Protein AF-A0A431L437-F1 (afdb_monomer_lite)

pLDDT: mean 83.74, std 15.26, range [21.09, 97.5]

Structure (mmCIF, N/CA/C/O backbone):
data_AF-A0A431L437-F1
#
_entry.id   AF-A0A431L437-F1
#
loop_
_atom_site.group_PDB
_atom_site.id
_atom_site.type_symbol
_atom_site.label_atom_id
_atom_site.label_alt_id
_atom_site.label_comp_id
_atom_site.label_asym_id
_atom_site.label_entity_id
_atom_site.label_seq_id
_atom_site.pdbx_PDB_ins_code
_atom_site.Cartn_x
_atom_site.Cartn_y
_atom_site.Cartn_z
_atom_site.occupancy
_atom_site.B_iso_or_equiv
_atom_site.auth_seq_id
_atom_site.auth_comp_id
_atom_site.auth_asym_id
_atom_site.auth_atom_id
_atom_site.pdbx_PDB_model_num
ATOM 1 N N . MET A 1 1 ? 23.465 -29.144 38.678 1.00 31.56 1 MET A N 1
ATOM 2 C CA . MET A 1 1 ? 24.303 -30.245 38.158 1.00 31.56 1 MET A CA 1
ATOM 3 C C . MET A 1 1 ? 23.591 -30.851 36.965 1.00 31.56 1 MET A C 1
ATOM 5 O O . MET A 1 1 ? 22.762 -31.730 37.137 1.00 31.56 1 MET A O 1
ATOM 9 N N . VAL A 1 2 ? 23.848 -30.310 35.778 1.00 21.09 2 VAL A N 1
ATOM 10 C CA . VAL A 1 2 ? 23.381 -30.861 34.502 1.00 21.09 2 VAL A CA 1
ATOM 11 C C . VAL A 1 2 ? 24.570 -30.771 33.552 1.00 21.09 2 VAL A C 1
ATOM 13 O O . VAL A 1 2 ? 25.280 -29.769 33.535 1.00 21.09 2 VAL A O 1
ATOM 16 N N . VAL A 1 3 ? 24.842 -31.897 32.908 1.00 22.50 3 VAL A N 1
ATOM 17 C CA . VAL A 1 3 ? 26.073 -32.264 32.209 1.00 22.50 3 VAL A CA 1
ATOM 18 C C . VAL A 1 3 ? 26.019 -31.771 30.763 1.00 22.50 3 VAL A C 1
ATOM 20 O O . VAL A 1 3 ? 25.034 -32.010 30.071 1.00 22.50 3 VAL A O 1
ATOM 23 N N . ASN A 1 4 ? 27.095 -31.114 30.325 1.00 21.44 4 ASN A N 1
ATOM 24 C CA . ASN A 1 4 ? 27.412 -30.822 28.924 1.00 21.44 4 ASN A CA 1
ATOM 25 C C . ASN A 1 4 ? 27.916 -32.090 28.205 1.00 21.44 4 ASN A C 1
ATOM 27 O O . ASN A 1 4 ? 28.778 -32.773 28.763 1.00 21.44 4 ASN A O 1
ATOM 31 N N . PRO A 1 5 ? 27.505 -32.343 26.952 1.00 24.59 5 PRO A N 1
ATOM 32 C CA . PRO A 1 5 ? 28.262 -33.154 26.000 1.00 24.59 5 PRO A CA 1
ATOM 33 C C . PRO A 1 5 ? 28.750 -32.258 24.840 1.00 24.59 5 PRO A C 1
ATOM 35 O O . PRO A 1 5 ? 27.950 -31.745 24.068 1.00 24.59 5 PRO A O 1
ATOM 38 N N . THR A 1 6 ? 30.012 -31.819 24.858 1.00 25.16 6 THR A N 1
ATOM 39 C CA . THR A 1 6 ? 31.155 -32.359 24.081 1.00 25.16 6 THR A CA 1
ATOM 40 C C . THR A 1 6 ? 31.035 -32.277 22.554 1.00 25.16 6 THR A C 1
ATOM 42 O O . THR A 1 6 ? 30.271 -33.019 21.939 1.00 25.16 6 THR A O 1
ATOM 45 N N . ASP A 1 7 ? 31.908 -31.432 21.996 1.00 22.95 7 ASP A N 1
ATOM 46 C CA . ASP A 1 7 ? 32.403 -31.375 20.613 1.00 22.95 7 ASP A CA 1
ATOM 47 C C . ASP A 1 7 ? 32.760 -32.738 19.997 1.00 22.95 7 ASP A C 1
ATOM 49 O O . ASP A 1 7 ? 33.229 -33.645 20.695 1.00 22.95 7 ASP A O 1
ATOM 53 N N . PRO A 1 8 ? 32.786 -32.792 18.653 1.00 25.50 8 PRO A N 1
ATOM 54 C CA . PRO A 1 8 ? 33.899 -33.416 17.964 1.00 25.50 8 PRO A CA 1
ATOM 55 C C . PRO A 1 8 ? 34.633 -32.434 17.039 1.00 25.50 8 PRO A C 1
ATOM 57 O O . PRO A 1 8 ? 34.050 -31.726 16.219 1.00 25.50 8 PRO A O 1
ATOM 60 N N . MET A 1 9 ? 35.958 -32.475 17.172 1.00 22.92 9 MET A N 1
ATOM 61 C CA . MET A 1 9 ? 36.963 -31.858 16.313 1.00 22.92 9 MET A CA 1
ATOM 62 C C . MET A 1 9 ? 36.669 -32.050 14.818 1.00 22.92 9 MET A C 1
ATOM 64 O O . MET A 1 9 ? 36.496 -33.180 14.357 1.00 22.92 9 MET A O 1
ATOM 68 N N . LEU A 1 10 ? 36.767 -30.969 14.041 1.00 25.67 10 LEU A N 1
ATOM 69 C CA . LEU A 1 10 ? 36.989 -31.038 12.599 1.00 25.67 10 LEU A CA 1
ATOM 70 C C . LEU A 1 10 ? 38.347 -30.429 12.263 1.00 25.67 10 LEU A C 1
ATOM 72 O O . LEU A 1 10 ? 38.619 -29.251 12.488 1.00 25.67 10 LEU A O 1
ATOM 76 N N . ALA A 1 11 ? 39.203 -31.302 11.743 1.00 25.83 11 ALA A N 1
ATOM 77 C CA . ALA A 1 11 ? 40.474 -30.974 11.139 1.00 25.83 11 ALA A CA 1
ATOM 78 C C . ALA A 1 11 ? 40.276 -30.055 9.927 1.00 25.83 11 ALA A C 1
ATOM 80 O O . ALA A 1 11 ? 39.346 -30.214 9.139 1.00 25.83 11 ALA A O 1
ATOM 81 N N . ASN A 1 12 ? 41.203 -29.118 9.791 1.00 29.16 12 ASN A N 1
ATOM 82 C CA . ASN A 1 12 ? 41.327 -28.172 8.697 1.00 29.16 12 ASN A CA 1
ATOM 83 C C . ASN A 1 12 ? 42.045 -28.854 7.514 1.00 29.16 12 ASN A C 1
ATOM 85 O O . ASN A 1 12 ? 43.168 -29.333 7.701 1.00 29.16 12 ASN A O 1
ATOM 89 N N . PRO A 1 13 ? 41.461 -28.874 6.302 1.00 27.62 13 PRO A N 1
ATOM 90 C CA . PRO A 1 13 ? 42.297 -28.830 5.114 1.00 27.62 13 PRO A CA 1
ATOM 91 C C . PRO A 1 13 ? 41.807 -27.774 4.118 1.00 27.62 13 PRO A C 1
ATOM 93 O O . PRO A 1 13 ? 40.691 -27.832 3.614 1.00 27.62 13 PRO A O 1
ATOM 96 N N . GLY A 1 14 ? 42.719 -26.872 3.759 1.00 26.16 14 GLY A N 1
ATOM 97 C CA . GLY A 1 14 ? 42.681 -26.146 2.493 1.00 26.16 14 GLY A CA 1
ATOM 98 C C . GLY A 1 14 ? 41.751 -24.941 2.469 1.00 26.16 14 GLY A C 1
ATOM 99 O O . GLY A 1 14 ? 40.563 -25.055 2.186 1.00 26.16 14 GLY A O 1
ATOM 100 N N . GLY A 1 15 ? 42.335 -23.759 2.670 1.00 34.22 15 GLY A N 1
ATOM 101 C CA . GLY A 1 15 ? 41.687 -22.487 2.383 1.00 34.22 15 GLY A CA 1
ATOM 102 C C . GLY A 1 15 ? 41.236 -22.412 0.925 1.00 34.22 15 GLY A C 1
ATOM 103 O O . GLY A 1 15 ? 42.044 -22.236 0.017 1.00 34.22 15 GLY A O 1
ATOM 104 N N . ILE A 1 16 ? 39.928 -22.517 0.730 1.00 30.83 16 ILE A N 1
ATOM 105 C CA . ILE A 1 16 ? 39.210 -21.997 -0.428 1.00 30.83 16 ILE A CA 1
ATOM 106 C C . ILE A 1 16 ? 38.430 -20.805 0.119 1.00 30.83 16 ILE A C 1
ATOM 108 O O . ILE A 1 16 ? 37.698 -20.943 1.100 1.00 30.83 16 ILE A O 1
ATOM 112 N N . SER A 1 17 ? 38.631 -19.616 -0.449 1.00 31.47 17 SER A N 1
ATOM 113 C CA . SER A 1 17 ? 37.950 -18.416 0.0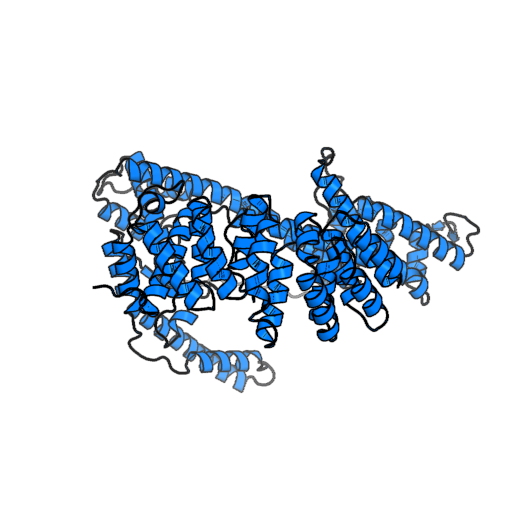38 1.00 31.47 17 SER A CA 1
ATOM 114 C C . SER A 1 17 ? 36.431 -18.593 -0.074 1.00 31.47 17 SER A C 1
ATOM 116 O O . SER A 1 17 ? 35.934 -19.182 -1.038 1.00 31.47 17 SER A O 1
ATOM 118 N N . ALA A 1 18 ? 35.671 -18.063 0.888 1.00 30.95 18 ALA A N 1
ATOM 119 C CA . ALA A 1 18 ? 34.204 -18.089 0.861 1.00 30.95 18 ALA A CA 1
ATOM 120 C C . ALA A 1 18 ? 33.629 -17.519 -0.460 1.00 30.95 18 ALA A C 1
ATOM 122 O O . ALA A 1 18 ? 32.580 -17.961 -0.922 1.00 30.95 18 ALA A O 1
ATOM 123 N N . GLY A 1 19 ? 34.370 -16.632 -1.140 1.00 29.31 19 GLY A N 1
ATOM 124 C CA . GLY A 1 19 ? 34.044 -16.128 -2.477 1.00 29.31 19 GLY A CA 1
ATOM 125 C C . GLY A 1 19 ? 34.139 -17.166 -3.608 1.00 29.31 19 GLY A C 1
ATOM 126 O O . GLY A 1 19 ? 33.351 -17.110 -4.548 1.00 29.31 19 GLY A O 1
ATOM 127 N N . GLN A 1 20 ? 35.027 -18.163 -3.524 1.00 30.22 20 GLN A N 1
ATOM 128 C CA . GLN A 1 20 ? 35.138 -19.229 -4.534 1.00 30.22 20 GLN A CA 1
ATOM 129 C C . GLN A 1 20 ? 34.047 -20.303 -4.395 1.00 30.22 20 GLN A C 1
ATOM 131 O O . GLN A 1 20 ? 33.596 -20.840 -5.407 1.00 30.22 20 GLN A O 1
ATOM 136 N N . LEU A 1 21 ? 33.559 -20.574 -3.179 1.00 32.28 21 LEU A N 1
ATOM 137 C CA . LEU A 1 21 ? 32.417 -21.474 -2.946 1.00 32.28 21 LEU A CA 1
ATOM 138 C C . LEU A 1 21 ? 31.085 -20.855 -3.403 1.00 32.28 21 LEU A C 1
ATOM 140 O O . LEU A 1 21 ? 30.252 -21.562 -3.971 1.00 32.28 21 LEU A O 1
ATOM 144 N N . ILE A 1 22 ? 30.920 -19.537 -3.254 1.00 36.31 22 ILE A N 1
ATOM 145 C CA . ILE A 1 22 ? 29.739 -18.795 -3.723 1.00 36.31 22 ILE A CA 1
ATOM 146 C C . ILE A 1 22 ? 29.725 -18.694 -5.260 1.00 36.31 22 ILE A C 1
ATOM 148 O O . ILE A 1 22 ? 28.702 -18.973 -5.883 1.00 36.31 22 ILE A O 1
ATOM 152 N N . MET A 1 23 ? 30.869 -18.430 -5.901 1.00 34.00 23 MET A N 1
ATOM 153 C CA . MET A 1 23 ? 30.969 -18.367 -7.369 1.00 34.00 23 MET A CA 1
ATOM 154 C C . MET A 1 23 ? 30.799 -19.738 -8.050 1.00 34.00 23 MET A C 1
ATOM 156 O O . MET A 1 23 ? 30.210 -19.822 -9.128 1.00 34.00 23 MET A O 1
ATOM 160 N N . SER A 1 24 ? 31.229 -20.834 -7.408 1.00 35.03 24 SER A N 1
ATOM 161 C CA . SER A 1 24 ? 30.961 -22.202 -7.887 1.00 35.03 24 SER A CA 1
ATOM 162 C C . SER A 1 24 ? 29.495 -22.613 -7.682 1.00 35.03 24 SER A C 1
ATOM 164 O O . SER A 1 24 ? 28.917 -23.261 -8.553 1.00 35.03 24 SER A O 1
ATOM 166 N N . ALA A 1 25 ? 28.849 -22.186 -6.590 1.00 35.12 25 ALA A N 1
ATOM 167 C CA . ALA A 1 25 ? 27.429 -22.448 -6.349 1.00 35.12 25 ALA A CA 1
ATOM 168 C C . ALA A 1 25 ? 26.513 -21.678 -7.320 1.00 35.12 25 ALA A C 1
ATOM 170 O O . ALA A 1 25 ? 25.527 -22.240 -7.796 1.00 35.12 25 ALA A O 1
ATOM 171 N N . ILE A 1 26 ? 26.862 -20.436 -7.673 1.00 41.81 26 ILE A N 1
ATOM 172 C CA . ILE A 1 26 ? 26.138 -19.616 -8.659 1.00 41.81 26 ILE A CA 1
ATOM 173 C C . ILE A 1 26 ? 26.384 -20.141 -10.085 1.00 41.81 26 ILE A C 1
ATOM 175 O O . ILE A 1 26 ? 25.431 -20.358 -10.835 1.00 41.81 26 ILE A O 1
ATOM 179 N N . GLY A 1 27 ? 27.636 -20.463 -10.436 1.00 36.94 27 GLY A N 1
ATOM 180 C CA . GLY A 1 27 ? 27.988 -21.047 -11.735 1.00 36.94 27 GLY A CA 1
ATOM 181 C C . GLY A 1 27 ? 27.386 -22.440 -11.973 1.00 36.94 27 GLY A C 1
ATOM 182 O O . GLY A 1 27 ? 26.989 -22.756 -13.095 1.00 36.94 27 GLY A O 1
ATOM 183 N N . ASN A 1 28 ? 27.249 -23.262 -10.924 1.00 43.25 28 ASN A N 1
ATOM 184 C CA . ASN A 1 28 ? 26.588 -24.570 -11.001 1.00 43.25 28 ASN A CA 1
ATOM 185 C C . ASN A 1 28 ? 25.057 -24.466 -10.992 1.00 43.25 28 ASN A C 1
ATOM 187 O O . ASN A 1 28 ? 24.405 -25.256 -11.675 1.00 43.25 28 ASN A O 1
ATOM 191 N N . LYS A 1 29 ? 24.469 -23.478 -10.300 1.00 47.50 29 LYS A N 1
ATOM 192 C CA . LYS A 1 29 ? 23.025 -23.211 -10.383 1.00 47.50 29 LYS A CA 1
ATOM 193 C C . LYS A 1 29 ? 22.641 -22.732 -11.781 1.00 47.50 29 LYS A C 1
ATOM 195 O O . LYS A 1 29 ? 21.714 -23.297 -12.347 1.00 47.50 29 LYS A O 1
ATOM 200 N N . LEU A 1 30 ? 23.391 -21.808 -12.394 1.00 45.47 30 LEU A N 1
ATOM 201 C CA . LEU A 1 30 ? 23.126 -21.332 -13.761 1.00 45.47 30 LEU A CA 1
ATOM 202 C C . LEU A 1 30 ? 23.465 -22.355 -14.860 1.00 45.47 30 LEU A C 1
ATOM 204 O O . LEU A 1 30 ? 22.702 -22.475 -15.812 1.00 45.47 30 LEU A O 1
ATOM 208 N N . LYS A 1 31 ? 24.509 -23.187 -14.718 1.00 42.78 31 LYS A N 1
ATOM 209 C CA . LYS A 1 31 ? 24.690 -24.370 -15.595 1.00 42.78 31 LYS A CA 1
ATOM 210 C C . LYS A 1 31 ? 23.543 -25.379 -15.469 1.00 42.78 31 LYS A C 1
ATOM 212 O O . LYS A 1 31 ? 23.214 -26.035 -16.454 1.00 42.78 31 LYS A O 1
ATOM 217 N N . GLY A 1 32 ? 22.935 -25.486 -14.286 1.00 48.84 32 GLY A N 1
ATOM 218 C CA . GLY A 1 32 ? 21.684 -26.214 -14.070 1.00 48.84 32 GLY A CA 1
ATOM 219 C C . GLY A 1 32 ? 20.470 -25.531 -14.712 1.00 48.84 32 GLY A C 1
ATOM 220 O O . GLY A 1 32 ? 19.626 -26.228 -15.265 1.00 48.84 32 GLY A O 1
ATOM 221 N N . PHE A 1 33 ? 20.407 -24.192 -14.707 1.00 44.75 33 PHE A N 1
ATOM 222 C CA . PHE A 1 33 ? 19.373 -23.407 -15.394 1.00 44.75 33 PHE A CA 1
ATOM 223 C C . PHE A 1 33 ? 19.455 -23.599 -16.918 1.00 44.75 33 PHE A C 1
ATOM 225 O O . PHE A 1 33 ? 18.525 -24.135 -17.506 1.00 44.75 33 PHE A O 1
ATOM 232 N N . LEU A 1 34 ? 20.580 -23.269 -17.558 1.00 44.06 34 LEU A N 1
ATOM 233 C CA . LEU A 1 34 ? 20.722 -23.294 -19.026 1.00 44.06 34 LEU A CA 1
ATOM 234 C C . LEU A 1 34 ? 20.835 -24.724 -19.613 1.00 44.06 34 LEU A C 1
ATOM 236 O O . LEU A 1 34 ? 20.923 -24.891 -20.828 1.00 44.06 34 LEU A O 1
ATOM 240 N N . GLY A 1 35 ? 20.890 -25.755 -18.758 1.00 37.81 35 GLY A N 1
ATOM 241 C CA . GLY A 1 35 ? 21.053 -27.168 -19.125 1.00 37.81 35 GLY A CA 1
ATOM 242 C C . GLY A 1 35 ? 19.858 -28.076 -18.802 1.00 37.81 35 GLY A C 1
ATOM 243 O O . GLY A 1 35 ? 19.957 -29.288 -19.006 1.00 37.81 35 GLY A O 1
ATOM 244 N N . ALA A 1 36 ? 18.747 -27.542 -18.281 1.00 41.66 36 ALA A N 1
ATOM 245 C CA . ALA A 1 36 ? 17.580 -28.343 -17.907 1.00 41.66 36 ALA A CA 1
ATOM 246 C C . ALA A 1 36 ? 16.719 -28.760 -19.119 1.00 41.66 36 ALA A C 1
ATOM 248 O O . ALA A 1 36 ? 16.550 -28.015 -20.081 1.00 41.66 36 ALA A O 1
ATOM 249 N N . SER A 1 37 ? 16.160 -29.977 -19.051 1.00 39.75 37 SER A N 1
ATOM 250 C CA . SER A 1 37 ? 15.266 -30.560 -20.066 1.00 39.75 37 SER A CA 1
ATOM 251 C C . SER A 1 37 ? 14.024 -29.690 -20.333 1.00 39.75 37 SER A C 1
ATOM 253 O O . SER A 1 37 ? 13.532 -29.044 -19.405 1.00 39.75 37 SER A O 1
ATOM 255 N N . PRO A 1 38 ? 13.478 -29.702 -21.566 1.00 40.41 38 PRO A N 1
ATOM 256 C CA . PRO A 1 38 ? 12.408 -28.800 -21.974 1.00 40.41 38 PRO A CA 1
ATOM 257 C C . PRO A 1 38 ? 11.157 -28.976 -21.109 1.00 40.41 38 PRO A C 1
ATOM 259 O O . PRO A 1 38 ? 10.672 -30.090 -20.894 1.00 40.41 38 PRO A O 1
ATOM 262 N N . ALA A 1 39 ? 10.615 -27.850 -20.644 1.00 44.81 39 ALA A N 1
ATOM 263 C CA . ALA A 1 39 ? 9.324 -27.807 -19.975 1.00 44.81 39 ALA A CA 1
ATOM 264 C C . ALA A 1 39 ? 8.220 -28.344 -20.918 1.00 44.81 39 ALA A C 1
ATOM 266 O O . ALA A 1 39 ? 8.299 -28.154 -22.137 1.00 44.81 39 ALA A O 1
ATOM 267 N N . PRO A 1 40 ? 7.181 -29.020 -20.392 1.00 40.00 40 PRO A N 1
ATOM 268 C CA . PRO A 1 40 ? 6.097 -29.550 -21.214 1.00 40.00 40 PRO A CA 1
ATOM 269 C C . PRO A 1 40 ? 5.443 -28.441 -22.051 1.00 40.00 40 PRO A C 1
ATOM 271 O O . PRO A 1 40 ? 5.197 -27.343 -21.550 1.00 40.00 40 PRO A O 1
ATOM 274 N N . LYS A 1 41 ? 5.159 -28.741 -23.331 1.00 42.19 41 LYS A N 1
ATOM 275 C CA . LYS A 1 41 ? 4.549 -27.818 -24.307 1.00 42.19 41 LYS A CA 1
ATOM 276 C C . LYS A 1 41 ? 3.323 -27.123 -23.706 1.00 42.19 41 LYS A C 1
ATOM 278 O O . LYS A 1 41 ? 2.274 -27.740 -23.531 1.00 42.19 41 LYS A O 1
ATOM 283 N N . ALA A 1 42 ? 3.471 -25.837 -23.407 1.00 51.41 42 ALA A N 1
ATOM 284 C CA . ALA A 1 42 ? 2.402 -25.017 -22.865 1.00 51.41 42 ALA A CA 1
ATOM 285 C C . ALA A 1 42 ? 1.372 -24.640 -23.943 1.00 51.41 42 ALA A C 1
ATOM 287 O O . ALA A 1 42 ? 1.677 -24.585 -25.136 1.00 51.41 42 ALA A O 1
ATOM 288 N N . ALA A 1 43 ? 0.148 -24.364 -23.490 1.00 52.84 43 ALA A N 1
ATOM 289 C CA . ALA A 1 43 ? -0.944 -23.862 -24.316 1.00 52.84 43 ALA A CA 1
ATOM 290 C C . ALA A 1 43 ? -0.575 -22.542 -25.020 1.00 52.84 43 ALA A C 1
ATOM 292 O O . ALA A 1 43 ? 0.266 -21.779 -24.538 1.00 52.84 43 ALA A O 1
ATOM 293 N N . ALA A 1 44 ? -1.220 -22.278 -26.160 1.00 62.00 44 ALA A N 1
ATOM 294 C CA . ALA A 1 44 ? -1.009 -21.061 -26.937 1.00 62.00 44 ALA A CA 1
ATOM 295 C C . ALA A 1 44 ? -1.282 -19.795 -26.096 1.00 62.00 44 ALA A C 1
ATOM 297 O O . ALA A 1 44 ? -2.215 -19.798 -25.288 1.00 62.00 44 ALA A O 1
ATOM 298 N N . PRO A 1 45 ? -0.505 -18.711 -26.294 1.00 61.84 45 PRO A N 1
ATOM 299 C CA . PRO A 1 45 ? -0.685 -17.478 -25.541 1.00 61.84 45 PRO A CA 1
ATOM 300 C C . PRO A 1 45 ? -2.047 -16.848 -25.836 1.00 61.84 45 PRO A C 1
ATOM 302 O O . PRO A 1 45 ? -2.493 -16.835 -26.993 1.00 61.84 45 PRO A O 1
ATOM 305 N N . THR A 1 46 ? -2.675 -16.313 -24.788 1.00 74.06 46 THR A N 1
ATOM 306 C CA . THR A 1 46 ? -3.941 -15.578 -24.876 1.00 74.06 46 THR A CA 1
ATOM 307 C C . THR A 1 46 ? -3.764 -14.285 -25.677 1.00 74.06 46 THR A C 1
ATOM 309 O O . THR A 1 46 ? -2.649 -13.802 -25.883 1.00 74.06 46 THR A O 1
ATOM 312 N N . GLU A 1 47 ? -4.863 -13.704 -26.154 1.00 72.69 47 GLU A N 1
ATOM 313 C CA . GLU A 1 47 ? -4.840 -12.445 -26.910 1.00 72.69 47 GLU A CA 1
ATOM 314 C C . GLU A 1 47 ? -4.223 -11.291 -26.104 1.00 72.69 47 GLU A C 1
ATOM 316 O O . GLU A 1 47 ? -3.371 -10.562 -26.608 1.00 72.69 47 GLU A O 1
ATOM 321 N N . GLU A 1 48 ? -4.550 -11.208 -24.815 1.00 70.88 48 GLU A N 1
ATOM 322 C CA . GLU A 1 48 ? -3.964 -10.244 -23.879 1.00 70.88 48 GLU A CA 1
ATOM 323 C C . GLU A 1 48 ? -2.444 -10.426 -23.734 1.00 70.88 48 GLU A C 1
ATOM 325 O O . GLU A 1 48 ? -1.686 -9.457 -23.756 1.00 70.88 48 GLU A O 1
ATOM 330 N N . GLN A 1 49 ? -1.967 -11.675 -23.677 1.00 65.50 49 GLN A N 1
ATOM 331 C CA . GLN A 1 49 ? -0.532 -11.967 -23.646 1.00 65.50 49 GLN A CA 1
ATOM 332 C C . GLN A 1 49 ? 0.166 -11.525 -24.935 1.00 65.50 49 GLN A C 1
ATOM 334 O O . GLN A 1 49 ? 1.264 -10.977 -24.876 1.00 65.50 49 GLN A O 1
ATOM 339 N N . ARG A 1 50 ? -0.469 -11.707 -26.100 1.00 72.62 50 ARG A N 1
ATOM 340 C CA . ARG A 1 50 ? 0.078 -11.228 -27.381 1.00 72.62 50 ARG A CA 1
ATOM 341 C C . ARG A 1 50 ? 0.134 -9.703 -27.437 1.00 72.62 50 ARG A C 1
ATOM 343 O O . ARG A 1 50 ? 1.146 -9.170 -27.885 1.00 72.62 50 ARG A O 1
ATOM 350 N N . LYS A 1 51 ? -0.903 -9.010 -26.948 1.00 75.56 51 LYS A N 1
ATOM 351 C CA . LYS A 1 51 ? -0.916 -7.542 -26.866 1.00 75.56 51 LYS A CA 1
ATOM 352 C C . LYS A 1 51 ? 0.213 -7.029 -25.964 1.00 75.56 51 LYS A C 1
ATOM 354 O O . LYS A 1 51 ? 0.971 -6.156 -26.379 1.00 75.56 51 LYS A O 1
ATOM 359 N N . ASN A 1 52 ? 0.386 -7.620 -24.782 1.00 70.88 52 ASN A N 1
ATOM 360 C CA . ASN A 1 52 ? 1.450 -7.234 -23.849 1.00 70.88 52 ASN A CA 1
ATOM 361 C C . ASN A 1 52 ? 2.854 -7.469 -24.430 1.00 70.88 52 ASN A C 1
ATOM 363 O O . ASN A 1 52 ? 3.717 -6.602 -24.306 1.00 70.88 52 ASN A O 1
ATOM 367 N N . LEU A 1 53 ? 3.072 -8.589 -25.129 1.00 69.94 53 LEU A N 1
ATOM 368 C CA . LEU A 1 53 ? 4.335 -8.860 -25.828 1.00 69.94 53 LEU A CA 1
ATOM 369 C C . LEU A 1 53 ? 4.613 -7.843 -26.949 1.00 69.94 53 LEU A C 1
ATOM 371 O O . LEU A 1 53 ? 5.757 -7.428 -27.134 1.00 69.94 53 LEU A O 1
ATOM 375 N N . ALA A 1 54 ? 3.583 -7.416 -27.686 1.00 76.69 54 ALA A N 1
ATOM 376 C CA . ALA A 1 54 ? 3.721 -6.395 -28.725 1.00 76.69 54 ALA A CA 1
ATOM 377 C C . ALA A 1 54 ? 4.085 -5.019 -28.139 1.00 76.69 54 ALA A C 1
ATOM 379 O O . ALA A 1 54 ? 4.993 -4.359 -28.646 1.00 76.69 54 ALA A O 1
ATOM 380 N N . LEU A 1 55 ? 3.444 -4.614 -27.036 1.00 78.44 55 LEU A N 1
ATOM 381 C CA . LEU A 1 55 ? 3.764 -3.369 -26.327 1.00 78.44 55 LEU A CA 1
ATOM 382 C C . LEU A 1 55 ? 5.191 -3.385 -25.766 1.00 78.44 55 LEU A C 1
ATOM 384 O O . LEU A 1 55 ? 5.933 -2.418 -25.941 1.00 78.44 55 LEU A O 1
ATOM 388 N N . GLN A 1 56 ? 5.607 -4.499 -25.159 1.00 74.75 56 GLN A N 1
ATOM 389 C CA . GLN A 1 56 ? 6.988 -4.719 -24.722 1.00 74.75 56 GLN A CA 1
ATOM 390 C C . GLN A 1 56 ? 7.976 -4.544 -25.888 1.00 74.75 56 GLN A C 1
ATOM 392 O O . GLN A 1 56 ? 8.964 -3.821 -25.761 1.00 74.75 56 GLN A O 1
ATOM 397 N N . SER A 1 57 ? 7.679 -5.122 -27.058 1.00 76.62 57 SER A N 1
ATOM 398 C CA . SER A 1 57 ? 8.504 -4.951 -28.264 1.00 76.62 57 SER A CA 1
ATOM 399 C C . SER A 1 57 ? 8.690 -3.491 -28.658 1.00 76.62 57 SER A C 1
ATOM 401 O O . SER A 1 57 ? 9.792 -3.079 -29.021 1.00 76.62 57 SER A O 1
ATOM 403 N N . GLN A 1 58 ? 7.614 -2.709 -28.612 1.00 83.06 58 GLN A N 1
ATOM 404 C CA . GLN A 1 58 ? 7.639 -1.303 -29.005 1.00 83.06 58 GLN A CA 1
ATOM 405 C C . GLN A 1 58 ? 8.403 -0.442 -27.993 1.00 83.06 58 GLN A C 1
ATOM 407 O O . GLN A 1 58 ? 9.194 0.410 -28.398 1.00 83.06 58 GLN A O 1
ATOM 412 N N . ARG A 1 59 ? 8.254 -0.700 -26.686 1.00 81.94 59 ARG A N 1
ATOM 413 C CA . ARG A 1 59 ? 9.038 -0.020 -25.635 1.00 81.94 59 ARG A CA 1
ATOM 414 C C . ARG A 1 59 ? 10.535 -0.289 -25.783 1.00 81.94 59 ARG A C 1
ATOM 416 O O . ARG A 1 59 ? 11.348 0.629 -25.664 1.00 81.94 59 ARG A O 1
ATOM 423 N N . VAL A 1 60 ? 10.910 -1.531 -26.084 1.00 75.19 60 VAL A N 1
ATOM 424 C CA . VAL A 1 60 ? 12.299 -1.895 -26.396 1.00 75.19 60 VAL A CA 1
ATOM 425 C C . VAL A 1 60 ? 12.792 -1.131 -27.627 1.00 75.19 60 VAL A C 1
ATOM 427 O O . VAL A 1 60 ? 13.862 -0.525 -27.579 1.00 75.19 60 VAL A O 1
ATOM 430 N N . HIS A 1 61 ? 12.006 -1.109 -28.706 1.00 83.75 61 HIS A N 1
ATOM 431 C CA . HIS A 1 61 ? 12.369 -0.428 -29.948 1.00 83.75 61 HIS A CA 1
ATOM 432 C C . HIS A 1 61 ? 12.623 1.075 -29.752 1.00 83.75 61 HIS A C 1
ATOM 434 O O . HIS A 1 61 ? 13.643 1.583 -30.214 1.00 83.75 61 HIS A O 1
ATOM 440 N N . LEU A 1 62 ? 11.767 1.767 -28.993 1.00 86.38 62 LEU A N 1
ATOM 441 C CA . LEU A 1 62 ? 11.945 3.185 -28.654 1.00 86.38 62 LEU A CA 1
ATOM 442 C C . LEU A 1 62 ? 13.272 3.458 -27.932 1.00 86.38 62 LEU A C 1
ATOM 444 O O . LEU A 1 62 ? 13.979 4.411 -28.260 1.00 86.38 62 LEU A O 1
ATOM 448 N N . ASN A 1 63 ? 13.645 2.599 -26.980 1.00 80.81 63 ASN A N 1
ATOM 449 C CA . ASN A 1 63 ? 14.925 2.719 -26.283 1.00 80.81 63 ASN A CA 1
ATOM 450 C C . ASN A 1 63 ? 16.125 2.477 -27.213 1.00 80.81 63 ASN A C 1
ATOM 452 O O . ASN A 1 63 ? 17.173 3.095 -27.020 1.00 80.81 63 ASN A O 1
ATOM 456 N N . MET A 1 64 ? 15.994 1.605 -28.219 1.00 79.94 64 MET A N 1
ATOM 457 C CA . MET A 1 64 ? 17.045 1.407 -29.225 1.00 79.94 64 MET A CA 1
ATOM 458 C C . MET A 1 64 ? 17.208 2.635 -30.124 1.00 79.94 64 MET A C 1
ATOM 460 O O . MET A 1 64 ? 18.324 3.128 -30.258 1.00 79.94 64 MET A O 1
ATOM 464 N N . LEU A 1 65 ? 16.110 3.184 -30.659 1.00 84.19 65 LEU A N 1
ATOM 465 C CA . LEU A 1 65 ? 16.143 4.389 -31.504 1.00 84.19 65 LEU A CA 1
ATOM 466 C C . LEU A 1 65 ? 16.821 5.570 -30.802 1.00 84.19 65 LEU A C 1
ATOM 468 O O . LEU A 1 65 ? 17.558 6.335 -31.422 1.00 84.19 65 LEU A O 1
ATOM 472 N N . ALA A 1 66 ? 16.610 5.700 -29.496 1.00 83.81 66 ALA A N 1
ATOM 473 C CA . ALA A 1 66 ? 17.209 6.769 -28.710 1.00 83.81 66 ALA A CA 1
ATOM 474 C C . ALA A 1 66 ? 18.714 6.619 -28.541 1.00 83.81 66 ALA A C 1
ATOM 476 O O . ALA A 1 66 ? 19.441 7.605 -28.623 1.00 83.81 66 ALA A O 1
ATOM 477 N N . ARG A 1 67 ? 19.190 5.384 -28.348 1.00 80.00 67 ARG A N 1
ATOM 478 C CA . ARG A 1 67 ? 20.628 5.085 -28.320 1.00 80.00 67 ARG A CA 1
ATOM 479 C C . ARG A 1 67 ? 21.290 5.363 -29.666 1.00 80.00 67 ARG A C 1
ATOM 481 O O . ARG A 1 67 ? 22.448 5.755 -29.696 1.00 80.00 67 ARG A O 1
ATOM 488 N N . GLU A 1 68 ? 20.551 5.182 -30.755 1.00 81.62 68 GLU A N 1
ATOM 489 C CA . GLU A 1 68 ? 20.992 5.483 -32.120 1.00 81.62 68 GLU A CA 1
ATOM 490 C C . GLU A 1 68 ? 20.885 6.980 -32.480 1.00 81.62 68 GLU A C 1
ATOM 492 O O . GLU A 1 68 ? 21.262 7.364 -33.584 1.00 81.62 68 GLU A O 1
ATOM 497 N N . GLY A 1 69 ? 20.363 7.837 -31.590 1.00 83.75 69 GLY A N 1
ATOM 498 C CA . GLY A 1 69 ? 20.177 9.272 -31.850 1.00 83.75 69 GLY A CA 1
ATOM 499 C C . GLY A 1 69 ? 19.051 9.601 -32.841 1.00 83.75 69 GLY A C 1
ATOM 500 O O . GLY A 1 69 ? 18.977 10.714 -33.360 1.00 83.75 69 GLY A O 1
ATOM 501 N N . ARG A 1 70 ? 18.152 8.652 -33.125 1.00 88.50 70 ARG A N 1
ATOM 502 C CA . ARG A 1 70 ? 17.092 8.769 -34.144 1.00 88.50 70 ARG A CA 1
ATOM 503 C C . ARG A 1 70 ? 15.821 9.409 -33.576 1.00 88.50 70 ARG A C 1
ATOM 505 O O . ARG A 1 70 ? 14.736 8.834 -33.617 1.00 88.50 70 ARG A O 1
ATOM 512 N N . PHE A 1 71 ? 15.943 10.623 -33.038 1.00 89.12 71 PHE A N 1
ATOM 513 C CA . PHE A 1 71 ? 14.857 11.289 -32.300 1.00 89.12 71 PHE A CA 1
ATOM 514 C C . PHE A 1 71 ? 13.636 11.650 -33.159 1.00 89.12 71 PHE A C 1
ATOM 516 O O . PHE A 1 71 ? 12.513 11.577 -32.668 1.00 89.12 71 PHE A O 1
ATOM 523 N N . ASN A 1 72 ? 13.820 11.961 -34.446 1.00 89.50 72 ASN A N 1
ATOM 524 C CA . ASN A 1 72 ? 12.702 12.251 -35.356 1.00 89.50 72 ASN A CA 1
ATOM 525 C C . ASN A 1 72 ? 11.757 11.052 -35.520 1.00 89.50 72 ASN A C 1
ATOM 527 O O . ASN A 1 72 ? 10.545 11.222 -35.619 1.00 89.50 72 ASN A O 1
ATOM 531 N N . GLU A 1 73 ? 12.297 9.833 -35.499 1.00 91.25 73 GLU A N 1
ATOM 532 C CA . GLU A 1 73 ? 11.489 8.615 -35.588 1.00 91.25 73 GLU A CA 1
ATOM 533 C C . GLU A 1 73 ? 10.737 8.352 -34.285 1.00 91.25 73 GLU A C 1
ATOM 535 O O . GLU A 1 73 ? 9.583 7.935 -34.312 1.00 91.25 73 GLU A O 1
ATOM 540 N N . ILE A 1 74 ? 11.344 8.678 -33.141 1.00 92.44 74 ILE A N 1
ATOM 541 C CA . ILE A 1 74 ? 10.671 8.624 -31.837 1.00 92.44 74 ILE A CA 1
ATOM 542 C C . ILE A 1 74 ? 9.494 9.603 -31.800 1.00 92.44 74 ILE A C 1
ATOM 544 O O . ILE A 1 74 ? 8.415 9.228 -31.346 1.00 92.44 74 ILE A O 1
ATOM 548 N N . VAL A 1 75 ? 9.674 10.825 -32.316 1.00 93.12 75 VAL A N 1
ATOM 549 C CA . VAL A 1 75 ? 8.595 11.818 -32.454 1.00 93.12 75 VAL A CA 1
ATOM 550 C C . VAL A 1 75 ? 7.479 11.271 -33.340 1.00 93.12 75 VAL A C 1
ATOM 552 O O . VAL A 1 75 ? 6.330 11.246 -32.911 1.00 93.12 75 VAL A O 1
ATOM 555 N N . GLN A 1 76 ? 7.807 10.750 -34.524 1.00 94.00 76 GLN A N 1
ATOM 556 C CA . GLN A 1 76 ? 6.814 10.189 -35.441 1.00 94.00 76 GLN A CA 1
ATOM 557 C C . GLN A 1 76 ? 6.022 9.033 -34.804 1.00 94.00 76 GLN A C 1
ATOM 559 O O . GLN A 1 76 ? 4.799 8.964 -34.949 1.00 94.00 76 GLN A O 1
ATOM 564 N N . ILE A 1 77 ? 6.690 8.141 -34.065 1.00 92.69 77 ILE A N 1
ATOM 565 C CA . ILE A 1 77 ? 6.027 7.056 -33.325 1.00 92.69 77 ILE A CA 1
ATOM 566 C C . ILE A 1 77 ? 5.115 7.631 -32.231 1.00 92.69 77 ILE A C 1
ATOM 568 O O . ILE A 1 77 ? 3.976 7.190 -32.090 1.00 92.69 77 ILE A O 1
ATOM 572 N N . ALA A 1 78 ? 5.576 8.634 -31.481 1.00 93.25 78 ALA A N 1
ATOM 573 C CA . ALA A 1 78 ? 4.807 9.268 -30.410 1.00 93.25 78 ALA A CA 1
ATOM 574 C C . ALA A 1 78 ? 3.581 10.055 -30.915 1.00 93.25 78 ALA A C 1
ATOM 576 O O . ALA A 1 78 ? 2.583 10.166 -30.203 1.00 93.25 78 ALA A O 1
ATOM 577 N N . GLU A 1 79 ? 3.637 10.606 -32.128 1.00 92.56 79 GLU A N 1
ATOM 578 C CA . GLU A 1 79 ? 2.512 11.313 -32.749 1.00 92.56 79 GLU A CA 1
ATOM 579 C C . GLU A 1 79 ? 1.450 10.374 -33.314 1.00 92.56 79 GLU A C 1
ATOM 581 O O . GLU A 1 79 ? 0.264 10.692 -33.267 1.00 92.56 79 GLU A O 1
ATOM 586 N N . THR A 1 80 ? 1.873 9.228 -33.849 1.00 91.69 80 THR A N 1
ATOM 587 C CA . THR A 1 80 ? 0.988 8.304 -34.572 1.00 91.69 80 THR A CA 1
ATOM 588 C C . THR A 1 80 ? 0.452 7.164 -33.711 1.00 91.69 80 THR A C 1
ATOM 590 O O . THR A 1 80 ? -0.527 6.524 -34.093 1.00 91.69 80 THR A O 1
ATOM 593 N N . THR A 1 81 ? 1.063 6.897 -32.554 1.00 91.12 81 THR A N 1
ATOM 594 C CA . THR A 1 81 ? 0.607 5.838 -31.650 1.00 91.12 81 THR A CA 1
ATOM 595 C C . THR A 1 81 ? -0.750 6.163 -31.024 1.00 91.12 81 THR A C 1
ATOM 597 O O . THR A 1 81 ? -0.982 7.270 -30.541 1.00 91.12 81 THR A O 1
ATOM 600 N N . THR A 1 82 ? -1.628 5.162 -30.968 1.00 88.56 82 THR A N 1
ATOM 601 C CA . THR A 1 82 ? -2.885 5.195 -30.200 1.00 88.56 82 THR A CA 1
ATOM 602 C C . THR A 1 82 ? -2.723 4.639 -28.782 1.00 88.56 82 THR A C 1
ATOM 604 O O . THR A 1 82 ? -3.679 4.589 -28.018 1.00 88.56 82 THR A O 1
ATOM 607 N N . GLU A 1 83 ? -1.530 4.152 -28.433 1.00 89.25 83 GLU A N 1
ATOM 608 C CA . GLU A 1 83 ? -1.241 3.536 -27.138 1.00 89.25 83 GLU A CA 1
ATOM 609 C C . GLU A 1 83 ? -0.489 4.542 -26.253 1.00 89.25 83 GLU A C 1
ATOM 611 O O . GLU A 1 83 ? 0.664 4.902 -26.527 1.00 89.25 83 GLU A O 1
ATOM 616 N N . GLN A 1 84 ? -1.141 4.988 -25.174 1.00 87.69 84 GLN A N 1
ATOM 617 C CA . GLN A 1 84 ? -0.617 5.997 -24.245 1.00 87.69 84 GLN A CA 1
ATOM 618 C C . GLN A 1 84 ? 0.726 5.587 -23.620 1.00 87.69 84 GLN A C 1
ATOM 620 O O . GLN A 1 84 ? 1.619 6.420 -23.472 1.00 87.69 84 GLN A O 1
ATOM 625 N N . ASP A 1 85 ? 0.904 4.301 -23.313 1.00 85.94 85 ASP A N 1
ATOM 626 C CA . ASP A 1 85 ? 2.146 3.759 -22.752 1.00 85.94 85 ASP A CA 1
ATOM 627 C C . ASP A 1 85 ? 3.354 3.972 -23.672 1.00 85.94 85 ASP A C 1
ATOM 629 O O . ASP A 1 85 ? 4.465 4.248 -23.215 1.00 85.94 85 ASP A O 1
ATOM 633 N N . ILE A 1 86 ? 3.141 3.844 -24.982 1.00 91.50 86 ILE A N 1
ATOM 634 C CA . ILE A 1 86 ? 4.185 4.019 -25.993 1.00 91.50 86 ILE A CA 1
ATOM 635 C C . ILE A 1 86 ? 4.523 5.501 -26.136 1.00 91.50 86 ILE A C 1
ATOM 637 O O . ILE A 1 86 ? 5.702 5.853 -26.155 1.00 91.50 86 ILE A O 1
ATOM 641 N N . ALA A 1 87 ? 3.512 6.376 -26.140 1.00 92.31 87 ALA A N 1
ATOM 642 C CA . ALA A 1 87 ? 3.719 7.823 -26.124 1.00 92.31 87 ALA A CA 1
ATOM 643 C C . ALA A 1 87 ? 4.492 8.274 -24.871 1.00 92.31 87 ALA A C 1
ATOM 645 O O . ALA A 1 87 ? 5.443 9.047 -24.976 1.00 92.31 87 ALA A O 1
ATOM 646 N N . GLY A 1 88 ? 4.145 7.745 -23.693 1.00 90.50 88 GLY A N 1
ATOM 647 C CA . GLY A 1 88 ? 4.856 8.033 -22.446 1.00 90.50 88 GLY A CA 1
ATOM 648 C C . GLY A 1 88 ? 6.292 7.526 -22.438 1.00 90.50 88 GLY A C 1
ATOM 649 O O . GLY A 1 88 ? 7.190 8.245 -22.000 1.00 90.50 88 GLY A O 1
ATOM 650 N N . CYS A 1 89 ? 6.540 6.335 -22.989 1.00 87.62 89 CYS A N 1
ATOM 651 C CA . CYS A 1 89 ? 7.895 5.823 -23.171 1.00 87.62 89 CYS A CA 1
ATOM 652 C C . CYS A 1 89 ? 8.715 6.736 -24.096 1.00 87.62 89 CYS A C 1
ATOM 654 O O . CYS A 1 89 ? 9.819 7.134 -23.731 1.00 87.62 89 CYS A O 1
ATOM 656 N N . ALA A 1 90 ? 8.156 7.134 -25.242 1.00 92.31 90 ALA A N 1
ATOM 657 C CA . ALA A 1 90 ? 8.817 8.017 -26.198 1.00 92.31 90 ALA A CA 1
ATOM 658 C C . ALA A 1 90 ? 9.169 9.383 -25.582 1.00 92.31 90 ALA A C 1
ATOM 660 O O . ALA A 1 90 ? 10.306 9.838 -25.695 1.00 92.31 90 ALA A O 1
ATOM 661 N N . VAL A 1 91 ? 8.232 10.005 -24.860 1.00 92.00 91 VAL A N 1
ATOM 662 C CA . VAL A 1 91 ? 8.475 11.275 -24.158 1.00 92.00 91 VAL A CA 1
ATOM 663 C C . VAL A 1 91 ? 9.520 11.122 -23.051 1.00 92.00 91 VAL A C 1
ATOM 665 O O . VAL A 1 91 ? 10.413 11.957 -22.945 1.00 92.00 91 VAL A O 1
ATOM 668 N N . SER A 1 92 ? 9.455 10.055 -22.245 1.00 90.12 92 SER A N 1
ATOM 669 C CA . SER A 1 92 ? 10.444 9.798 -21.185 1.00 90.12 92 SER A CA 1
ATOM 670 C C . SER A 1 92 ? 11.855 9.650 -21.748 1.00 90.12 92 SER A C 1
ATOM 672 O O . SER A 1 92 ? 12.819 10.125 -21.153 1.00 90.12 92 SER A O 1
ATOM 674 N N . VAL A 1 93 ? 11.971 9.009 -22.907 1.00 88.00 93 VAL A N 1
ATOM 675 C CA . VAL A 1 93 ? 13.228 8.818 -23.621 1.00 88.00 93 VAL A CA 1
ATOM 676 C C . VAL A 1 93 ? 13.772 10.145 -24.165 1.00 88.00 93 VAL A C 1
ATOM 678 O O . VAL A 1 93 ? 14.956 10.420 -23.989 1.00 88.00 93 VAL A O 1
ATOM 681 N N . LEU A 1 94 ? 12.915 10.990 -24.747 1.00 89.25 94 LEU A N 1
ATOM 682 C CA . LEU A 1 94 ? 13.276 12.342 -25.204 1.00 89.25 94 LEU A CA 1
ATOM 683 C C . LEU A 1 94 ? 13.582 13.311 -24.050 1.00 89.25 94 LEU A C 1
ATOM 685 O O . LEU A 1 94 ? 14.257 14.311 -24.247 1.00 89.25 94 LEU A O 1
ATOM 689 N N . GLY A 1 95 ? 13.088 13.040 -22.842 1.00 84.50 95 GLY A N 1
ATOM 690 C CA . GLY A 1 95 ? 13.289 13.894 -21.670 1.00 84.50 95 GLY A CA 1
ATOM 691 C C . GLY A 1 95 ? 14.673 13.807 -21.020 1.00 84.50 95 GLY A C 1
ATOM 692 O O . GLY A 1 95 ? 14.919 14.552 -20.078 1.00 84.50 95 GLY A O 1
ATOM 693 N N . ARG A 1 96 ? 15.560 12.903 -21.464 1.00 81.38 96 ARG A N 1
ATOM 694 C CA . ARG A 1 96 ? 16.809 12.552 -20.757 1.00 81.38 96 ARG A CA 1
ATOM 695 C C . ARG A 1 96 ? 18.080 13.293 -21.220 1.00 81.38 96 ARG A C 1
ATOM 697 O O . ARG A 1 96 ? 19.134 12.993 -20.664 1.00 81.38 96 ARG A O 1
ATOM 704 N N . SER A 1 97 ? 18.062 14.195 -22.212 1.00 63.31 97 SER A N 1
ATOM 705 C CA . SER A 1 97 ? 19.309 14.749 -22.797 1.00 63.31 97 SER A CA 1
ATOM 706 C C . SER A 1 97 ? 19.192 16.183 -23.376 1.00 63.31 97 SER A C 1
ATOM 708 O O . SER A 1 97 ? 18.109 16.764 -23.424 1.00 63.31 97 SER A O 1
ATOM 710 N N . GLU A 1 98 ? 20.340 16.809 -23.700 1.00 71.44 98 GLU A N 1
ATOM 711 C CA . GLU A 1 98 ? 20.493 18.244 -24.011 1.00 71.44 98 GLU A CA 1
ATOM 712 C C . GLU A 1 98 ? 20.131 18.683 -25.454 1.00 71.44 98 GLU A C 1
ATOM 714 O O . GLU A 1 98 ? 20.226 17.930 -26.425 1.00 71.44 98 GLU A O 1
ATOM 719 N N . THR A 1 99 ? 19.714 19.958 -25.531 1.00 65.06 99 THR A N 1
ATOM 720 C CA . THR A 1 99 ? 19.365 20.855 -26.662 1.00 65.06 99 THR A CA 1
ATOM 721 C C . THR A 1 99 ? 18.507 20.331 -27.822 1.00 65.06 99 THR A C 1
ATOM 723 O O . THR A 1 99 ? 17.416 20.868 -28.017 1.00 65.06 99 THR A O 1
ATOM 726 N N . ASP A 1 100 ? 18.919 19.315 -28.587 1.00 65.38 100 ASP A N 1
ATOM 727 C CA . ASP A 1 100 ? 18.209 18.913 -29.826 1.00 65.38 100 ASP A CA 1
ATOM 728 C C . ASP A 1 100 ? 16.878 18.192 -29.535 1.00 65.38 100 ASP A C 1
ATOM 730 O O . ASP A 1 100 ? 15.917 18.252 -30.305 1.00 65.38 100 ASP A O 1
ATOM 734 N N . GLN A 1 101 ? 16.776 17.565 -28.363 1.00 77.12 101 GLN A N 1
ATOM 735 C CA . GLN A 1 101 ? 15.559 16.904 -27.883 1.00 77.12 101 GLN A CA 1
ATOM 736 C C . GLN A 1 101 ? 14.518 17.896 -27.348 1.00 77.12 101 GLN A C 1
ATOM 738 O O . GLN A 1 101 ? 13.329 17.576 -27.285 1.00 77.12 101 GLN A O 1
ATOM 743 N N . LEU A 1 102 ? 14.930 19.127 -27.021 1.00 82.62 102 LEU A N 1
ATOM 744 C CA . LEU A 1 102 ? 14.015 20.161 -26.548 1.00 82.62 102 LEU A CA 1
ATOM 745 C C . LEU A 1 102 ? 13.024 20.556 -27.642 1.00 82.62 102 LEU A C 1
ATOM 747 O O . LEU A 1 102 ? 11.826 20.656 -27.388 1.00 82.62 102 LEU A O 1
ATOM 751 N N . THR A 1 103 ? 13.512 20.743 -28.871 1.00 86.81 103 THR A N 1
ATOM 752 C CA . THR A 1 103 ? 12.664 21.071 -30.022 1.00 86.81 103 THR A CA 1
ATOM 753 C C . THR A 1 103 ? 11.685 19.937 -30.325 1.00 86.81 103 THR A C 1
ATOM 755 O O . THR A 1 103 ? 10.521 20.203 -30.623 1.00 86.81 103 THR A O 1
ATOM 758 N N . ALA A 1 104 ? 12.116 18.680 -30.168 1.00 89.38 104 ALA A N 1
ATOM 759 C CA . ALA A 1 104 ? 11.255 17.506 -30.299 1.00 89.38 104 ALA A CA 1
ATOM 760 C C . ALA A 1 104 ? 10.143 17.475 -29.230 1.00 89.38 104 ALA A C 1
ATOM 762 O O . ALA A 1 104 ? 8.974 17.279 -29.564 1.00 89.38 104 ALA A O 1
ATOM 763 N N . LEU A 1 105 ? 10.468 17.740 -27.960 1.00 91.81 105 LEU A N 1
ATOM 764 C CA . LEU A 1 105 ? 9.476 17.837 -26.879 1.00 91.81 105 LEU A CA 1
ATOM 765 C C . LEU A 1 105 ? 8.511 19.010 -27.081 1.00 91.81 105 LEU A C 1
ATOM 767 O O . LEU A 1 105 ? 7.308 18.870 -26.887 1.00 91.81 105 LEU A O 1
ATOM 771 N N . GLU A 1 106 ? 9.017 20.163 -27.507 1.00 92.56 106 GLU A N 1
ATOM 772 C CA . GLU A 1 106 ? 8.212 21.339 -27.827 1.00 92.56 106 GLU A CA 1
ATOM 773 C C . GLU A 1 106 ? 7.255 21.118 -29.002 1.00 92.56 106 GLU A C 1
ATOM 775 O O . GLU A 1 106 ? 6.151 21.675 -29.016 1.00 92.56 106 GLU A O 1
ATOM 780 N N . HIS A 1 107 ? 7.675 20.330 -29.989 1.00 93.62 107 HIS A N 1
ATOM 781 C CA . HIS A 1 107 ? 6.832 19.906 -31.096 1.00 93.62 107 HIS A CA 1
ATOM 782 C C . HIS A 1 107 ? 5.723 18.973 -30.600 1.00 93.62 107 HIS A C 1
ATOM 784 O O . HIS A 1 107 ? 4.543 19.274 -30.791 1.00 93.62 107 HIS A O 1
ATOM 790 N N . LEU A 1 108 ? 6.082 17.924 -29.850 1.00 94.75 108 LEU A N 1
ATOM 791 C CA . LEU A 1 108 ? 5.117 16.991 -29.266 1.00 94.75 108 LEU A CA 1
ATOM 792 C C . LEU A 1 108 ? 4.121 17.699 -28.342 1.00 94.75 108 LEU A C 1
ATOM 794 O O . LEU A 1 108 ? 2.923 17.457 -28.452 1.00 94.75 108 LEU A O 1
ATOM 798 N N . ALA A 1 109 ? 4.562 18.646 -27.510 1.00 94.94 109 ALA A N 1
ATOM 799 C CA . ALA A 1 109 ? 3.689 19.435 -26.638 1.00 94.94 109 ALA A CA 1
ATOM 800 C C . ALA A 1 109 ? 2.660 20.279 -27.415 1.00 94.94 109 ALA A C 1
ATOM 802 O O . ALA A 1 109 ? 1.577 20.570 -26.905 1.00 94.94 109 ALA A O 1
ATOM 803 N N . ARG A 1 110 ? 2.961 20.667 -28.660 1.00 95.56 110 ARG A N 1
ATOM 804 C CA . ARG A 1 110 ? 2.041 21.385 -29.562 1.00 95.56 110 ARG A CA 1
ATOM 805 C C . ARG A 1 110 ? 1.211 20.454 -30.457 1.00 95.56 110 ARG A C 1
ATOM 807 O O . ARG A 1 110 ? 0.259 20.922 -31.077 1.00 95.56 110 ARG A O 1
ATOM 814 N N . SER A 1 111 ? 1.504 19.155 -30.479 1.00 94.12 111 SER A N 1
ATOM 815 C CA . SER A 1 111 ? 0.754 18.154 -31.251 1.00 94.12 111 SER A CA 1
ATOM 816 C C . SER A 1 111 ? -0.655 17.891 -30.684 1.00 94.12 111 SER A C 1
ATOM 818 O O . SER A 1 111 ? -1.064 18.473 -29.675 1.00 94.12 111 SER A O 1
ATOM 820 N N . HIS A 1 112 ? -1.420 17.016 -31.340 1.00 94.19 112 HIS A N 1
ATOM 821 C CA . HIS A 1 112 ? -2.739 16.562 -30.877 1.00 94.19 112 HIS A CA 1
ATOM 822 C C . HIS A 1 112 ? -2.753 15.068 -30.505 1.00 94.19 112 HIS A C 1
ATOM 824 O O . HIS A 1 112 ? -3.798 14.432 -30.586 1.00 94.19 112 HIS A O 1
ATOM 830 N N . SER A 1 113 ? -1.599 14.508 -30.127 1.00 93.88 113 SER A N 1
ATOM 831 C CA . SER A 1 113 ? -1.445 13.085 -29.799 1.00 93.88 113 SER A CA 1
ATOM 832 C C . SER A 1 113 ? -1.425 12.816 -28.289 1.00 93.88 113 SER A C 1
ATOM 834 O O . SER A 1 113 ? -1.379 13.743 -27.472 1.00 93.88 113 SER A O 1
ATOM 836 N N . HIS A 1 114 ? -1.360 11.530 -27.916 1.00 92.19 114 HIS A N 1
ATOM 837 C CA . HIS A 1 114 ? -1.139 11.083 -26.533 1.00 92.19 114 HIS A CA 1
ATOM 838 C C . HIS A 1 114 ? 0.145 11.632 -25.891 1.00 92.19 114 HIS A C 1
ATOM 840 O O . HIS A 1 114 ? 0.262 11.685 -24.666 1.00 92.19 114 HIS A O 1
ATOM 846 N N . ALA A 1 115 ? 1.114 12.063 -26.702 1.00 94.38 115 ALA A N 1
ATOM 847 C CA . ALA A 1 115 ? 2.374 12.607 -26.221 1.00 94.38 115 ALA A CA 1
ATOM 848 C C . ALA A 1 115 ? 2.267 14.069 -25.764 1.00 94.38 115 ALA A C 1
ATOM 850 O O . ALA A 1 115 ? 3.158 14.536 -25.061 1.00 94.38 115 ALA A O 1
ATOM 851 N N . ALA A 1 116 ? 1.206 14.802 -26.127 1.00 95.38 116 ALA A N 1
ATOM 852 C CA . ALA A 1 116 ? 1.165 16.254 -25.959 1.00 95.38 116 ALA A CA 1
ATOM 853 C C . ALA A 1 116 ? 1.268 16.706 -24.497 1.00 95.38 116 ALA A C 1
ATOM 855 O O . ALA A 1 116 ? 2.153 17.488 -24.148 1.00 95.38 116 ALA A O 1
ATOM 856 N N . VAL A 1 117 ? 0.400 16.197 -23.619 1.00 93.69 117 VAL A N 1
ATOM 857 C CA . VAL A 1 117 ? 0.425 16.570 -22.193 1.00 93.69 117 VAL A CA 1
ATOM 858 C C . VAL A 1 117 ? 1.662 15.999 -21.498 1.00 93.69 117 VAL A C 1
ATOM 860 O O . VAL A 1 117 ? 2.285 16.688 -20.697 1.00 93.69 117 VAL A O 1
ATOM 863 N N . LEU A 1 118 ? 2.080 14.784 -21.859 1.00 93.12 118 LEU A N 1
ATOM 864 C CA . LEU A 1 118 ? 3.293 14.163 -21.319 1.00 93.12 118 LEU A CA 1
ATOM 865 C C . LEU A 1 118 ? 4.540 14.993 -21.657 1.00 93.12 118 LEU A C 1
ATOM 867 O O . LEU A 1 118 ? 5.394 15.201 -20.799 1.00 93.12 118 LEU A O 1
ATOM 871 N N . ALA A 1 119 ? 4.630 15.515 -22.882 1.00 93.75 119 ALA A N 1
ATOM 872 C CA . ALA A 1 119 ? 5.720 16.381 -23.308 1.00 93.75 119 ALA A CA 1
ATOM 873 C C . ALA A 1 119 ? 5.690 17.737 -22.589 1.00 93.75 119 ALA A C 1
ATOM 875 O O . ALA A 1 119 ? 6.748 18.248 -22.231 1.00 93.75 119 ALA A O 1
ATOM 876 N N . MET A 1 120 ? 4.507 18.298 -22.300 1.00 93.44 120 MET A N 1
ATOM 877 C CA . MET A 1 120 ? 4.403 19.480 -21.431 1.00 93.44 120 MET A CA 1
ATOM 878 C C . MET A 1 120 ? 4.961 19.187 -20.035 1.00 93.44 120 MET A C 1
ATOM 880 O O . MET A 1 120 ? 5.774 19.966 -19.550 1.00 93.44 120 MET A O 1
ATOM 884 N N . ILE A 1 121 ? 4.586 18.058 -19.421 1.00 90.56 121 ILE A N 1
ATOM 885 C CA . ILE A 1 121 ? 5.112 17.634 -18.110 1.00 90.56 121 ILE A CA 1
ATOM 886 C C . ILE A 1 121 ? 6.637 17.485 -18.160 1.00 90.56 121 ILE A C 1
ATOM 888 O O . ILE A 1 121 ? 7.333 17.993 -17.285 1.00 90.56 121 ILE A O 1
ATOM 892 N N . ALA A 1 122 ? 7.175 16.851 -19.204 1.00 90.31 122 ALA A N 1
ATOM 893 C CA . ALA A 1 122 ? 8.619 16.728 -19.387 1.00 90.31 122 ALA A CA 1
ATOM 894 C C . ALA A 1 122 ? 9.308 18.102 -19.503 1.00 90.31 122 ALA A C 1
ATOM 896 O O . ALA A 1 122 ? 10.339 18.324 -18.875 1.00 90.31 122 ALA A O 1
ATOM 897 N N . LEU A 1 123 ? 8.719 19.054 -20.238 1.00 89.38 123 LEU A N 1
ATOM 898 C CA . LEU A 1 123 ? 9.226 20.430 -20.329 1.00 89.38 123 LEU A CA 1
ATOM 899 C C . LEU A 1 123 ? 9.171 21.171 -18.984 1.00 89.38 123 LEU A C 1
ATOM 901 O O . LEU A 1 123 ? 10.075 21.954 -18.700 1.00 89.38 123 LEU A O 1
ATOM 905 N N . PHE A 1 124 ? 8.140 20.926 -18.169 1.00 85.19 124 PHE A N 1
ATOM 906 C CA . PHE A 1 124 ? 8.013 21.480 -16.816 1.00 85.19 124 PHE A CA 1
ATOM 907 C C . PHE A 1 124 ? 9.067 20.934 -15.853 1.00 85.19 124 PHE A C 1
ATOM 909 O O . PHE A 1 124 ? 9.629 21.702 -15.077 1.00 85.19 124 PHE A O 1
ATOM 916 N N . ASN A 1 125 ? 9.326 19.627 -15.908 1.00 84.25 125 ASN A N 1
ATOM 917 C CA . ASN A 1 125 ? 10.281 18.957 -15.024 1.00 84.25 125 ASN A CA 1
ATOM 918 C C . ASN A 1 125 ? 11.742 19.236 -15.409 1.00 84.25 125 ASN A C 1
ATOM 920 O O . ASN A 1 125 ? 12.631 19.141 -14.565 1.00 84.25 125 ASN A O 1
ATOM 924 N N . ASN A 1 126 ? 11.992 19.598 -16.667 1.00 79.69 126 ASN A N 1
ATOM 925 C CA . ASN A 1 126 ? 13.303 20.031 -17.140 1.00 79.69 126 ASN A CA 1
ATOM 926 C C . ASN A 1 126 ? 13.548 21.521 -16.819 1.00 79.69 126 ASN A C 1
ATOM 928 O O . ASN A 1 126 ? 12.646 22.260 -16.431 1.00 79.69 126 ASN A O 1
ATOM 932 N N . THR A 1 127 ? 14.768 22.024 -17.039 1.00 73.12 127 THR A N 1
ATOM 933 C CA . THR A 1 127 ? 15.157 23.438 -16.814 1.00 73.12 127 THR A CA 1
ATOM 934 C C . THR A 1 127 ? 14.382 24.466 -17.669 1.00 73.12 127 THR A C 1
ATOM 936 O O . THR A 1 127 ? 14.636 25.666 -17.577 1.00 73.12 127 THR A O 1
ATOM 939 N 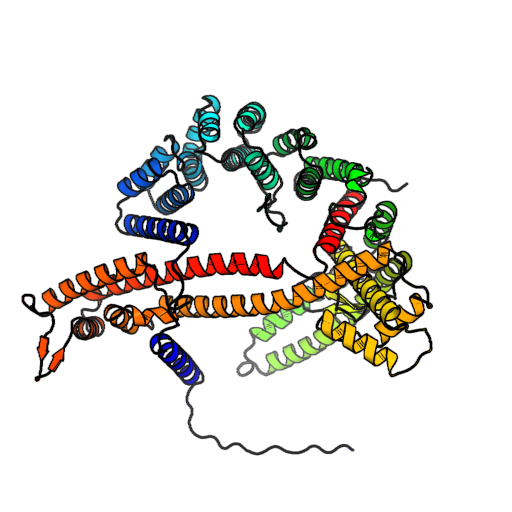N . HIS A 1 128 ? 13.393 24.029 -18.457 1.00 81.75 128 HIS A N 1
ATOM 940 C CA . HIS A 1 128 ? 12.633 24.807 -19.440 1.00 81.75 128 HIS A CA 1
ATOM 941 C C . HIS A 1 128 ? 11.167 25.058 -19.040 1.00 81.75 128 HIS A C 1
ATOM 943 O O . HIS A 1 128 ? 10.292 25.197 -19.901 1.00 81.75 128 HIS A O 1
ATOM 949 N N . HIS A 1 129 ? 10.910 25.172 -17.735 1.00 82.50 129 HIS A N 1
ATOM 950 C CA . HIS A 1 129 ? 9.586 25.406 -17.148 1.00 82.50 129 HIS A CA 1
ATOM 951 C C . HIS A 1 129 ? 8.775 26.527 -17.828 1.00 82.50 129 HIS A C 1
ATOM 953 O O . HIS A 1 129 ? 7.586 26.342 -18.084 1.00 82.50 129 HIS A O 1
ATOM 959 N N . GLU A 1 130 ? 9.393 27.653 -18.208 1.00 86.12 130 GLU A N 1
ATOM 960 C CA . GLU A 1 130 ? 8.686 28.761 -18.874 1.00 86.12 130 GLU A CA 1
ATOM 961 C C . GLU A 1 130 ? 8.140 28.392 -20.266 1.00 86.12 130 GLU A C 1
ATOM 963 O O . GLU A 1 130 ? 7.052 28.836 -20.645 1.00 86.12 130 GLU A O 1
ATOM 968 N N . ASN A 1 131 ? 8.835 27.536 -21.027 1.00 87.69 131 ASN A N 1
ATOM 969 C CA . ASN A 1 131 ? 8.341 27.082 -22.331 1.00 87.69 131 ASN A CA 1
ATOM 970 C C . ASN A 1 131 ? 7.151 26.133 -22.170 1.00 87.69 131 ASN A C 1
ATOM 972 O O . ASN A 1 131 ? 6.132 26.331 -22.839 1.00 87.69 131 ASN A O 1
ATOM 976 N N . GLY A 1 132 ? 7.253 25.159 -21.257 1.00 88.88 132 GLY A N 1
ATOM 977 C CA . GLY A 1 132 ? 6.152 24.252 -20.916 1.00 88.88 132 GLY A CA 1
ATOM 978 C C . GLY A 1 132 ? 4.916 25.015 -20.433 1.00 88.88 132 GLY A C 1
ATOM 979 O O . GLY A 1 132 ? 3.819 24.823 -20.959 1.00 88.88 132 GLY A O 1
ATOM 980 N N . LYS A 1 133 ? 5.116 25.978 -19.528 1.00 88.56 133 LYS A N 1
ATOM 981 C CA . LYS A 1 133 ? 4.082 26.883 -19.009 1.00 88.56 133 LYS A CA 1
ATOM 982 C C . LYS A 1 133 ? 3.403 27.701 -20.091 1.00 88.56 133 LYS A C 1
ATOM 984 O O . LYS A 1 133 ? 2.175 27.714 -20.159 1.00 88.56 133 LYS A O 1
ATOM 989 N N . ARG A 1 134 ? 4.173 28.364 -20.956 1.00 90.19 134 ARG A N 1
ATOM 990 C CA . ARG A 1 134 ? 3.618 29.166 -22.052 1.00 90.19 134 ARG A CA 1
ATOM 991 C C . ARG A 1 134 ? 2.748 28.312 -22.972 1.00 90.19 134 ARG A C 1
ATOM 993 O O . ARG A 1 134 ? 1.629 28.716 -23.271 1.00 90.19 134 ARG A O 1
ATOM 1000 N N . ILE A 1 135 ? 3.234 27.136 -23.385 1.00 92.88 135 ILE A N 1
ATOM 1001 C CA . ILE A 1 135 ? 2.461 26.215 -24.232 1.00 92.88 135 ILE A CA 1
ATOM 1002 C C . ILE A 1 135 ? 1.179 25.800 -23.503 1.00 92.88 135 ILE A C 1
ATOM 1004 O O . ILE A 1 135 ? 0.092 25.981 -24.045 1.00 92.88 135 ILE A O 1
ATOM 1008 N N . PHE A 1 136 ? 1.285 25.318 -22.265 1.00 92.50 136 PHE A N 1
ATOM 1009 C CA . PHE A 1 136 ? 0.139 24.852 -21.489 1.00 92.50 136 PHE A CA 1
ATOM 1010 C C . PHE A 1 136 ? -0.940 25.932 -21.317 1.00 92.50 136 PHE A C 1
ATOM 1012 O O . PHE A 1 136 ? -2.105 25.692 -21.628 1.00 92.50 136 PHE A O 1
ATOM 1019 N N . VAL A 1 137 ? -0.563 27.144 -20.891 1.00 89.31 137 VAL A N 1
ATOM 1020 C CA . VAL A 1 137 ? -1.509 28.251 -20.661 1.00 89.31 137 VAL A CA 1
ATOM 1021 C C . VAL A 1 137 ? -2.185 28.691 -21.959 1.00 89.31 137 VAL A C 1
ATOM 1023 O O . VAL A 1 137 ? -3.393 28.932 -21.958 1.00 89.31 137 VAL A O 1
ATOM 1026 N N . THR A 1 138 ? -1.447 28.785 -23.070 1.00 91.38 138 THR A N 1
ATOM 1027 C CA . THR A 1 138 ? -2.037 29.105 -24.380 1.00 91.38 138 THR A CA 1
ATOM 1028 C C . THR A 1 138 ? -3.071 28.055 -24.780 1.00 91.38 138 THR A C 1
ATOM 1030 O O . THR A 1 138 ? -4.192 28.406 -25.144 1.00 91.38 138 THR A O 1
ATOM 1033 N N . ARG A 1 139 ? -2.736 26.768 -24.647 1.00 93.94 139 ARG A N 1
ATOM 1034 C CA . ARG A 1 139 ? -3.639 25.669 -25.011 1.00 93.94 139 ARG A CA 1
ATOM 1035 C C . ARG A 1 139 ? -4.863 25.575 -24.105 1.00 93.94 139 ARG A C 1
ATOM 1037 O O . ARG A 1 139 ? -5.954 25.287 -24.594 1.00 93.94 139 ARG A O 1
ATOM 1044 N N . LEU A 1 140 ? -4.700 25.842 -22.809 1.00 90.69 140 LEU A N 1
ATOM 1045 C CA . LEU A 1 140 ? -5.802 25.884 -21.851 1.00 90.69 140 LEU A CA 1
ATOM 1046 C C . LEU A 1 140 ? -6.798 26.994 -22.214 1.00 90.69 140 LEU A C 1
ATOM 1048 O O . LEU A 1 140 ? -7.987 26.723 -22.343 1.00 90.69 140 LEU A O 1
ATOM 1052 N N . LYS A 1 141 ? -6.308 28.215 -22.476 1.00 88.94 141 LYS A N 1
ATOM 1053 C CA . LYS A 1 141 ? -7.148 29.360 -22.877 1.00 88.94 141 LYS A CA 1
ATOM 1054 C C . LYS A 1 141 ? -7.879 29.137 -24.204 1.00 88.94 141 LYS A C 1
ATOM 1056 O O . LYS A 1 141 ? -8.984 29.639 -24.376 1.00 88.94 141 LYS A O 1
ATOM 1061 N N . ASN A 1 142 ? -7.281 28.380 -25.123 1.00 91.88 142 ASN A N 1
ATOM 1062 C CA . ASN A 1 142 ? -7.871 28.049 -26.424 1.00 91.88 142 ASN A CA 1
ATOM 1063 C C . ASN A 1 142 ? -8.845 26.847 -26.382 1.00 91.88 142 ASN A C 1
ATOM 1065 O O . ASN A 1 142 ? -9.302 26.390 -27.438 1.00 91.88 142 ASN A O 1
ATOM 1069 N N . GLY A 1 143 ? -9.106 26.261 -25.205 1.00 90.94 143 GLY A N 1
ATOM 1070 C CA . GLY A 1 143 ? -9.925 25.048 -25.067 1.00 90.94 143 GLY A CA 1
ATOM 1071 C C . GLY A 1 143 ? -9.330 23.823 -25.778 1.00 90.94 143 GLY A C 1
ATOM 1072 O O . GLY A 1 143 ? -10.037 22.874 -26.116 1.00 90.94 143 GLY A O 1
ATOM 1073 N N . GLU A 1 144 ? -8.029 23.832 -26.083 1.00 94.44 144 GLU A N 1
ATOM 1074 C CA . GLU A 1 144 ? -7.362 22.728 -26.784 1.00 94.44 144 GLU A CA 1
ATOM 1075 C C . GLU A 1 144 ? -7.127 21.538 -25.855 1.00 94.44 144 GLU A C 1
ATOM 1077 O O . GLU A 1 144 ? -7.199 20.398 -26.299 1.00 94.44 144 GLU A O 1
ATOM 1082 N N . LEU A 1 145 ? -6.890 21.784 -24.563 1.00 93.75 145 LEU A N 1
ATOM 1083 C CA . LEU A 1 145 ? -6.706 20.714 -23.578 1.00 93.75 145 LEU A CA 1
ATOM 1084 C C . LEU A 1 145 ? -8.009 19.940 -23.325 1.00 93.75 145 LEU A C 1
ATOM 1086 O O . LEU A 1 145 ? -7.987 18.714 -23.292 1.00 93.75 145 LEU A O 1
ATOM 1090 N N . ALA A 1 146 ? -9.148 20.634 -23.255 1.00 92.25 146 ALA A N 1
ATOM 1091 C CA . ALA A 1 146 ? -10.477 20.018 -23.200 1.00 92.25 146 ALA A CA 1
ATOM 1092 C C . ALA A 1 146 ? -10.744 19.123 -24.428 1.00 92.25 146 ALA A C 1
ATOM 1094 O O . ALA A 1 146 ? -11.238 17.998 -24.312 1.00 92.25 146 ALA A O 1
ATOM 1095 N N . ARG A 1 147 ? -10.324 19.572 -25.620 1.00 93.75 147 ARG A N 1
ATOM 1096 C CA . ARG A 1 147 ? -10.373 18.766 -26.851 1.00 93.75 147 ARG A CA 1
ATOM 1097 C C . ARG A 1 147 ? -9.473 17.527 -26.797 1.00 93.75 147 ARG A C 1
ATOM 1099 O O . ARG A 1 147 ? -9.870 16.472 -27.286 1.00 93.75 147 ARG A O 1
ATOM 1106 N N . LEU A 1 148 ? -8.290 17.612 -26.186 1.00 93.44 148 LEU A N 1
ATOM 1107 C CA . LEU A 1 148 ? -7.428 16.438 -25.990 1.00 93.44 148 LEU A CA 1
ATOM 1108 C C . LEU A 1 148 ? -8.047 15.423 -25.022 1.00 93.44 148 LEU A C 1
ATOM 1110 O O . LEU A 1 148 ? -7.987 14.229 -25.294 1.00 93.44 148 LEU A O 1
ATOM 1114 N N . VAL A 1 149 ? -8.681 15.881 -23.938 1.00 93.00 149 VAL A N 1
ATOM 1115 C CA . VAL A 1 149 ? -9.377 14.994 -22.988 1.00 93.00 149 VAL A CA 1
ATOM 1116 C C . VAL A 1 149 ? -10.566 14.308 -23.657 1.00 93.00 149 VAL A C 1
ATOM 1118 O O . VAL A 1 149 ? -10.666 13.087 -23.630 1.00 93.00 149 VAL A O 1
ATOM 1121 N N . SER A 1 150 ? -11.434 15.071 -24.325 1.00 91.75 150 SER A N 1
ATOM 1122 C CA . SER A 1 150 ? -12.625 14.523 -24.997 1.00 91.75 150 SER A CA 1
ATOM 1123 C C . SER A 1 150 ? -12.304 13.571 -26.156 1.00 91.75 150 SER A C 1
ATOM 1125 O O . SER A 1 150 ? -13.102 12.687 -26.454 1.00 91.75 150 SER A O 1
ATOM 1127 N N . SER A 1 151 ? -11.137 13.714 -26.794 1.00 90.12 151 SER A N 1
ATOM 1128 C CA . SER A 1 151 ? -10.653 12.776 -27.819 1.00 90.12 151 SER A CA 1
ATOM 1129 C C . SER A 1 151 ? -9.882 11.576 -27.254 1.00 90.12 151 SER A C 1
ATOM 1131 O O . SER A 1 151 ? -9.433 10.735 -28.026 1.00 90.12 151 SER A O 1
ATOM 1133 N N . GLY A 1 152 ? -9.717 11.481 -25.930 1.00 88.75 152 GLY A N 1
ATOM 1134 C CA . GLY A 1 152 ? -8.965 10.410 -25.271 1.00 88.75 152 GLY A CA 1
ATOM 1135 C C . GLY A 1 152 ? -7.442 10.542 -25.378 1.00 88.75 152 GLY A C 1
ATOM 1136 O O . GLY A 1 152 ? -6.720 9.698 -24.858 1.00 88.75 152 GLY A O 1
ATOM 1137 N N . HIS A 1 153 ? -6.927 11.606 -26.000 1.00 90.94 153 HIS A N 1
ATOM 1138 C CA . HIS A 1 153 ? -5.490 11.849 -26.154 1.00 90.94 153 HIS A CA 1
ATOM 1139 C C . HIS A 1 153 ? -4.822 12.405 -24.887 1.00 90.94 153 HIS A C 1
ATOM 1141 O O . HIS A 1 153 ? -3.599 12.444 -24.803 1.00 90.94 153 HIS A O 1
ATOM 1147 N N . ALA A 1 154 ? -5.578 12.841 -23.881 1.00 91.19 154 ALA A N 1
ATOM 1148 C CA . ALA A 1 154 ? -5.020 13.307 -22.616 1.00 91.19 154 ALA A CA 1
ATOM 1149 C C . ALA A 1 154 ? -5.822 12.802 -21.418 1.00 91.19 154 ALA A C 1
ATOM 1151 O O . ALA A 1 154 ? -7.050 12.816 -21.433 1.00 91.19 154 ALA A O 1
ATOM 1152 N N . ASN A 1 155 ? -5.115 12.440 -20.346 1.00 90.19 155 ASN A N 1
ATOM 1153 C CA . ASN A 1 155 ? -5.731 12.217 -19.044 1.00 90.19 155 ASN A CA 1
ATOM 1154 C C . ASN A 1 155 ? -5.964 13.575 -18.358 1.00 90.19 155 ASN A C 1
ATOM 1156 O O . ASN A 1 155 ? -5.039 14.387 -18.247 1.00 90.19 155 ASN A O 1
ATOM 1160 N N . LEU A 1 156 ? -7.190 13.811 -17.879 1.00 92.00 156 LEU A N 1
ATOM 1161 C CA . LEU A 1 156 ? -7.537 15.017 -17.131 1.00 92.00 156 LEU A CA 1
ATOM 1162 C C . LEU A 1 156 ? -6.644 15.202 -15.896 1.00 92.00 156 LEU A C 1
ATOM 1164 O O . LEU A 1 156 ? -6.169 16.309 -15.657 1.00 92.00 156 LEU A O 1
ATOM 1168 N N . PHE A 1 157 ? -6.351 14.138 -15.149 1.00 91.19 157 PHE A N 1
ATOM 1169 C CA . PHE A 1 157 ? -5.490 14.207 -13.969 1.00 91.19 157 PHE A CA 1
ATOM 1170 C C . PHE A 1 157 ? -4.127 14.840 -14.284 1.00 91.19 157 PHE A C 1
ATOM 1172 O O . PHE A 1 157 ? -3.690 15.731 -13.564 1.00 91.19 157 PHE A O 1
ATOM 1179 N N . SER A 1 158 ? -3.505 14.487 -15.414 1.00 90.62 158 SER A N 1
ATOM 1180 C CA . SER A 1 158 ? -2.232 15.076 -15.852 1.00 90.62 158 SER A CA 1
ATOM 1181 C C . SER A 1 158 ? -2.325 16.586 -16.116 1.00 90.62 158 SER A C 1
ATOM 1183 O O . SER A 1 158 ? -1.373 17.318 -15.865 1.00 90.62 158 SER A O 1
ATOM 1185 N N . ILE A 1 159 ? -3.470 17.075 -16.602 1.00 92.06 159 ILE A N 1
ATOM 1186 C CA . ILE A 1 159 ? -3.717 18.514 -16.790 1.00 92.06 159 ILE A CA 1
ATOM 1187 C C . ILE A 1 159 ? -3.895 19.206 -15.434 1.00 92.06 159 ILE A C 1
ATOM 1189 O O . ILE A 1 159 ? -3.361 20.297 -15.225 1.00 92.06 159 ILE A O 1
ATOM 1193 N N . LEU A 1 160 ? -4.633 18.581 -14.512 1.00 90.44 160 LEU A N 1
ATOM 1194 C CA . LEU A 1 160 ? -4.844 19.117 -13.167 1.00 90.44 160 LEU A CA 1
ATOM 1195 C C . LEU A 1 160 ? -3.542 19.150 -12.355 1.00 90.44 160 LEU A C 1
ATOM 1197 O O . LEU A 1 160 ? -3.330 20.094 -11.596 1.00 90.44 160 LEU A O 1
ATOM 1201 N N . ASP A 1 161 ? -2.656 18.173 -12.551 1.00 88.06 161 ASP A N 1
ATOM 1202 C CA . ASP A 1 161 ? -1.338 18.124 -11.916 1.00 88.06 161 ASP A CA 1
ATOM 1203 C C . ASP A 1 161 ? -0.480 19.327 -12.335 1.00 88.06 161 ASP A C 1
ATOM 1205 O O . ASP A 1 161 ? 0.015 20.071 -11.487 1.00 88.06 161 ASP A O 1
ATOM 1209 N N . ILE A 1 162 ? -0.421 19.626 -13.642 1.00 88.50 162 ILE A N 1
ATOM 1210 C CA . ILE A 1 162 ? 0.250 20.834 -14.156 1.00 88.50 162 ILE A CA 1
ATOM 1211 C C . ILE A 1 162 ? -0.362 22.113 -13.558 1.00 88.50 162 ILE A C 1
ATOM 1213 O O . ILE A 1 162 ? 0.368 23.041 -13.201 1.00 88.50 162 ILE A O 1
ATOM 1217 N N . LEU A 1 163 ? -1.692 22.187 -13.417 1.00 87.00 163 LEU A N 1
ATOM 1218 C CA . LEU A 1 163 ? -2.350 23.331 -12.770 1.00 87.00 163 LEU A CA 1
ATOM 1219 C C . LEU A 1 163 ? -1.928 23.486 -11.303 1.00 87.00 163 LEU A C 1
ATOM 1221 O O . LEU A 1 163 ? -1.702 24.612 -10.853 1.00 87.00 163 LEU A O 1
ATOM 1225 N N . GLY A 1 164 ? -1.786 22.374 -10.582 1.00 84.94 164 GLY A N 1
ATOM 1226 C CA . GLY A 1 164 ? -1.256 22.341 -9.221 1.00 84.94 164 GLY A CA 1
ATOM 1227 C C . GLY A 1 164 ? 0.153 22.917 -9.125 1.00 84.94 164 GLY A C 1
ATOM 1228 O O . GLY A 1 164 ? 0.414 23.812 -8.315 1.00 84.94 164 GLY A O 1
ATOM 1229 N N . TRP A 1 165 ? 1.039 22.494 -10.028 1.00 84.25 165 TRP A N 1
ATOM 1230 C CA . TRP A 1 165 ? 2.386 23.051 -10.144 1.00 84.25 165 TRP A CA 1
ATOM 1231 C C . TRP A 1 165 ? 2.376 24.557 -10.429 1.00 84.25 165 TRP A C 1
ATOM 1233 O O . TRP A 1 165 ? 3.045 25.319 -9.730 1.00 84.25 165 TRP A O 1
ATOM 1243 N N . LEU A 1 166 ? 1.577 25.022 -11.393 1.00 82.56 166 LEU A N 1
ATOM 1244 C CA . LEU A 1 166 ? 1.477 26.450 -11.726 1.00 82.56 166 LEU A CA 1
ATOM 1245 C C . LEU A 1 166 ? 0.972 27.305 -10.559 1.00 82.56 166 LEU A C 1
ATOM 1247 O O . LEU A 1 166 ? 1.428 28.436 -10.373 1.00 82.56 166 LEU A O 1
ATOM 1251 N N . GLN A 1 167 ? 0.050 26.778 -9.753 1.00 80.88 167 GLN A N 1
ATOM 1252 C CA . GLN A 1 167 ? -0.409 27.465 -8.552 1.00 80.88 167 GLN A CA 1
ATOM 1253 C C . GLN A 1 167 ? 0.689 27.553 -7.488 1.00 80.88 167 GLN A C 1
ATOM 1255 O O . GLN A 1 167 ? 0.844 28.609 -6.873 1.00 80.88 167 GLN A O 1
ATOM 1260 N N . LYS A 1 168 ? 1.470 26.484 -7.292 1.00 77.19 168 LYS A N 1
ATOM 1261 C CA . LYS A 1 168 ? 2.591 26.462 -6.341 1.00 77.19 168 LYS A CA 1
ATOM 1262 C C . LYS A 1 168 ? 3.647 27.528 -6.659 1.00 77.19 168 LYS A C 1
ATOM 1264 O O . LYS A 1 168 ? 4.230 28.089 -5.737 1.00 77.19 168 LYS A O 1
ATOM 1269 N N . TYR A 1 169 ? 3.845 27.853 -7.938 1.00 75.06 169 TYR A N 1
ATOM 1270 C CA . TYR A 1 169 ? 4.778 28.894 -8.392 1.00 75.06 169 TYR A CA 1
ATOM 1271 C C . TYR A 1 169 ? 4.177 30.312 -8.471 1.00 75.06 169 TYR A C 1
ATOM 1273 O O . TYR A 1 169 ? 4.817 31.217 -8.997 1.00 75.06 169 TYR A O 1
ATOM 1281 N N . GLY A 1 170 ? 2.976 30.538 -7.923 1.00 66.12 170 GLY A N 1
ATOM 1282 C CA . GLY A 1 170 ? 2.406 31.881 -7.736 1.00 66.12 170 GLY A CA 1
ATOM 1283 C C . GLY A 1 170 ? 1.655 32.475 -8.935 1.00 66.12 170 GLY A C 1
ATOM 1284 O O . GLY A 1 170 ? 1.113 33.568 -8.809 1.00 66.12 170 GLY A O 1
ATOM 1285 N N . ASP A 1 171 ? 1.548 31.756 -10.057 1.00 60.22 171 ASP A N 1
ATOM 1286 C CA . ASP A 1 171 ? 0.967 32.269 -11.314 1.00 60.22 171 ASP A CA 1
ATOM 1287 C C . ASP A 1 171 ? -0.454 31.746 -11.630 1.00 60.22 171 ASP A C 1
ATOM 1289 O O . ASP A 1 171 ? -1.067 32.148 -12.620 1.00 60.22 171 ASP A O 1
ATOM 1293 N N . GLY A 1 172 ? -0.997 30.818 -10.828 1.00 55.47 172 GLY A N 1
ATOM 1294 C CA . GLY A 1 172 ? -2.080 29.928 -11.288 1.00 55.47 172 GLY A CA 1
ATOM 1295 C C . GLY A 1 172 ? -3.453 30.009 -10.608 1.00 55.47 172 GLY A C 1
ATOM 1296 O O . GLY A 1 172 ? -4.397 29.405 -11.120 1.00 55.47 172 GLY A O 1
ATOM 1297 N N . SER A 1 173 ? -3.619 30.719 -9.485 1.00 55.41 173 SER A N 1
ATOM 1298 C CA . SER A 1 173 ? -4.800 30.521 -8.614 1.00 55.41 173 SER A CA 1
ATOM 1299 C C . SER A 1 173 ? -6.151 30.874 -9.260 1.00 55.41 173 SER A C 1
ATOM 1301 O O . SER A 1 173 ? -7.160 30.256 -8.928 1.00 55.41 173 SER A O 1
ATOM 1303 N N . PHE A 1 174 ? -6.187 31.814 -10.212 1.00 54.44 174 PHE A N 1
ATOM 1304 C CA . PHE A 1 174 ? -7.428 32.243 -10.875 1.00 54.44 174 PHE A CA 1
ATOM 1305 C C . PHE A 1 174 ? -7.754 31.465 -12.161 1.00 54.44 174 PHE A C 1
ATOM 1307 O O . PHE A 1 174 ? -8.912 31.378 -12.562 1.00 54.44 174 PHE A O 1
ATOM 1314 N N . VAL A 1 175 ? -6.750 30.885 -12.825 1.00 61.69 175 VAL A N 1
ATOM 1315 C CA . VAL A 1 175 ? -6.945 30.211 -14.120 1.00 61.69 175 VAL A CA 1
ATOM 1316 C C . VAL A 1 175 ? -7.529 28.810 -13.920 1.00 61.69 175 VAL A C 1
ATOM 1318 O O . VAL A 1 175 ? -8.409 28.394 -14.664 1.00 61.69 175 VAL A O 1
ATOM 1321 N N . ALA A 1 176 ? -7.102 28.092 -12.881 1.00 62.69 176 ALA A N 1
ATOM 1322 C CA . ALA A 1 176 ? -7.428 26.677 -12.714 1.00 62.69 176 ALA A CA 1
ATOM 1323 C C . ALA A 1 176 ? -8.916 26.404 -12.398 1.00 62.69 176 ALA A C 1
ATOM 1325 O O . ALA A 1 176 ? -9.513 25.493 -12.972 1.00 62.69 176 ALA A O 1
ATOM 1326 N N . LEU A 1 177 ? -9.541 27.206 -11.523 1.00 67.94 177 LEU A N 1
ATOM 1327 C CA . LEU A 1 177 ? -10.923 26.968 -11.077 1.00 67.94 177 LEU A CA 1
ATOM 1328 C C . LEU A 1 177 ? -11.955 27.201 -12.193 1.00 67.94 177 LEU A C 1
ATOM 1330 O O . LEU A 1 177 ? -12.932 26.466 -12.286 1.00 67.94 177 LEU A O 1
ATOM 1334 N N . ASN A 1 178 ? -11.721 28.191 -13.060 1.00 80.31 178 ASN A N 1
ATOM 1335 C CA . ASN A 1 178 ? -12.660 28.556 -14.126 1.00 80.31 178 ASN A CA 1
ATOM 1336 C C . ASN A 1 178 ? -12.727 27.507 -15.246 1.00 80.31 178 ASN A C 1
ATOM 1338 O O . ASN A 1 178 ? -13.759 27.382 -15.897 1.00 80.31 178 ASN A O 1
ATOM 1342 N N . HIS A 1 179 ? -11.651 26.742 -15.453 1.00 83.56 179 HIS A N 1
ATOM 1343 C CA . HIS A 1 179 ? -11.586 25.714 -16.495 1.00 83.56 179 HIS A CA 1
ATOM 1344 C C . HIS A 1 179 ? -11.910 24.303 -15.987 1.00 83.56 179 HIS A C 1
ATOM 1346 O O . HIS A 1 179 ? -12.177 23.421 -16.800 1.00 83.56 179 HIS A O 1
ATOM 1352 N N . PHE A 1 180 ? -11.923 24.062 -14.668 1.00 88.44 180 PHE A N 1
ATOM 1353 C CA . PHE A 1 180 ? -12.226 22.732 -14.130 1.00 88.44 180 PHE A CA 1
ATOM 1354 C C . PHE A 1 180 ? -13.611 22.200 -14.550 1.00 88.44 180 PHE A C 1
ATOM 1356 O O . PHE A 1 180 ? -13.660 21.058 -15.000 1.00 88.44 180 PHE A O 1
ATOM 1363 N N . PRO A 1 181 ? -14.720 22.973 -14.497 1.00 89.44 181 PRO A N 1
ATOM 1364 C CA . PRO A 1 181 ? -16.024 22.476 -14.942 1.00 89.44 181 PRO A CA 1
ATOM 1365 C C . PRO A 1 181 ? -16.053 22.071 -16.422 1.00 89.44 181 PRO A C 1
ATOM 1367 O O . PRO A 1 181 ? -16.628 21.041 -16.760 1.00 89.44 181 PRO A O 1
ATOM 1370 N N . GLU A 1 182 ? -15.407 22.848 -17.298 1.00 89.25 182 GLU A N 1
ATOM 1371 C CA . GLU A 1 182 ? -15.300 22.557 -18.737 1.00 89.25 182 GLU A CA 1
ATOM 1372 C C . GLU A 1 182 ? -14.499 21.271 -18.984 1.00 89.25 182 GLU A C 1
ATOM 1374 O O . GLU A 1 182 ? -14.929 20.380 -19.716 1.00 89.25 182 GLU A O 1
ATOM 1379 N N . LEU A 1 183 ? -13.350 21.141 -18.318 1.00 90.25 183 LEU A N 1
ATOM 1380 C CA . LEU A 1 183 ? -12.512 19.950 -18.387 1.00 90.25 183 LEU A CA 1
ATOM 1381 C C . LEU A 1 183 ? -13.221 18.707 -17.825 1.00 90.25 183 LEU A C 1
ATOM 1383 O O . LEU A 1 183 ? -13.111 17.626 -18.398 1.00 90.25 183 LEU A O 1
ATOM 1387 N N . TRP A 1 184 ? -13.974 18.859 -16.736 1.00 91.12 184 TRP A N 1
ATOM 1388 C CA . TRP A 1 184 ? -14.757 17.784 -16.131 1.00 91.12 184 TRP A CA 1
ATOM 1389 C C . TRP A 1 184 ? -15.870 17.295 -17.063 1.00 91.12 184 TRP A C 1
ATOM 1391 O O . TRP A 1 184 ? -16.053 16.091 -17.224 1.00 91.12 184 TRP A O 1
ATOM 1401 N N . GLN A 1 185 ? -16.568 18.211 -17.741 1.00 91.06 185 GLN A N 1
ATOM 1402 C CA . GLN A 1 185 ? -17.609 17.875 -18.722 1.00 91.06 185 GLN A CA 1
ATOM 1403 C C . GLN A 1 185 ? -17.080 17.077 -19.924 1.00 91.06 185 GLN A C 1
ATOM 1405 O O . GLN A 1 185 ? -17.862 16.412 -20.601 1.00 91.06 185 GLN A O 1
ATOM 1410 N N . CYS A 1 186 ? -15.769 17.104 -20.183 1.00 89.94 186 CYS A N 1
ATOM 1411 C CA . CYS A 1 186 ? -15.151 16.286 -21.227 1.00 89.94 186 CYS A CA 1
ATOM 1412 C C . CYS A 1 186 ? -15.084 14.796 -20.862 1.00 89.94 186 CYS A C 1
ATOM 1414 O O . CYS A 1 186 ? -14.943 13.965 -21.759 1.00 89.94 186 CYS A O 1
ATOM 1416 N N . LEU A 1 187 ? -15.182 14.444 -19.574 1.00 88.88 187 LEU A N 1
ATOM 1417 C CA . LEU A 1 187 ? -15.233 13.055 -19.128 1.00 88.88 187 LEU A CA 1
ATOM 1418 C C . LEU A 1 187 ? -16.658 12.517 -19.298 1.00 88.88 187 LEU A C 1
ATOM 1420 O O . LEU A 1 187 ? -17.520 12.722 -18.443 1.00 88.88 187 LEU A O 1
ATOM 1424 N N . SER A 1 188 ? -16.909 11.826 -20.409 1.00 79.56 188 SER A N 1
ATOM 1425 C CA . SER A 1 188 ? -18.201 11.188 -20.694 1.00 79.56 188 SER A CA 1
ATOM 1426 C C . SER A 1 188 ? -18.367 9.817 -20.024 1.00 79.56 188 SER A C 1
ATOM 1428 O O . SER A 1 188 ? -19.495 9.370 -19.819 1.00 79.56 188 SER A O 1
ATOM 1430 N N . ASP A 1 189 ? -17.263 9.161 -19.659 1.00 87.81 189 ASP A N 1
ATOM 1431 C CA . ASP A 1 189 ? -17.250 7.846 -19.017 1.00 87.81 189 ASP A CA 1
ATOM 1432 C C . ASP A 1 189 ? -17.149 7.966 -17.489 1.00 87.81 189 ASP A C 1
ATOM 1434 O O . ASP A 1 189 ? -16.219 8.574 -16.951 1.00 87.81 189 ASP A O 1
ATOM 1438 N N . ARG A 1 190 ? -18.083 7.320 -16.779 1.00 89.25 190 ARG A N 1
ATOM 1439 C CA . ARG A 1 190 ? -18.073 7.206 -15.313 1.00 89.25 190 ARG A CA 1
ATOM 1440 C C . ARG A 1 190 ? -16.780 6.569 -14.807 1.00 89.25 190 ARG A C 1
ATOM 1442 O O . ARG A 1 190 ? -16.269 6.978 -13.770 1.00 89.25 190 ARG A O 1
ATOM 1449 N N . THR A 1 191 ? -16.244 5.591 -15.530 1.00 90.25 191 THR A N 1
ATOM 1450 C CA . THR A 1 191 ? -15.011 4.890 -15.150 1.00 90.25 191 THR A CA 1
ATOM 1451 C C . THR A 1 191 ? -13.829 5.856 -15.094 1.00 90.25 191 THR A C 1
ATOM 1453 O O . THR A 1 191 ? -13.057 5.843 -14.137 1.00 90.25 191 THR A O 1
ATOM 1456 N N . GLU A 1 192 ? -13.720 6.744 -16.083 1.00 89.06 192 GLU A N 1
ATOM 1457 C CA . GLU A 1 192 ? -12.689 7.783 -16.122 1.00 89.06 192 GLU A CA 1
ATOM 1458 C C . GLU A 1 192 ? -12.919 8.864 -15.060 1.00 89.06 192 GLU A C 1
ATOM 1460 O O . GLU A 1 192 ? -11.969 9.286 -14.403 1.00 89.06 192 GLU A O 1
ATOM 1465 N N . GLN A 1 193 ? -14.171 9.254 -14.801 1.00 92.25 193 GLN A N 1
ATOM 1466 C CA . GLN A 1 193 ? -14.499 10.168 -13.697 1.00 92.25 193 GLN A CA 1
ATOM 1467 C C . GLN A 1 193 ? -14.056 9.611 -12.335 1.00 92.25 193 GLN A C 1
ATOM 1469 O O . GLN A 1 193 ? -13.457 10.335 -11.540 1.00 92.25 193 GLN A O 1
ATOM 1474 N N . VAL A 1 194 ? -14.300 8.321 -12.080 1.00 92.69 194 VAL A N 1
ATOM 1475 C CA . VAL A 1 194 ? -13.879 7.629 -10.851 1.00 92.69 194 VAL A CA 1
ATOM 1476 C C . VAL A 1 194 ? -12.355 7.594 -10.732 1.00 92.69 194 VAL A C 1
ATOM 1478 O O . VAL A 1 194 ? -11.820 7.917 -9.671 1.00 92.69 194 VAL A O 1
ATOM 1481 N N . LYS A 1 195 ? -11.644 7.258 -11.819 1.00 91.50 195 LYS A N 1
ATOM 1482 C CA . LYS A 1 195 ? -10.172 7.277 -11.847 1.00 91.50 195 LYS A CA 1
ATOM 1483 C C . LYS A 1 195 ? -9.621 8.661 -11.523 1.00 91.50 195 LYS A C 1
ATOM 1485 O O . LYS A 1 195 ? -8.762 8.788 -10.657 1.00 91.50 195 LYS A O 1
ATOM 1490 N N . VAL A 1 196 ? -10.126 9.699 -12.186 1.00 92.56 196 VAL A N 1
ATOM 1491 C CA . VAL A 1 196 ? -9.624 11.063 -11.997 1.00 92.56 196 VAL A CA 1
ATOM 1492 C C . VAL A 1 196 ? -9.890 11.549 -10.575 1.00 92.56 196 VAL A C 1
ATOM 1494 O O . VAL A 1 196 ? -8.975 12.077 -9.950 1.00 92.56 196 VAL A O 1
ATOM 1497 N N . LEU A 1 197 ? -11.088 11.328 -10.023 1.00 93.81 197 LEU A N 1
ATOM 1498 C CA . LEU A 1 197 ? -11.392 11.718 -8.641 1.00 93.81 197 LEU A CA 1
ATOM 1499 C C . LEU A 1 197 ? -10.516 10.998 -7.624 1.00 93.81 197 LEU A C 1
ATOM 1501 O O . LEU A 1 197 ? -9.981 11.640 -6.724 1.00 93.81 197 LEU A O 1
ATOM 1505 N N . GLY A 1 198 ? -10.342 9.685 -7.767 1.00 92.00 198 GLY A N 1
ATOM 1506 C CA . GLY A 1 198 ? -9.477 8.946 -6.858 1.00 92.00 198 GLY A CA 1
ATOM 1507 C C . GLY A 1 198 ? -8.042 9.466 -6.911 1.00 92.00 198 GLY A C 1
ATOM 1508 O O . GLY A 1 198 ? -7.500 9.837 -5.873 1.00 92.00 198 GLY A O 1
ATOM 1509 N N . GLN A 1 199 ? -7.478 9.639 -8.109 1.00 92.44 199 GLN A N 1
ATOM 1510 C CA . GLN A 1 199 ? -6.139 10.212 -8.273 1.00 92.44 199 GLN A CA 1
ATOM 1511 C C . GLN A 1 199 ? -6.036 11.625 -7.676 1.00 92.44 199 GLN A C 1
ATOM 1513 O O . GLN A 1 199 ? -5.056 11.934 -7.002 1.00 92.44 199 GLN A O 1
ATOM 1518 N N . MET A 1 200 ? -7.064 12.470 -7.844 1.00 93.00 200 MET A N 1
ATOM 1519 C CA . MET A 1 200 ? -7.126 13.814 -7.251 1.00 93.00 200 MET A CA 1
ATOM 1520 C C . MET A 1 200 ? -7.082 13.808 -5.722 1.00 93.00 200 MET A C 1
ATOM 1522 O O . MET A 1 200 ? -6.528 14.739 -5.141 1.00 93.00 200 MET A O 1
ATOM 1526 N N . TYR A 1 201 ? -7.633 12.791 -5.062 1.00 93.88 201 TYR A N 1
ATOM 1527 C CA . TYR A 1 201 ? -7.580 12.664 -3.602 1.00 93.88 201 TYR A CA 1
ATOM 1528 C C . TYR A 1 201 ? -6.407 11.814 -3.101 1.00 93.88 201 TYR A C 1
ATOM 1530 O O . TYR A 1 201 ? -6.258 11.660 -1.896 1.00 93.88 201 TYR A O 1
ATOM 1538 N N . GLY A 1 202 ? -5.562 11.297 -3.998 1.00 90.25 202 GLY A N 1
ATOM 1539 C CA . GLY A 1 202 ? -4.382 10.508 -3.636 1.00 90.25 202 GLY A CA 1
ATOM 1540 C C . GLY A 1 202 ? -4.625 9.002 -3.543 1.00 90.25 202 GLY A C 1
ATOM 1541 O O . GLY A 1 202 ? -3.894 8.302 -2.847 1.00 90.25 202 GLY A O 1
ATOM 1542 N N . ASP A 1 203 ? -5.649 8.492 -4.223 1.00 89.75 203 ASP A N 1
ATOM 1543 C CA . ASP A 1 203 ? -5.880 7.063 -4.423 1.00 89.75 203 ASP A CA 1
ATOM 1544 C C . ASP A 1 203 ? -5.219 6.596 -5.732 1.00 89.75 203 ASP A C 1
ATOM 1546 O O . ASP A 1 203 ? -5.695 6.953 -6.817 1.00 89.75 203 ASP A O 1
ATOM 1550 N N . PRO A 1 204 ? -4.127 5.813 -5.676 1.00 78.56 204 PRO A N 1
ATOM 1551 C CA . PRO A 1 204 ? -3.377 5.446 -6.874 1.00 78.56 204 PRO A CA 1
ATOM 1552 C C . PRO A 1 204 ? -4.042 4.340 -7.710 1.00 78.56 204 PRO A C 1
ATOM 1554 O O . PRO A 1 204 ? -3.646 4.141 -8.859 1.00 78.56 204 PRO A O 1
ATOM 1557 N N . ASP A 1 205 ? -5.060 3.636 -7.196 1.00 80.25 205 ASP A N 1
ATOM 1558 C CA . ASP A 1 205 ? -5.826 2.650 -7.979 1.00 80.25 205 ASP A CA 1
ATOM 1559 C C . ASP A 1 205 ? -7.336 2.704 -7.675 1.00 80.25 205 ASP A C 1
ATOM 1561 O O . ASP A 1 205 ? -7.885 1.783 -7.060 1.00 80.25 205 ASP A O 1
ATOM 1565 N N . PRO A 1 206 ? -8.048 3.751 -8.133 1.00 77.19 206 PRO A N 1
ATOM 1566 C CA . PRO A 1 206 ? -9.437 4.030 -7.741 1.00 77.19 206 PRO A CA 1
ATOM 1567 C C . PRO A 1 206 ? -10.453 2.953 -8.134 1.00 77.19 206 PRO A C 1
ATOM 1569 O O . PRO A 1 206 ? -11.542 2.884 -7.563 1.00 77.19 206 PRO A O 1
ATOM 1572 N N . LEU A 1 207 ? -10.101 2.109 -9.107 1.00 78.25 207 LEU A N 1
ATOM 1573 C CA . LEU A 1 207 ? -10.926 0.995 -9.578 1.00 78.25 207 LEU A CA 1
ATOM 1574 C C . LEU A 1 207 ? -10.511 -0.351 -8.989 1.00 78.25 207 LEU A C 1
ATOM 1576 O O . LEU A 1 207 ? -11.290 -1.302 -9.039 1.00 78.25 207 LEU A O 1
ATOM 1580 N N . GLY A 1 208 ? -9.290 -0.451 -8.472 1.00 72.44 208 GLY A N 1
ATOM 1581 C CA . GLY A 1 208 ? -8.770 -1.658 -7.857 1.00 72.44 208 GLY A CA 1
ATOM 1582 C C . GLY A 1 208 ? -8.801 -1.586 -6.339 1.00 72.44 208 GLY A C 1
ATOM 1583 O O . GLY A 1 208 ? -9.774 -1.144 -5.727 1.00 72.44 208 GLY A O 1
ATOM 1584 N N . MET A 1 209 ? -7.741 -2.082 -5.715 1.00 67.12 209 MET A N 1
ATOM 1585 C CA . MET A 1 209 ? -7.657 -2.196 -4.257 1.00 67.12 209 MET A CA 1
ATOM 1586 C C . MET A 1 209 ? -7.299 -0.849 -3.622 1.00 67.12 209 MET A C 1
ATOM 1588 O O . MET A 1 209 ? -6.767 0.022 -4.296 1.00 67.12 209 MET A O 1
ATOM 1592 N N . ARG A 1 210 ? -7.545 -0.678 -2.318 1.00 68.69 210 ARG A N 1
ATOM 1593 C CA . ARG A 1 210 ? -7.025 0.483 -1.575 1.00 68.69 210 ARG A CA 1
ATOM 1594 C C . ARG A 1 210 ? -5.492 0.395 -1.484 1.00 68.69 210 ARG A C 1
ATOM 1596 O O . ARG A 1 210 ? -4.931 -0.686 -1.287 1.00 68.69 210 ARG A O 1
ATOM 1603 N N . TYR A 1 211 ? -4.819 1.528 -1.655 1.00 68.81 211 TYR A N 1
ATOM 1604 C CA . TYR A 1 211 ? -3.364 1.702 -1.553 1.00 68.81 211 TYR A CA 1
ATOM 1605 C C . TYR A 1 211 ? -3.011 2.793 -0.533 1.00 68.81 211 TYR A C 1
ATOM 1607 O O . TYR A 1 211 ? -3.882 3.517 -0.047 1.00 68.81 211 TYR A O 1
ATOM 1615 N N . ILE A 1 212 ? -1.719 2.912 -0.225 1.00 77.19 212 ILE A N 1
ATOM 1616 C CA . ILE A 1 212 ? -1.178 4.032 0.550 1.00 77.19 212 ILE A CA 1
ATOM 1617 C C . ILE A 1 212 ? -1.554 5.339 -0.160 1.00 77.19 212 ILE A C 1
ATOM 1619 O O . ILE A 1 212 ? -1.495 5.413 -1.385 1.00 77.19 212 ILE A O 1
ATOM 1623 N N . HIS A 1 213 ? -1.983 6.335 0.616 1.00 84.50 213 HIS A N 1
ATOM 1624 C CA . HIS A 1 213 ? -2.330 7.653 0.092 1.00 84.50 213 HIS A CA 1
ATOM 1625 C C . HIS A 1 213 ? -1.100 8.297 -0.560 1.00 84.50 213 HIS A C 1
ATOM 1627 O O . HIS A 1 213 ? -0.071 8.472 0.096 1.00 84.50 213 HIS A O 1
ATOM 1633 N N . GLU A 1 214 ? -1.226 8.678 -1.827 1.00 85.50 214 GLU A N 1
ATOM 1634 C CA . GLU A 1 214 ? -0.196 9.390 -2.577 1.00 85.50 214 GLU A CA 1
ATOM 1635 C C . GLU A 1 214 ? -0.541 10.885 -2.625 1.00 85.50 214 GLU A C 1
ATOM 1637 O O . GLU A 1 214 ? -1.470 11.280 -3.337 1.00 85.50 214 GLU A O 1
ATOM 1642 N N . PRO A 1 215 ? 0.166 11.743 -1.866 1.00 85.31 215 PRO A N 1
ATOM 1643 C CA . PRO A 1 215 ? -0.095 13.173 -1.902 1.00 85.31 215 PRO A CA 1
ATOM 1644 C C . PRO A 1 215 ? 0.154 13.723 -3.309 1.00 85.31 215 PRO A C 1
ATOM 1646 O O . PRO A 1 215 ? 1.095 13.334 -4.001 1.00 85.31 215 PRO A O 1
ATOM 1649 N N . ASN A 1 216 ? -0.686 14.667 -3.720 1.00 87.88 216 ASN A N 1
ATOM 1650 C CA . ASN A 1 216 ? -0.605 15.316 -5.022 1.00 87.88 216 ASN A CA 1
ATOM 1651 C C . ASN A 1 216 ? -0.709 16.837 -4.876 1.00 87.88 216 ASN A C 1
ATOM 1653 O O . ASN A 1 216 ? -1.213 17.359 -3.880 1.00 87.88 216 ASN A O 1
ATOM 1657 N N . VAL A 1 217 ? -0.248 17.559 -5.897 1.00 87.25 217 VAL A N 1
ATOM 1658 C CA . VAL A 1 217 ? -0.198 19.030 -5.887 1.00 87.25 217 VAL A CA 1
ATOM 1659 C C . VAL A 1 217 ? -1.508 19.687 -6.335 1.00 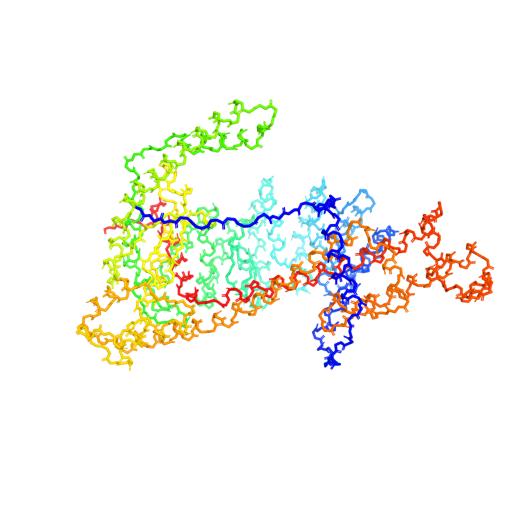87.25 217 VAL A C 1
ATOM 1661 O O . VAL A 1 217 ? -1.543 20.899 -6.551 1.00 87.25 217 VAL A O 1
ATOM 1664 N N . ILE A 1 218 ? -2.593 18.919 -6.486 1.00 89.94 218 ILE A N 1
ATOM 1665 C CA . ILE A 1 218 ? -3.864 19.430 -7.007 1.00 89.94 218 ILE A CA 1
ATOM 1666 C C . ILE A 1 218 ? -4.418 20.513 -6.061 1.00 89.94 218 ILE A C 1
ATOM 1668 O O . ILE A 1 218 ? -4.484 20.297 -4.848 1.00 89.94 218 ILE A O 1
ATOM 1672 N N . PRO A 1 219 ? -4.868 21.672 -6.579 1.00 89.12 219 PRO A N 1
ATOM 1673 C CA . PRO A 1 219 ? -5.389 22.753 -5.751 1.00 89.12 219 PRO A CA 1
ATOM 1674 C C . PRO A 1 219 ? -6.554 22.343 -4.847 1.00 89.12 219 PRO A C 1
ATOM 1676 O O . PRO A 1 219 ? -7.556 21.801 -5.321 1.00 89.12 219 PRO A O 1
ATOM 1679 N N . GLY A 1 220 ? -6.494 22.718 -3.565 1.00 90.69 220 GLY A N 1
ATOM 1680 C CA . GLY A 1 220 ? -7.563 22.434 -2.599 1.00 90.69 220 GLY A CA 1
ATOM 1681 C C . GLY A 1 220 ? -8.937 22.986 -3.007 1.00 90.69 220 GLY A C 1
ATOM 1682 O O . GLY A 1 220 ? -9.960 22.363 -2.746 1.00 90.69 220 GLY A O 1
ATOM 1683 N N . THR A 1 221 ? -8.993 24.106 -3.735 1.00 90.25 221 THR A N 1
ATOM 1684 C CA . THR A 1 221 ? -10.253 24.658 -4.271 1.00 90.25 221 THR A CA 1
ATOM 1685 C C . THR A 1 221 ? -10.888 23.763 -5.337 1.00 90.25 221 THR A C 1
ATOM 1687 O O . THR A 1 221 ? -12.108 23.605 -5.346 1.00 90.25 221 THR A O 1
ATOM 1690 N N . ILE A 1 222 ? -10.077 23.139 -6.198 1.00 91.38 222 ILE A N 1
ATOM 1691 C CA . ILE A 1 222 ? -10.543 22.152 -7.179 1.00 91.38 222 ILE A CA 1
ATOM 1692 C C . ILE A 1 222 ? -11.003 20.888 -6.454 1.00 91.38 222 ILE A C 1
ATOM 1694 O O . ILE A 1 222 ? -12.090 20.395 -6.742 1.00 91.38 222 ILE A O 1
ATOM 1698 N N . LYS A 1 223 ? -10.230 20.406 -5.470 1.00 94.44 223 LYS A N 1
ATOM 1699 C CA . LYS A 1 223 ? -10.607 19.250 -4.640 1.00 94.44 223 LYS A CA 1
ATOM 1700 C C . LYS A 1 223 ? -11.957 19.461 -3.950 1.00 94.44 223 LYS A C 1
ATOM 1702 O O . LYS A 1 223 ? -12.811 18.583 -4.031 1.00 94.44 223 LYS A O 1
ATOM 1707 N N . LEU A 1 224 ? -12.188 20.631 -3.348 1.00 94.50 224 LEU A N 1
ATOM 1708 C CA . LEU A 1 224 ? -13.467 20.997 -2.722 1.00 94.50 224 LEU A CA 1
ATOM 1709 C C . LEU A 1 224 ? -14.620 21.077 -3.734 1.00 94.50 224 LEU A C 1
ATOM 1711 O O . LEU A 1 224 ? -15.728 20.630 -3.441 1.00 94.50 224 LEU A O 1
ATOM 1715 N N . HIS A 1 225 ? -14.382 21.618 -4.932 1.00 92.88 225 HIS A N 1
ATOM 1716 C CA . HIS A 1 225 ? -15.407 21.648 -5.978 1.00 92.88 225 HIS A CA 1
ATOM 1717 C C . HIS A 1 225 ? -15.746 20.235 -6.472 1.00 92.88 225 HIS A C 1
ATOM 1719 O O . HIS A 1 225 ? -16.921 19.884 -6.560 1.00 92.88 225 HIS A O 1
ATOM 1725 N N . ALA A 1 226 ? -14.739 19.391 -6.697 1.00 93.88 226 ALA A N 1
ATOM 1726 C CA . ALA A 1 226 ? -14.916 17.980 -7.022 1.00 93.88 226 ALA A CA 1
ATOM 1727 C C . ALA A 1 226 ? -15.661 17.215 -5.910 1.00 93.88 226 ALA A C 1
ATOM 1729 O O . ALA A 1 226 ? -16.531 16.398 -6.205 1.00 93.88 226 ALA A O 1
ATOM 1730 N N . MET A 1 227 ? -15.432 17.557 -4.634 1.00 95.50 227 MET A N 1
ATOM 1731 C CA . MET A 1 227 ? -16.147 16.939 -3.511 1.00 95.50 227 MET A CA 1
ATOM 1732 C C . MET A 1 227 ? -17.656 17.200 -3.578 1.00 95.50 227 MET A C 1
ATOM 1734 O O . MET A 1 227 ? -18.450 16.330 -3.228 1.00 95.50 227 MET A O 1
ATOM 1738 N N . SER A 1 228 ? -18.071 18.375 -4.066 1.00 93.62 228 SER A N 1
ATOM 1739 C CA . SER A 1 228 ? -19.494 18.700 -4.242 1.00 93.62 228 SER A CA 1
ATOM 1740 C C . SER A 1 228 ? -20.194 17.834 -5.300 1.00 93.62 228 SER A C 1
ATOM 1742 O O . SER A 1 228 ? -21.420 17.754 -5.310 1.00 93.62 228 SER A O 1
ATOM 1744 N N . MET A 1 229 ? -19.428 17.149 -6.158 1.00 93.06 229 MET A N 1
ATOM 1745 C CA . MET A 1 229 ? -19.937 16.246 -7.195 1.00 93.06 229 MET A CA 1
ATOM 1746 C C . MET A 1 229 ? -20.089 14.801 -6.703 1.00 93.06 229 MET A C 1
ATOM 1748 O O . MET A 1 229 ? -20.763 14.009 -7.363 1.00 93.06 229 MET A O 1
ATOM 1752 N N . LEU A 1 230 ? -19.507 14.453 -5.548 1.00 93.00 230 LEU A N 1
ATOM 1753 C CA . LEU A 1 230 ? -19.531 13.098 -4.984 1.00 93.00 230 LEU A CA 1
ATOM 1754 C C . LEU A 1 230 ? -20.927 12.499 -4.750 1.00 93.00 230 LEU A C 1
ATOM 1756 O O . LEU A 1 230 ? -21.055 11.289 -4.926 1.00 93.00 230 LEU A O 1
ATOM 1760 N N . PRO A 1 231 ? -21.987 13.274 -4.441 1.00 92.44 231 PRO A N 1
ATOM 1761 C CA . PRO A 1 231 ? -23.341 12.726 -4.339 1.00 92.44 231 PRO A CA 1
ATOM 1762 C C . PRO A 1 231 ? -23.866 12.054 -5.621 1.00 92.44 231 PRO A C 1
ATOM 1764 O O . PRO A 1 231 ? -24.856 11.332 -5.561 1.00 92.44 231 PRO A O 1
ATOM 1767 N N . ASN A 1 232 ? -23.224 12.272 -6.776 1.00 92.12 232 ASN A N 1
ATOM 1768 C CA . ASN A 1 232 ? -23.577 11.612 -8.039 1.00 92.12 232 ASN A CA 1
ATOM 1769 C C . ASN A 1 232 ? -22.959 10.204 -8.188 1.00 92.12 232 ASN A C 1
ATOM 1771 O O . ASN A 1 232 ? -23.257 9.497 -9.154 1.00 92.12 232 ASN A O 1
ATOM 1775 N N . PHE A 1 233 ? -22.091 9.794 -7.259 1.00 91.75 233 PHE A N 1
ATOM 1776 C CA . PHE A 1 233 ? -21.400 8.504 -7.263 1.00 91.75 233 PHE A CA 1
ATOM 1777 C C . PHE A 1 233 ? -22.095 7.498 -6.338 1.00 91.75 233 PHE A C 1
ATOM 1779 O O . PHE A 1 233 ? -23.025 7.827 -5.604 1.00 91.75 233 PHE A O 1
ATOM 1786 N N . THR A 1 234 ? -21.695 6.227 -6.406 1.00 89.81 234 THR A N 1
ATOM 1787 C CA . THR A 1 234 ? -22.208 5.219 -5.471 1.00 89.81 234 THR A CA 1
ATOM 1788 C C . THR A 1 234 ? -21.727 5.521 -4.047 1.00 89.81 234 THR A C 1
ATOM 1790 O O . THR A 1 234 ? -20.648 6.094 -3.881 1.00 89.81 234 THR A O 1
ATOM 1793 N N . PRO A 1 235 ? -22.451 5.074 -3.004 1.00 88.06 235 PRO A N 1
ATOM 1794 C CA . PRO A 1 235 ? -22.011 5.253 -1.619 1.00 88.06 235 PRO A CA 1
ATOM 1795 C C . PRO A 1 235 ? -20.602 4.704 -1.342 1.00 88.06 235 PRO A C 1
ATOM 1797 O O . PRO A 1 235 ? -19.839 5.321 -0.607 1.00 88.06 235 PRO A O 1
ATOM 1800 N N . ALA A 1 236 ? -20.232 3.582 -1.971 1.00 85.69 236 ALA A N 1
ATOM 1801 C CA . ALA A 1 236 ? -18.911 2.973 -1.816 1.00 85.69 236 ALA A CA 1
ATOM 1802 C C . ALA A 1 236 ? -17.790 3.813 -2.458 1.00 85.69 236 ALA A C 1
ATOM 1804 O O . ALA A 1 236 ? -16.727 3.980 -1.860 1.00 85.69 236 ALA A O 1
ATOM 1805 N N . GLU A 1 237 ? -18.028 4.363 -3.655 1.00 90.06 237 GLU A N 1
ATOM 1806 C CA . GLU A 1 237 ? -17.103 5.296 -4.316 1.00 90.06 237 GLU A CA 1
ATOM 1807 C C . GLU A 1 237 ? -16.959 6.582 -3.49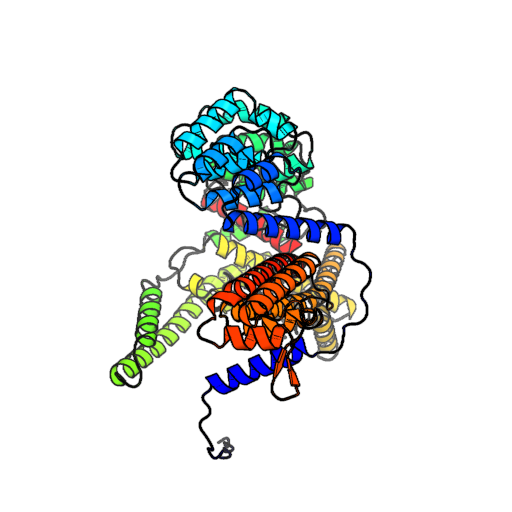1 1.00 90.06 237 GLU A C 1
ATOM 1809 O O . GLU A 1 237 ? -15.845 7.021 -3.217 1.00 90.06 237 GLU A O 1
ATOM 1814 N N . GLN A 1 238 ? -18.079 7.150 -3.032 1.00 92.12 238 GLN A N 1
ATOM 1815 C CA . GLN A 1 238 ? -18.094 8.351 -2.201 1.00 92.12 238 GLN A CA 1
ATOM 1816 C C . GLN A 1 238 ? -17.305 8.153 -0.900 1.00 92.12 238 GLN A C 1
ATOM 1818 O O . GLN A 1 238 ? -16.440 8.968 -0.588 1.00 92.12 238 GLN A O 1
ATOM 1823 N N . GLU A 1 239 ? -17.575 7.080 -0.150 1.00 90.81 239 GLU A N 1
ATOM 1824 C CA . GLU A 1 239 ? -16.848 6.769 1.084 1.00 90.81 239 GLU A CA 1
ATOM 1825 C C . GLU A 1 239 ? -15.347 6.637 0.810 1.00 90.81 239 GLU A C 1
ATOM 1827 O O . GLU A 1 239 ? -14.538 7.252 1.502 1.00 90.81 239 GLU A O 1
ATOM 1832 N N . ARG A 1 240 ? -14.969 5.898 -0.241 1.00 90.50 240 ARG A N 1
ATOM 1833 C CA . ARG A 1 240 ? -13.571 5.724 -0.642 1.00 90.50 240 ARG A CA 1
ATOM 1834 C C . ARG A 1 240 ? -12.889 7.064 -0.920 1.00 90.50 240 ARG A C 1
ATOM 1836 O O . ARG A 1 240 ? -11.852 7.341 -0.326 1.00 90.50 240 ARG A O 1
ATOM 1843 N N . PHE A 1 241 ? -13.468 7.909 -1.768 1.00 94.19 241 PHE A N 1
ATOM 1844 C CA . PHE A 1 241 ? -12.877 9.207 -2.104 1.00 94.19 241 PHE A CA 1
ATOM 1845 C C . PHE A 1 241 ? -12.752 10.125 -0.896 1.00 94.19 241 PHE A C 1
ATOM 1847 O O . PHE A 1 241 ? -11.725 10.777 -0.722 1.00 94.19 241 PHE A O 1
ATOM 1854 N N . LEU A 1 242 ? -13.765 10.147 -0.031 1.00 94.81 242 LEU A N 1
ATOM 1855 C CA . LEU A 1 242 ? -13.712 10.961 1.171 1.00 94.81 242 LEU A CA 1
ATOM 1856 C C . LEU A 1 242 ? -12.673 10.440 2.181 1.00 94.81 242 LEU A C 1
ATOM 1858 O O . LEU A 1 242 ? -12.057 11.259 2.860 1.00 94.81 242 LEU A O 1
ATOM 1862 N N . ILE A 1 243 ? -12.433 9.121 2.276 1.00 92.94 243 ILE A N 1
ATOM 1863 C CA . ILE A 1 243 ? -11.353 8.552 3.112 1.00 92.94 243 ILE A CA 1
ATOM 1864 C C . ILE A 1 243 ? -9.999 9.106 2.669 1.00 92.94 243 ILE A C 1
ATOM 1866 O O . ILE A 1 243 ? -9.236 9.587 3.504 1.00 92.94 243 ILE A O 1
ATOM 1870 N N . TYR A 1 244 ? -9.715 9.107 1.367 1.00 93.81 244 TYR A N 1
ATOM 1871 C CA . TYR A 1 244 ? -8.473 9.676 0.841 1.00 93.81 244 TYR A CA 1
ATOM 1872 C C . TYR A 1 244 ? -8.418 11.198 1.037 1.00 93.81 244 TYR A C 1
ATOM 1874 O O . TYR A 1 244 ? -7.454 11.706 1.602 1.00 93.81 244 TYR A O 1
ATOM 1882 N N . ALA A 1 245 ? -9.500 11.916 0.727 1.00 95.25 245 ALA A N 1
ATOM 1883 C CA . ALA A 1 245 ? -9.590 13.363 0.931 1.00 95.25 245 ALA A CA 1
ATOM 1884 C C . ALA A 1 245 ? -9.447 13.779 2.408 1.00 95.25 245 ALA A C 1
ATOM 1886 O O . ALA A 1 245 ? -8.968 14.870 2.699 1.00 95.25 245 ALA A O 1
ATOM 1887 N N . SER A 1 246 ? -9.816 12.921 3.366 1.00 94.56 246 SER A N 1
ATOM 1888 C CA . SER A 1 246 ? -9.611 13.184 4.798 1.00 94.56 246 SER A CA 1
ATOM 1889 C C . SER A 1 246 ? -8.130 13.226 5.200 1.00 94.56 246 SER A C 1
ATOM 1891 O O . SER A 1 246 ? -7.784 13.829 6.219 1.00 94.56 246 SER A O 1
ATOM 1893 N N . ARG A 1 247 ? -7.249 12.607 4.402 1.00 92.38 247 ARG A N 1
ATOM 1894 C CA . ARG A 1 247 ? -5.794 12.553 4.606 1.00 92.38 247 ARG A CA 1
ATOM 1895 C C . ARG A 1 247 ? -5.048 13.683 3.893 1.00 92.38 247 ARG A C 1
ATOM 1897 O O . ARG A 1 247 ? -3.840 13.773 4.056 1.00 92.38 247 ARG A O 1
ATOM 1904 N N . ASP A 1 248 ? -5.764 14.555 3.184 1.00 93.50 248 ASP A N 1
ATOM 1905 C CA . ASP A 1 248 ? -5.185 15.672 2.438 1.00 93.50 248 ASP A CA 1
ATOM 1906 C C . ASP A 1 248 ? -4.395 16.639 3.338 1.00 93.50 248 ASP A C 1
ATOM 1908 O O . ASP A 1 248 ? -4.749 16.855 4.507 1.00 93.50 248 ASP A O 1
ATOM 1912 N N . ASP A 1 249 ? -3.350 17.234 2.760 1.00 90.56 249 ASP A N 1
ATOM 1913 C CA . ASP A 1 249 ? -2.504 18.240 3.406 1.00 90.56 249 ASP A CA 1
ATOM 1914 C C . ASP A 1 249 ? -3.229 19.593 3.558 1.00 90.56 249 ASP A C 1
ATOM 1916 O O . ASP A 1 249 ? -2.922 20.363 4.473 1.00 90.56 249 ASP A O 1
ATOM 1920 N N . ASP A 1 250 ? -4.209 19.911 2.695 1.00 92.25 250 ASP A N 1
ATOM 1921 C CA . ASP A 1 250 ? -5.075 21.082 2.878 1.00 92.25 250 ASP A CA 1
ATOM 1922 C C . ASP A 1 250 ? -6.138 20.774 3.944 1.00 92.25 250 ASP A C 1
ATOM 1924 O O . ASP A 1 250 ? -7.146 20.109 3.684 1.00 92.25 250 ASP A O 1
ATOM 1928 N N . ASP A 1 251 ? -5.942 21.326 5.148 1.00 94.19 251 ASP A N 1
ATOM 1929 C CA . ASP A 1 251 ? -6.848 21.168 6.295 1.00 94.19 251 ASP A CA 1
ATOM 1930 C C . ASP A 1 251 ? -8.322 21.479 5.950 1.00 94.19 251 ASP A C 1
ATOM 1932 O O . ASP A 1 251 ? -9.219 20.907 6.566 1.00 94.19 251 ASP A O 1
ATOM 1936 N N . ARG A 1 252 ? -8.616 22.339 4.959 1.00 95.50 252 ARG A N 1
ATOM 1937 C CA . ARG A 1 252 ? -10.003 22.627 4.540 1.00 95.50 252 ARG A CA 1
ATOM 1938 C C . ARG A 1 252 ? -10.629 21.452 3.795 1.00 95.50 252 ARG A C 1
ATOM 1940 O O . ARG A 1 252 ? -11.799 21.152 4.032 1.00 95.50 252 ARG A O 1
ATOM 1947 N N . VAL A 1 253 ? -9.864 20.808 2.910 1.00 96.00 253 VAL A N 1
ATOM 1948 C CA . VAL A 1 253 ? -10.279 19.598 2.179 1.00 96.00 253 VAL A CA 1
ATOM 1949 C C . VAL A 1 253 ? -10.470 18.465 3.178 1.00 96.00 253 VAL A C 1
ATOM 1951 O O . VAL A 1 253 ? -11.554 17.883 3.246 1.00 96.00 253 VAL A O 1
ATOM 1954 N N . ALA A 1 254 ? -9.465 18.235 4.026 1.00 95.75 254 ALA A N 1
ATOM 1955 C CA . ALA A 1 254 ? -9.495 17.188 5.037 1.00 95.75 254 ALA A CA 1
ATOM 1956 C C . ALA A 1 254 ? -10.663 17.352 6.022 1.00 95.75 254 ALA A C 1
ATOM 1958 O O . ALA A 1 254 ? -11.373 16.383 6.307 1.00 95.75 254 ALA A O 1
ATOM 1959 N N . HIS A 1 255 ? -10.917 18.574 6.497 1.00 96.44 255 HIS A N 1
ATOM 1960 C CA . HIS A 1 255 ? -12.043 18.873 7.380 1.00 96.44 255 HIS A CA 1
ATOM 1961 C C . HIS A 1 255 ? -13.392 18.625 6.693 1.00 96.44 255 HIS A C 1
ATOM 1963 O O . HIS A 1 255 ? -14.232 17.903 7.234 1.00 96.44 255 HIS A O 1
ATOM 1969 N N . ALA A 1 256 ? -13.598 19.170 5.487 1.00 96.81 256 ALA A N 1
ATOM 1970 C CA . ALA A 1 256 ? -14.840 18.975 4.739 1.00 96.81 256 ALA A CA 1
ATOM 1971 C C . ALA A 1 256 ? -15.108 17.485 4.465 1.00 96.81 256 ALA A C 1
ATOM 1973 O O . ALA A 1 256 ? -16.247 17.024 4.586 1.00 96.81 256 ALA A O 1
ATOM 1974 N N . ALA A 1 257 ? -14.059 16.722 4.141 1.00 96.88 257 ALA A N 1
ATOM 1975 C CA . ALA A 1 257 ? -14.163 15.299 3.850 1.00 96.88 257 ALA A CA 1
ATOM 1976 C C . ALA A 1 257 ? -14.518 14.502 5.105 1.00 96.88 257 ALA A C 1
ATOM 1978 O O . ALA A 1 257 ? -15.435 13.683 5.084 1.00 96.88 257 ALA A O 1
ATOM 1979 N N . THR A 1 258 ? -13.863 14.817 6.221 1.00 95.94 258 THR A N 1
ATOM 1980 C CA . THR A 1 258 ? -14.106 14.195 7.526 1.00 95.94 258 THR A CA 1
ATOM 1981 C C . THR A 1 258 ? -15.539 14.419 8.006 1.00 95.94 258 THR A C 1
ATOM 1983 O O . THR A 1 258 ? -16.207 13.474 8.426 1.00 95.94 258 THR A O 1
ATOM 1986 N N . VAL A 1 259 ? -16.064 15.642 7.883 1.00 94.44 259 VAL A N 1
ATOM 1987 C CA . VAL A 1 259 ? -17.463 15.940 8.234 1.00 94.44 259 VAL A CA 1
ATOM 1988 C C . VAL A 1 259 ? -18.435 15.157 7.347 1.00 94.44 259 VAL A C 1
ATOM 1990 O O . VAL A 1 259 ? -19.403 14.579 7.846 1.00 94.44 259 VAL A O 1
ATOM 1993 N N . SER A 1 260 ? -18.171 15.095 6.039 1.00 94.88 260 SER A N 1
ATOM 1994 C CA . SER A 1 260 ? -19.000 14.339 5.095 1.00 94.88 260 SER A CA 1
ATOM 1995 C C . SER A 1 260 ? -18.989 12.830 5.388 1.00 94.88 260 SER A C 1
ATOM 1997 O O . SER A 1 260 ? -20.054 12.207 5.399 1.00 94.88 260 SER A O 1
ATOM 1999 N N . LEU A 1 261 ? -17.828 12.250 5.719 1.00 94.44 261 LEU A N 1
ATOM 2000 C CA . LEU A 1 261 ? -17.696 10.841 6.113 1.00 94.44 261 LEU A CA 1
ATOM 2001 C C . LEU A 1 261 ? -18.483 10.511 7.366 1.00 94.44 261 LEU A C 1
ATOM 2003 O O . LEU A 1 261 ? -19.273 9.574 7.357 1.00 94.44 261 LEU A O 1
ATOM 2007 N N . VAL A 1 262 ? -18.302 11.286 8.437 1.00 93.38 262 VAL A N 1
ATOM 2008 C CA . VAL A 1 262 ? -18.985 11.020 9.709 1.00 93.38 262 VAL A CA 1
ATOM 2009 C C . VAL A 1 262 ? -20.502 11.086 9.526 1.00 93.38 262 VAL A C 1
ATOM 2011 O O . VAL A 1 262 ? -21.222 10.243 10.059 1.00 93.38 262 VAL A O 1
ATOM 2014 N N . ASN A 1 263 ? -21.002 12.030 8.724 1.00 91.25 263 ASN A N 1
ATOM 2015 C CA . ASN A 1 263 ? -22.423 12.089 8.377 1.00 91.25 263 ASN A CA 1
ATOM 2016 C C . ASN A 1 263 ? -22.868 10.880 7.540 1.00 91.25 263 ASN A C 1
ATOM 2018 O O . ASN A 1 263 ? -23.940 10.330 7.788 1.00 91.25 263 ASN A O 1
ATOM 2022 N N . THR A 1 264 ? -22.036 10.431 6.599 1.00 92.00 264 THR A N 1
ATOM 2023 C CA . THR A 1 264 ? -22.300 9.236 5.784 1.00 92.00 264 THR A CA 1
ATOM 2024 C C . THR A 1 264 ? -22.381 7.987 6.659 1.00 92.00 264 THR A C 1
ATOM 2026 O O . THR A 1 264 ? -23.360 7.251 6.574 1.00 92.00 264 THR A O 1
ATOM 2029 N N . TRP A 1 265 ? -21.434 7.777 7.572 1.00 93.06 265 TRP A N 1
ATOM 2030 C CA . TRP A 1 265 ? -21.422 6.629 8.484 1.00 93.06 265 TRP A CA 1
ATOM 2031 C C . TRP A 1 265 ? -22.567 6.634 9.506 1.00 93.06 265 TRP A C 1
ATOM 2033 O O . TRP A 1 265 ? -22.917 5.583 10.035 1.00 93.06 265 TRP A O 1
ATOM 2043 N N . ARG A 1 266 ? -23.159 7.801 9.793 1.00 91.12 266 ARG A N 1
ATOM 2044 C CA . ARG A 1 266 ? -24.377 7.923 10.615 1.00 91.12 266 ARG A CA 1
ATOM 2045 C C . ARG A 1 266 ? -25.657 7.590 9.849 1.00 91.12 266 ARG A C 1
ATOM 2047 O O . ARG A 1 266 ? -26.692 7.380 10.476 1.00 91.12 266 ARG A O 1
ATOM 2054 N N . SER A 1 267 ? -25.611 7.583 8.519 1.00 89.94 267 SER A N 1
ATOM 2055 C CA . SER A 1 267 ? -26.757 7.219 7.686 1.00 89.94 267 SER A CA 1
ATOM 2056 C C . SER A 1 267 ? -26.966 5.703 7.654 1.00 89.94 267 SER A C 1
ATOM 2058 O O . SER A 1 267 ? -26.034 4.932 7.879 1.00 89.94 267 SER A O 1
ATOM 2060 N N . GLU A 1 268 ? -28.176 5.266 7.305 1.00 86.62 268 GLU A N 1
ATOM 2061 C CA . GLU A 1 268 ? -28.498 3.841 7.141 1.00 86.62 268 GLU A CA 1
ATOM 2062 C C . GLU A 1 268 ? -27.587 3.155 6.107 1.00 86.62 268 GLU A C 1
ATOM 2064 O O . GLU A 1 268 ? -27.131 2.037 6.329 1.00 86.62 268 GLU A O 1
ATOM 2069 N N . ALA A 1 269 ? -27.245 3.860 5.022 1.00 82.38 269 ALA A N 1
ATOM 2070 C CA . ALA A 1 269 ? -26.388 3.344 3.957 1.00 82.38 269 ALA A CA 1
ATOM 2071 C C . ALA A 1 269 ? -24.907 3.210 4.360 1.00 82.38 269 ALA A C 1
ATOM 2073 O O . ALA A 1 269 ? -24.201 2.382 3.791 1.00 82.38 269 ALA A O 1
ATOM 2074 N N . GLY A 1 270 ? -24.425 4.023 5.308 1.00 84.25 270 GLY A N 1
ATOM 2075 C CA . GLY A 1 270 ? -23.024 4.021 5.748 1.00 84.25 270 GLY A CA 1
ATOM 2076 C C . GLY A 1 270 ? -22.779 3.325 7.088 1.00 84.25 270 GLY A C 1
ATOM 2077 O O . GLY A 1 270 ? -21.621 3.137 7.471 1.00 84.25 270 GLY A O 1
ATOM 2078 N N . LEU A 1 271 ? -23.834 2.932 7.809 1.00 88.25 271 LEU A N 1
ATOM 2079 C CA . LEU A 1 271 ? -23.713 2.255 9.101 1.00 88.25 271 LEU A CA 1
ATOM 2080 C C . LEU A 1 271 ? -22.939 0.936 8.967 1.00 88.25 271 LEU A C 1
ATOM 2082 O O . LEU A 1 271 ? -22.026 0.668 9.752 1.00 88.25 271 LEU A O 1
ATOM 2086 N N . VAL A 1 272 ? -23.277 0.149 7.942 1.00 89.12 272 VAL A N 1
ATOM 2087 C CA . VAL A 1 272 ? -22.657 -1.142 7.626 1.00 89.12 272 VAL A CA 1
ATOM 2088 C C . VAL A 1 272 ? -22.118 -1.096 6.195 1.00 89.12 272 VAL A C 1
ATOM 2090 O O . VAL A 1 272 ? -22.913 -0.967 5.264 1.00 89.12 272 VAL A O 1
ATOM 2093 N N . PRO A 1 273 ? -20.793 -1.197 5.990 1.00 86.69 273 PRO A N 1
ATOM 2094 C CA . PRO A 1 273 ? -20.228 -1.208 4.647 1.00 86.69 273 PRO A CA 1
ATOM 2095 C C . PRO A 1 273 ? -20.733 -2.393 3.807 1.00 86.69 273 PRO A C 1
ATOM 2097 O O . PRO A 1 273 ? -21.012 -3.465 4.357 1.00 86.69 273 PRO A O 1
ATOM 2100 N N . PRO A 1 274 ? -20.805 -2.251 2.470 1.00 82.88 274 PRO A N 1
ATOM 2101 C CA . PRO A 1 274 ? -21.233 -3.330 1.588 1.00 82.88 274 PRO A CA 1
ATOM 2102 C C . PRO A 1 274 ? -20.412 -4.612 1.785 1.00 82.88 274 PRO A C 1
ATOM 2104 O O . PRO A 1 274 ? -19.184 -4.588 1.758 1.00 82.88 274 PRO A O 1
ATOM 2107 N N . GLY A 1 275 ? -21.100 -5.744 1.947 1.00 82.88 275 GLY A N 1
ATOM 2108 C CA . GLY A 1 275 ? -20.467 -7.057 2.111 1.00 82.88 275 GLY A CA 1
ATOM 2109 C C . GLY A 1 275 ? -20.011 -7.391 3.536 1.00 82.88 275 GLY A C 1
ATOM 2110 O O . GLY A 1 275 ? -19.445 -8.466 3.732 1.00 82.88 275 GLY A O 1
ATOM 2111 N N . LEU A 1 276 ? -20.270 -6.519 4.516 1.00 86.50 276 LEU A N 1
ATOM 2112 C CA . LEU A 1 276 ? -20.000 -6.771 5.932 1.00 86.50 276 LEU A CA 1
ATOM 2113 C C . LEU A 1 276 ? -21.295 -6.906 6.742 1.00 86.50 276 LEU A C 1
ATOM 2115 O O . LEU A 1 276 ? -22.355 -6.417 6.355 1.00 86.50 276 LEU A O 1
ATOM 2119 N N . GLU A 1 277 ? -21.200 -7.567 7.892 1.00 89.69 277 GLU A N 1
ATOM 2120 C CA . GLU A 1 277 ? -22.225 -7.559 8.930 1.00 89.69 277 GLU A CA 1
ATOM 2121 C C . GLU A 1 277 ? -21.972 -6.416 9.924 1.00 89.69 277 GLU A C 1
ATOM 2123 O O . GLU A 1 277 ? -20.855 -5.914 10.050 1.00 89.69 277 GLU A O 1
ATOM 2128 N N . TYR A 1 278 ? -22.995 -6.004 10.675 1.00 89.44 278 TYR A N 1
ATOM 2129 C CA . TYR A 1 278 ? -22.784 -5.063 11.774 1.00 89.44 278 TYR A CA 1
ATOM 2130 C C . TYR A 1 278 ? -21.963 -5.719 12.897 1.00 89.44 278 TYR A C 1
ATOM 2132 O O . TYR A 1 278 ? -22.309 -6.799 13.380 1.00 89.44 278 TYR A O 1
ATOM 2140 N N . PHE A 1 279 ? -20.909 -5.044 13.355 1.00 90.75 279 PHE A N 1
ATOM 2141 C CA . PHE A 1 279 ? -20.113 -5.432 14.522 1.00 90.75 279 PHE A CA 1
ATOM 2142 C C . PHE A 1 279 ? -19.741 -4.204 15.354 1.00 90.75 279 PHE A C 1
ATOM 2144 O O . PHE A 1 279 ? -19.840 -3.069 14.893 1.00 90.75 279 PHE A O 1
ATOM 2151 N N . ARG A 1 280 ? -19.317 -4.417 16.606 1.00 91.06 280 ARG A N 1
ATOM 2152 C CA . ARG A 1 280 ? -19.192 -3.338 17.605 1.00 91.06 280 ARG A CA 1
ATOM 2153 C C . ARG A 1 280 ? -18.245 -2.216 17.178 1.00 91.06 280 ARG A C 1
ATOM 2155 O O . ARG A 1 280 ? -18.537 -1.061 17.441 1.00 91.06 280 ARG A O 1
ATOM 2162 N N . MET A 1 281 ? -17.153 -2.534 16.485 1.00 90.44 281 MET A N 1
ATOM 2163 C CA . MET A 1 281 ? -16.197 -1.533 15.989 1.00 90.44 281 MET A CA 1
ATOM 2164 C C . MET A 1 281 ? -16.741 -0.678 14.821 1.00 90.44 281 MET A C 1
ATOM 2166 O O . MET A 1 281 ? -16.099 0.298 14.444 1.00 90.44 281 MET A O 1
ATOM 2170 N N . LEU A 1 282 ? -17.927 -0.988 14.274 1.00 91.62 282 LEU A N 1
ATOM 2171 C CA . LEU A 1 282 ? -18.654 -0.102 13.352 1.00 91.62 282 LEU A CA 1
ATOM 2172 C C . LEU A 1 282 ? -19.564 0.902 14.072 1.00 91.62 282 LEU A C 1
ATOM 2174 O O . LEU A 1 282 ? -19.997 1.869 13.443 1.00 91.62 282 LEU A O 1
ATOM 2178 N N . ASP A 1 283 ? -19.853 0.703 15.362 1.00 93.31 283 ASP A N 1
ATOM 2179 C CA . ASP A 1 283 ? -20.587 1.677 16.168 1.00 93.31 283 ASP A CA 1
ATOM 2180 C C . ASP A 1 283 ? -19.742 2.944 16.318 1.00 93.31 283 ASP A C 1
ATOM 2182 O O . ASP A 1 283 ? -18.736 2.959 17.028 1.00 93.31 283 ASP A O 1
ATOM 2186 N N . LEU A 1 284 ? -20.159 4.022 15.653 1.00 92.69 284 LEU A N 1
ATOM 2187 C CA . LEU A 1 284 ? -19.434 5.286 15.692 1.00 92.69 284 LEU A CA 1
ATOM 2188 C C . LEU A 1 284 ? -19.313 5.853 17.104 1.00 92.69 284 LEU A C 1
ATOM 2190 O O . LEU A 1 284 ? -18.264 6.395 17.427 1.00 92.69 284 LEU A O 1
ATOM 2194 N N . ASN A 1 285 ? -20.339 5.742 17.949 1.00 93.25 285 ASN A N 1
ATOM 2195 C CA . ASN A 1 285 ? -20.279 6.300 19.300 1.00 93.25 285 ASN A CA 1
ATOM 2196 C C . ASN A 1 285 ? -19.241 5.555 20.135 1.00 93.25 285 ASN A C 1
ATOM 2198 O O . ASN A 1 285 ? -18.433 6.178 20.829 1.00 93.25 285 ASN A O 1
ATOM 2202 N N . LEU A 1 286 ? -19.226 4.223 20.022 1.00 94.81 286 LEU A N 1
ATOM 2203 C CA . LEU A 1 286 ? -18.182 3.414 20.636 1.00 94.81 286 LEU A CA 1
ATOM 2204 C C . LEU A 1 286 ? -16.815 3.785 20.062 1.00 94.81 286 LEU A C 1
ATOM 2206 O O . LEU A 1 286 ? -15.889 4.017 20.829 1.00 94.81 286 LEU A O 1
ATOM 2210 N N . LEU A 1 287 ? -16.685 3.903 18.741 1.00 93.38 287 LEU A N 1
ATOM 2211 C CA . LEU A 1 287 ? -15.409 4.190 18.094 1.00 93.38 287 LEU A CA 1
ATOM 2212 C C . LEU A 1 287 ? -14.849 5.564 18.487 1.00 93.38 287 LEU A C 1
ATOM 2214 O O . LEU A 1 287 ? -13.672 5.654 18.828 1.00 93.38 287 LEU A O 1
ATOM 2218 N N . PHE A 1 288 ? -15.686 6.606 18.546 1.00 94.19 288 PHE A N 1
ATOM 2219 C CA . PHE A 1 288 ? -15.322 7.913 19.107 1.00 94.19 288 PHE A CA 1
ATOM 2220 C C . PHE A 1 288 ? -14.841 7.781 20.555 1.00 94.19 288 PHE A C 1
ATOM 2222 O O . PHE A 1 288 ? -13.809 8.346 20.911 1.00 94.19 288 PHE A O 1
ATOM 2229 N N . HIS A 1 289 ? -15.539 6.997 21.381 1.00 94.88 289 HIS A N 1
ATOM 2230 C CA . HIS A 1 289 ? -15.135 6.769 22.767 1.00 94.88 289 HIS A CA 1
ATOM 2231 C C . HIS A 1 289 ? -13.781 6.047 22.875 1.00 94.88 289 HIS A C 1
ATOM 2233 O O . HIS A 1 289 ? -12.933 6.449 23.672 1.00 94.88 289 HIS A O 1
ATOM 2239 N N . LEU A 1 290 ? -13.545 5.019 22.054 1.00 94.56 290 LEU A N 1
ATOM 2240 C CA . LEU A 1 290 ? -12.271 4.299 22.001 1.00 94.56 290 LEU A CA 1
ATOM 2241 C C . LEU A 1 290 ? -11.129 5.215 21.545 1.00 94.56 290 LEU A C 1
ATOM 2243 O O . LEU A 1 290 ? -10.074 5.239 22.177 1.00 94.56 290 LEU A O 1
ATOM 2247 N N . CYS A 1 291 ? -11.357 6.022 20.506 1.00 93.25 291 CYS A N 1
ATOM 2248 C CA . CYS A 1 291 ? -10.377 6.988 20.011 1.00 93.25 291 CYS A CA 1
ATOM 2249 C C . CYS A 1 291 ? -10.066 8.068 21.054 1.00 93.25 291 CYS A C 1
ATOM 2251 O O . CYS A 1 291 ? -8.909 8.445 21.202 1.00 93.25 291 CYS A O 1
ATOM 2253 N N . GLN A 1 292 ? -11.066 8.527 21.815 1.00 92.88 292 GLN A N 1
ATOM 2254 C CA . GLN A 1 292 ? -10.882 9.492 22.902 1.00 92.88 292 GLN A CA 1
ATOM 2255 C C . GLN A 1 292 ? -10.035 8.924 24.050 1.00 92.88 292 GLN A C 1
ATOM 2257 O O . GLN A 1 292 ? -9.198 9.627 24.615 1.00 92.88 292 GLN A O 1
ATOM 2262 N N . ILE A 1 293 ? -10.224 7.645 24.398 1.00 93.00 293 ILE A N 1
ATOM 2263 C CA . ILE A 1 293 ? -9.391 6.973 25.405 1.00 93.00 293 ILE A CA 1
ATOM 2264 C C . ILE A 1 293 ? -7.930 6.978 24.945 1.00 93.00 293 ILE A C 1
ATOM 2266 O O . ILE A 1 293 ? -7.059 7.397 25.707 1.00 93.00 293 ILE A O 1
ATOM 2270 N N . SER A 1 294 ? -7.672 6.581 23.698 1.00 90.50 294 SER A N 1
ATOM 2271 C CA . SER A 1 294 ? -6.324 6.559 23.123 1.00 90.50 294 SER A CA 1
ATOM 2272 C C . SER A 1 294 ? -5.719 7.961 22.970 1.00 90.50 294 SER A C 1
ATOM 2274 O O . SER A 1 294 ? -4.548 8.150 23.283 1.00 90.50 294 SER A O 1
ATOM 2276 N N . SER A 1 295 ? -6.500 8.964 22.548 1.00 89.88 295 SER A N 1
ATOM 2277 C CA . SER A 1 295 ? -6.010 10.336 22.327 1.00 89.88 295 SER A CA 1
ATOM 2278 C C . SER A 1 295 ? -5.652 11.058 23.627 1.00 89.88 295 SER A C 1
ATOM 2280 O O . SER A 1 295 ? -4.764 11.910 23.630 1.00 89.88 295 SER A O 1
ATOM 2282 N N . SER A 1 296 ? -6.311 10.692 24.730 1.00 90.06 296 SER A N 1
ATOM 2283 C CA . SER A 1 296 ? -6.047 11.228 26.068 1.00 90.06 296 SER A CA 1
ATOM 2284 C C . SER A 1 296 ? -4.792 10.652 26.735 1.00 90.06 296 SER A C 1
ATOM 2286 O O . SER A 1 296 ? -4.380 11.141 27.787 1.00 90.06 296 SER A O 1
ATOM 2288 N N . PHE A 1 297 ? -4.180 9.619 26.146 1.00 92.06 297 PHE A N 1
ATOM 2289 C CA . PHE A 1 297 ? -2.995 8.984 26.703 1.00 92.06 297 PHE A CA 1
ATOM 2290 C C . PHE A 1 297 ? -1.765 9.893 26.622 1.00 92.06 297 PHE A C 1
ATOM 2292 O O . PHE A 1 297 ? -1.456 10.478 25.581 1.00 92.06 297 PHE A O 1
ATOM 2299 N N . GLN A 1 298 ? -1.023 9.946 27.725 1.00 89.75 298 GLN A N 1
ATOM 2300 C CA . GLN A 1 298 ? 0.263 10.620 27.821 1.00 89.75 298 GLN A CA 1
ATOM 2301 C C . GLN A 1 298 ? 1.270 9.708 28.512 1.00 89.75 298 GLN A C 1
ATOM 2303 O O . GLN A 1 298 ? 0.944 8.985 29.456 1.00 89.75 298 GLN A O 1
ATOM 2308 N N . TRP A 1 299 ? 2.508 9.769 28.041 1.00 90.19 299 TRP A N 1
ATOM 2309 C CA . TRP A 1 299 ? 3.632 9.104 28.673 1.00 90.19 299 TRP A CA 1
ATOM 2310 C C . TRP A 1 299 ? 3.938 9.733 30.038 1.00 90.19 299 TRP A C 1
ATOM 2312 O O . TRP A 1 299 ? 4.007 10.952 30.158 1.00 90.19 299 TRP A O 1
ATOM 2322 N N . GLY A 1 300 ? 4.121 8.907 31.072 1.00 80.75 300 GLY A N 1
ATOM 2323 C CA . GLY A 1 300 ? 4.304 9.397 32.447 1.00 80.75 300 GLY A CA 1
ATOM 2324 C C . GLY A 1 300 ? 5.695 9.960 32.768 1.00 80.75 300 GLY A C 1
ATOM 2325 O O . GLY A 1 300 ? 5.824 10.774 33.674 1.00 80.75 300 GLY A O 1
ATOM 2326 N N . GLU A 1 301 ? 6.732 9.542 32.041 1.00 80.31 301 GLU A N 1
ATOM 2327 C CA . GLU A 1 301 ? 8.128 9.965 32.252 1.00 80.31 301 GLU A CA 1
ATOM 2328 C C . GLU A 1 301 ? 8.808 10.181 30.894 1.00 80.31 301 GLU A C 1
ATOM 2330 O O . GLU A 1 301 ? 8.602 9.346 30.016 1.00 80.31 301 GLU A O 1
ATOM 2335 N N . PRO A 1 302 ? 9.596 11.241 30.672 1.00 83.00 302 PRO A N 1
ATOM 2336 C CA . PRO A 1 302 ? 10.354 11.407 29.432 1.00 83.00 302 PRO A CA 1
ATOM 2337 C C . PRO A 1 302 ? 11.535 10.421 29.347 1.00 83.00 302 PRO A C 1
ATOM 2339 O O . PRO A 1 302 ? 12.098 10.030 30.369 1.00 83.00 302 PRO A O 1
ATOM 2342 N N . VAL A 1 303 ? 11.928 10.037 28.133 1.00 84.06 303 VAL A N 1
ATOM 2343 C CA . VAL A 1 303 ? 13.098 9.196 27.815 1.00 84.06 303 VAL A CA 1
ATOM 2344 C C . VAL A 1 303 ? 14.119 10.000 26.992 1.00 84.06 303 VAL A C 1
ATOM 2346 O O . VAL A 1 303 ? 14.773 9.482 26.081 1.00 84.06 303 VAL A O 1
ATOM 2349 N N . GLU A 1 304 ? 14.241 11.291 27.314 1.00 73.31 304 GLU A N 1
ATOM 2350 C CA . GLU A 1 304 ? 15.013 12.280 26.558 1.00 73.31 304 GLU A CA 1
ATOM 2351 C C . GLU A 1 304 ? 16.406 11.767 26.163 1.00 73.31 304 GLU A C 1
ATOM 2353 O O . GLU A 1 304 ? 17.188 11.289 26.987 1.00 73.31 304 GLU A O 1
ATOM 2358 N N . HIS A 1 305 ? 16.716 11.884 24.869 1.00 77.19 305 HIS A N 1
ATOM 2359 C CA . HIS A 1 305 ? 18.014 11.577 24.255 1.00 77.19 305 HIS A CA 1
ATOM 2360 C C . HIS A 1 305 ? 18.534 10.137 24.415 1.00 77.19 305 HIS A C 1
ATOM 2362 O O . HIS A 1 305 ? 19.611 9.832 23.898 1.00 77.19 305 HIS A O 1
ATOM 2368 N N . PHE A 1 306 ? 17.801 9.219 25.058 1.00 85.94 306 PHE A N 1
ATOM 2369 C CA . PHE A 1 306 ? 18.245 7.829 25.208 1.00 85.94 306 PHE A CA 1
ATOM 2370 C C . PHE A 1 306 ? 18.409 7.150 23.848 1.00 85.94 306 PHE A C 1
ATOM 2372 O O . PHE A 1 306 ? 19.452 6.569 23.570 1.00 85.94 306 PHE A O 1
ATOM 2379 N N . TYR A 1 307 ? 17.409 7.264 22.970 1.00 80.56 307 TYR A N 1
ATOM 2380 C CA . TYR A 1 307 ? 17.443 6.601 21.665 1.00 80.56 307 TYR A CA 1
ATOM 2381 C C . TYR A 1 307 ? 18.505 7.191 20.724 1.00 80.56 307 TYR A C 1
ATOM 2383 O O . TYR A 1 307 ? 19.119 6.467 19.942 1.00 80.56 307 TYR A O 1
ATOM 2391 N N . GLU A 1 308 ? 18.765 8.496 20.825 1.00 83.44 308 GLU A N 1
ATOM 2392 C CA . GLU A 1 308 ? 19.844 9.163 20.088 1.00 83.44 308 GLU A CA 1
ATOM 2393 C C . GLU A 1 308 ? 21.216 8.680 20.573 1.00 83.44 308 GLU A C 1
ATOM 2395 O O . GLU A 1 308 ? 22.054 8.305 19.754 1.00 83.44 308 GLU A O 1
ATOM 2400 N N . ARG A 1 309 ? 21.416 8.595 21.898 1.00 87.19 309 ARG A N 1
ATOM 2401 C CA . ARG A 1 309 ? 22.621 8.005 22.504 1.00 87.19 309 ARG A CA 1
ATOM 2402 C C . ARG A 1 309 ? 22.794 6.537 22.117 1.00 87.19 309 ARG A C 1
ATOM 2404 O O . ARG A 1 309 ? 23.893 6.144 21.740 1.00 87.19 309 ARG A O 1
ATOM 2411 N N . TYR A 1 310 ? 21.720 5.750 22.171 1.00 87.12 310 TYR A N 1
ATOM 2412 C CA . TYR A 1 310 ? 21.697 4.344 21.763 1.00 87.12 310 TYR A CA 1
ATOM 2413 C C . TYR A 1 310 ? 22.197 4.190 20.325 1.00 87.12 310 TYR A C 1
ATOM 2415 O O . TYR A 1 310 ? 23.183 3.499 20.077 1.00 87.12 310 TYR A O 1
ATOM 2423 N N . LYS A 1 311 ? 21.589 4.916 19.379 1.00 86.88 311 LYS A N 1
ATOM 2424 C CA . LYS A 1 311 ? 21.997 4.891 17.969 1.00 86.88 311 LYS A CA 1
ATOM 2425 C C . LYS A 1 311 ? 23.441 5.339 17.756 1.00 86.88 311 LYS A C 1
ATOM 2427 O O . LYS A 1 311 ? 24.150 4.699 16.985 1.00 86.88 311 LYS A O 1
ATOM 2432 N N . ALA A 1 312 ? 23.872 6.410 18.424 1.00 88.88 312 ALA A N 1
ATOM 2433 C CA . ALA A 1 312 ? 25.231 6.928 18.292 1.00 88.88 312 ALA A CA 1
ATOM 2434 C C . ALA A 1 312 ? 26.284 5.900 18.741 1.00 88.88 312 ALA A C 1
ATOM 2436 O O . ALA A 1 312 ? 27.264 5.687 18.033 1.00 88.88 312 ALA A O 1
ATOM 2437 N N . HIS A 1 313 ? 26.058 5.212 19.864 1.00 89.94 313 HIS A N 1
ATOM 2438 C CA . HIS A 1 313 ? 26.995 4.205 20.366 1.00 89.94 313 HIS A CA 1
ATOM 2439 C C . HIS A 1 313 ? 27.048 2.939 19.501 1.00 89.94 313 HIS A C 1
ATOM 2441 O O . HIS A 1 313 ? 28.136 2.410 19.291 1.00 89.94 313 HIS A O 1
ATOM 2447 N N . TYR A 1 314 ? 25.921 2.474 18.951 1.00 88.62 314 TYR A N 1
ATOM 2448 C CA . TYR A 1 314 ? 25.933 1.341 18.012 1.00 88.62 314 TYR A CA 1
ATOM 2449 C C . TYR A 1 314 ? 26.587 1.690 16.673 1.00 88.62 314 TYR A C 1
ATOM 2451 O O . TYR A 1 314 ? 27.256 0.839 16.090 1.00 88.62 314 TYR A O 1
ATOM 2459 N N . ALA A 1 315 ? 26.428 2.928 16.194 1.00 91.25 315 ALA A N 1
ATOM 2460 C CA . ALA A 1 315 ? 27.139 3.402 15.010 1.00 91.25 315 ALA A CA 1
ATOM 2461 C C . ALA A 1 315 ? 28.656 3.424 15.251 1.00 91.25 315 ALA A C 1
ATOM 2463 O O . ALA A 1 315 ? 29.408 2.867 14.458 1.00 91.25 315 ALA A O 1
ATOM 2464 N N . GLU A 1 316 ? 29.099 3.970 16.388 1.00 93.12 316 GLU A N 1
ATOM 2465 C CA . GLU A 1 316 ? 30.519 3.991 16.755 1.00 93.12 316 GLU A CA 1
ATOM 2466 C C . GLU A 1 316 ? 31.096 2.574 16.922 1.00 93.12 316 GLU A C 1
ATOM 2468 O O . GLU A 1 316 ? 32.193 2.282 16.446 1.00 93.12 316 GLU A O 1
ATOM 2473 N N . LEU A 1 317 ? 30.345 1.664 17.551 1.00 92.00 317 LEU A N 1
ATOM 2474 C CA . LEU A 1 317 ? 30.742 0.264 17.704 1.00 92.00 317 LEU A CA 1
ATOM 2475 C C . LEU A 1 317 ? 30.912 -0.433 16.346 1.00 92.00 317 LEU A C 1
ATOM 2477 O O . LEU A 1 317 ? 31.865 -1.186 16.170 1.00 92.00 317 LEU A O 1
ATOM 2481 N N . ALA A 1 318 ? 30.022 -0.168 15.385 1.00 91.56 318 ALA A N 1
ATOM 2482 C CA . ALA A 1 318 ? 30.098 -0.736 14.039 1.00 91.56 318 ALA A CA 1
ATOM 2483 C C . ALA A 1 318 ? 31.291 -0.203 13.221 1.00 91.56 318 ALA A C 1
ATOM 2485 O O . ALA A 1 318 ? 31.798 -0.908 12.349 1.00 91.56 318 ALA A O 1
ATOM 2486 N N . GLU A 1 319 ? 31.737 1.025 13.496 1.00 93.31 319 GLU A N 1
ATOM 2487 C CA . GLU A 1 319 ? 32.899 1.653 12.853 1.00 93.31 319 GLU A CA 1
ATOM 2488 C C . GLU A 1 319 ? 34.235 1.277 13.519 1.00 93.31 319 GLU A C 1
ATOM 2490 O O . GLU A 1 319 ? 35.297 1.437 12.912 1.00 93.31 319 GLU A O 1
ATOM 2495 N N . THR A 1 320 ? 34.202 0.763 14.751 1.00 91.31 320 THR A N 1
ATOM 2496 C CA . THR A 1 320 ? 35.405 0.410 15.514 1.00 91.31 320 THR A CA 1
ATOM 2497 C C . THR A 1 320 ? 35.914 -0.978 15.119 1.00 91.31 320 THR A C 1
ATOM 2499 O O . THR A 1 320 ? 35.218 -1.979 15.273 1.00 91.31 320 THR A O 1
ATOM 2502 N N . ASP A 1 321 ? 37.162 -1.060 14.651 1.00 88.00 321 ASP A N 1
ATOM 2503 C CA . ASP A 1 321 ? 37.800 -2.332 14.302 1.00 88.00 321 ASP A CA 1
ATOM 2504 C C . ASP A 1 321 ? 38.203 -3.113 15.573 1.00 88.00 321 ASP A C 1
ATOM 2506 O O . ASP A 1 321 ? 39.078 -2.655 16.319 1.00 88.00 321 ASP A O 1
ATOM 2510 N N . PRO A 1 322 ? 37.637 -4.312 15.814 1.00 88.06 322 PRO A N 1
ATOM 2511 C CA . PRO A 1 322 ? 37.904 -5.088 17.026 1.00 88.06 322 PRO A CA 1
ATOM 2512 C C . PRO A 1 322 ? 39.364 -5.555 17.158 1.00 88.06 322 PRO A C 1
ATOM 2514 O O . PRO A 1 322 ? 39.811 -5.862 18.267 1.00 88.06 322 PRO A O 1
ATOM 2517 N N . TYR A 1 323 ? 40.122 -5.617 16.057 1.00 87.50 323 TYR A N 1
ATOM 2518 C CA . TYR A 1 323 ? 41.514 -6.079 16.048 1.00 87.50 323 TYR A CA 1
ATOM 2519 C C . TYR A 1 323 ? 42.525 -4.946 16.225 1.00 87.50 323 TYR A C 1
ATOM 2521 O O . TYR A 1 323 ? 43.596 -5.170 16.788 1.00 87.50 323 TYR A O 1
ATOM 2529 N N . ASN A 1 324 ? 42.197 -3.747 15.739 1.00 86.88 324 ASN A N 1
ATOM 2530 C CA . ASN A 1 324 ? 43.096 -2.594 15.781 1.00 86.88 324 ASN A CA 1
ATOM 2531 C C . ASN A 1 324 ? 42.859 -1.694 17.004 1.00 86.88 324 ASN A C 1
ATOM 2533 O O . ASN A 1 324 ? 43.806 -1.070 17.478 1.00 86.88 324 ASN A O 1
ATOM 2537 N N . ASP A 1 325 ? 41.635 -1.660 17.541 1.00 89.88 325 ASP A N 1
ATOM 2538 C CA . ASP A 1 325 ? 41.289 -0.912 18.755 1.00 89.88 325 ASP A CA 1
ATOM 2539 C C . ASP A 1 325 ? 40.439 -1.763 19.709 1.00 89.88 325 ASP A C 1
ATOM 2541 O O . ASP A 1 325 ? 39.288 -1.465 20.038 1.00 89.88 325 ASP A O 1
ATOM 2545 N N . THR A 1 326 ? 41.023 -2.879 20.152 1.00 91.81 326 THR A N 1
ATOM 2546 C CA . THR A 1 326 ? 40.349 -3.854 21.020 1.00 91.81 326 THR A CA 1
ATOM 2547 C C . THR A 1 326 ? 39.840 -3.217 22.313 1.00 91.81 326 THR A C 1
ATOM 2549 O O . THR A 1 326 ? 38.739 -3.523 22.754 1.00 91.81 326 THR A O 1
ATOM 2552 N N . THR A 1 327 ? 40.591 -2.282 22.905 1.00 93.56 327 THR A N 1
ATOM 2553 C CA . THR A 1 327 ? 40.180 -1.622 24.151 1.00 93.56 327 THR A CA 1
ATOM 2554 C C . THR A 1 327 ? 38.973 -0.707 23.948 1.00 93.56 327 THR A C 1
ATOM 2556 O O . THR A 1 327 ? 38.056 -0.746 24.772 1.00 93.56 327 THR A O 1
ATOM 2559 N N . ARG A 1 328 ? 38.920 0.099 22.874 1.00 92.62 328 ARG A N 1
ATOM 2560 C CA . ARG A 1 328 ? 37.726 0.909 22.578 1.00 92.62 328 ARG A CA 1
ATOM 2561 C C . ARG A 1 328 ? 36.537 0.024 22.233 1.00 92.62 328 ARG A C 1
ATOM 2563 O O . ARG A 1 328 ? 35.442 0.287 22.725 1.00 92.62 328 ARG A O 1
ATOM 2570 N N . TYR A 1 329 ? 36.758 -1.036 21.455 1.00 91.56 329 TYR A N 1
ATOM 2571 C CA . TYR A 1 329 ? 35.718 -1.994 21.092 1.00 91.56 329 TYR A CA 1
ATOM 2572 C C . TYR A 1 329 ? 35.102 -2.662 22.332 1.00 91.56 329 TYR A C 1
ATOM 2574 O O . TYR A 1 329 ? 33.885 -2.649 22.493 1.00 91.56 329 TYR A O 1
ATOM 2582 N N . GLU A 1 330 ? 35.919 -3.168 23.262 1.00 92.44 330 GLU A N 1
ATOM 2583 C CA . GLU A 1 330 ? 35.448 -3.764 24.524 1.00 92.44 330 GLU A CA 1
ATOM 2584 C C . GLU A 1 330 ? 34.668 -2.762 25.392 1.00 92.44 330 GLU A C 1
ATOM 2586 O O . GLU A 1 330 ? 33.643 -3.113 25.979 1.00 92.44 330 GLU A O 1
ATOM 2591 N N . GLN A 1 331 ? 35.106 -1.499 25.447 1.00 93.75 331 GLN A N 1
ATOM 2592 C CA . GLN A 1 331 ? 34.378 -0.439 26.153 1.00 93.75 331 GLN A CA 1
ATOM 2593 C C . GLN A 1 331 ? 33.016 -0.150 25.512 1.00 93.75 331 GLN A C 1
ATOM 2595 O O . GLN A 1 331 ? 32.016 -0.050 26.222 1.00 93.75 331 GLN A O 1
ATOM 2600 N N . LEU A 1 332 ? 32.965 -0.017 24.183 1.00 91.62 332 LEU A N 1
ATOM 2601 C CA . LEU A 1 332 ? 31.725 0.232 23.447 1.00 91.62 332 LEU A CA 1
ATOM 2602 C C . LEU A 1 332 ? 30.759 -0.950 23.556 1.00 91.62 332 LEU A C 1
ATOM 2604 O O . LEU A 1 332 ? 29.567 -0.725 23.734 1.00 91.62 332 LEU A O 1
ATOM 2608 N N . MET A 1 333 ? 31.263 -2.187 23.546 1.00 92.88 333 MET A N 1
ATOM 2609 C CA . MET A 1 333 ? 30.468 -3.390 23.809 1.00 92.88 333 MET A CA 1
ATOM 2610 C C . MET A 1 333 ? 29.848 -3.370 25.211 1.00 92.88 333 MET A C 1
ATOM 2612 O O . MET A 1 333 ? 28.651 -3.603 25.351 1.00 92.88 333 MET A O 1
ATOM 2616 N N . ALA A 1 334 ? 30.623 -3.038 26.249 1.00 93.25 334 ALA A N 1
ATOM 2617 C CA . ALA A 1 334 ? 30.103 -2.955 27.615 1.00 93.25 334 ALA A CA 1
ATOM 2618 C C . ALA A 1 334 ? 29.025 -1.863 27.765 1.00 93.25 334 ALA A C 1
ATOM 2620 O O . ALA A 1 334 ? 28.013 -2.076 28.437 1.00 93.25 334 ALA A O 1
ATOM 2621 N N . ILE A 1 335 ? 29.217 -0.714 27.105 1.00 92.94 335 ILE A N 1
ATOM 2622 C CA . ILE A 1 335 ? 28.218 0.362 27.044 1.00 92.94 335 ILE A CA 1
ATOM 2623 C C . ILE A 1 335 ? 26.971 -0.112 26.287 1.00 92.94 335 ILE A C 1
ATOM 2625 O O . ILE A 1 335 ? 25.860 0.108 26.760 1.00 92.94 335 ILE A O 1
ATOM 2629 N N . ALA A 1 336 ? 27.130 -0.790 25.148 1.00 90.25 336 ALA A N 1
ATOM 2630 C CA . ALA A 1 336 ? 26.023 -1.333 24.367 1.00 90.25 336 ALA A CA 1
ATOM 2631 C C . ALA A 1 336 ? 25.188 -2.335 25.185 1.00 90.25 336 ALA A C 1
ATOM 2633 O O . ALA A 1 336 ? 23.967 -2.222 25.221 1.00 90.25 336 ALA A O 1
ATOM 2634 N N . GLU A 1 337 ? 25.822 -3.232 25.946 1.00 91.88 337 GLU A N 1
ATOM 2635 C CA . GLU A 1 337 ? 25.130 -4.163 26.852 1.00 91.88 337 GLU A CA 1
ATOM 2636 C C . GLU A 1 337 ? 24.386 -3.463 28.004 1.00 91.88 337 GLU A C 1
ATOM 2638 O O . GLU A 1 337 ? 23.357 -3.943 28.494 1.00 91.88 337 GLU A O 1
ATOM 2643 N N . GLU A 1 338 ? 24.912 -2.349 28.516 1.00 93.44 338 GLU A N 1
ATOM 2644 C CA . GLU A 1 338 ? 24.208 -1.521 29.500 1.00 93.44 338 GLU A CA 1
ATOM 2645 C C . GLU A 1 338 ? 22.995 -0.826 28.873 1.00 93.44 338 GLU A C 1
ATOM 2647 O O . GLU A 1 338 ? 21.894 -0.902 29.425 1.00 93.44 338 GLU A O 1
ATOM 2652 N N . LEU A 1 339 ? 23.178 -0.236 27.693 1.00 91.50 339 LEU A N 1
ATOM 2653 C CA . LEU A 1 339 ? 22.125 0.430 26.938 1.00 91.50 339 LEU A CA 1
ATOM 2654 C C . LEU A 1 339 ? 21.025 -0.545 26.503 1.00 91.50 339 LEU A C 1
ATOM 2656 O O . LEU A 1 339 ? 19.856 -0.209 26.629 1.00 91.50 339 LEU A O 1
ATOM 2660 N N . ASP A 1 340 ? 21.342 -1.769 26.083 1.00 90.38 340 ASP A N 1
ATOM 2661 C CA . ASP A 1 340 ? 20.338 -2.794 25.767 1.00 90.38 340 ASP A CA 1
ATOM 2662 C C . ASP A 1 340 ? 19.499 -3.165 26.998 1.00 90.38 340 ASP A C 1
ATOM 2664 O O . ASP A 1 340 ? 18.271 -3.273 26.925 1.00 90.38 340 ASP A O 1
ATOM 2668 N N . ARG A 1 341 ? 20.133 -3.302 28.170 1.00 92.81 341 ARG A N 1
ATOM 2669 C CA . ARG A 1 341 ? 19.412 -3.547 29.431 1.00 92.81 341 ARG A CA 1
ATOM 2670 C C . ARG A 1 341 ? 18.526 -2.367 29.815 1.00 92.81 341 ARG A C 1
ATOM 2672 O O . ARG A 1 341 ? 17.420 -2.573 30.320 1.00 92.81 341 ARG A O 1
ATOM 2679 N N . GLU A 1 342 ? 18.996 -1.144 29.605 1.00 91.31 342 GLU A N 1
ATOM 2680 C CA . GLU A 1 342 ? 18.211 0.065 29.843 1.00 91.31 342 GLU A CA 1
ATOM 2681 C C . GLU A 1 342 ? 17.035 0.170 28.859 1.00 91.31 342 GLU A C 1
ATOM 2683 O O . GLU A 1 342 ? 15.905 0.404 29.287 1.00 91.31 342 GLU A O 1
ATOM 2688 N N . LEU A 1 343 ? 17.257 -0.130 27.577 1.00 90.38 343 LEU A N 1
ATOM 2689 C CA . LEU A 1 343 ? 16.240 -0.159 26.527 1.00 90.38 343 LEU A CA 1
ATOM 2690 C C . LEU A 1 343 ? 15.121 -1.155 26.858 1.00 90.38 343 LEU A C 1
ATOM 2692 O O . LEU A 1 343 ? 13.941 -0.804 26.783 1.00 90.38 343 LEU A O 1
ATOM 2696 N N . VAL A 1 344 ? 15.462 -2.375 27.288 1.00 91.56 344 VAL A N 1
ATOM 2697 C CA . VAL A 1 344 ? 14.473 -3.371 27.743 1.00 91.56 344 VAL A CA 1
ATOM 2698 C C . VAL A 1 344 ? 13.663 -2.833 28.928 1.00 91.56 344 VAL A C 1
ATOM 2700 O O . VAL A 1 344 ? 12.436 -2.882 28.916 1.00 91.56 344 VAL A O 1
ATOM 2703 N N . ARG A 1 345 ? 14.311 -2.218 29.925 1.00 92.38 345 ARG A N 1
ATOM 2704 C CA . ARG A 1 345 ? 13.601 -1.638 31.081 1.00 92.38 345 ARG A CA 1
ATOM 2705 C C . ARG A 1 345 ? 12.666 -0.492 30.691 1.00 92.38 345 ARG A C 1
ATOM 2707 O O . ARG A 1 345 ? 11.566 -0.393 31.239 1.00 92.38 345 ARG A O 1
ATOM 2714 N N . ILE A 1 346 ? 13.095 0.393 29.790 1.00 92.06 346 ILE A N 1
ATOM 2715 C CA . ILE A 1 346 ? 12.282 1.521 29.315 1.00 92.06 346 ILE A CA 1
ATOM 2716 C C . ILE A 1 346 ? 11.087 0.992 28.521 1.00 92.06 346 ILE A C 1
ATOM 2718 O O . ILE A 1 346 ? 9.953 1.387 28.793 1.00 92.06 346 ILE A O 1
ATOM 2722 N N . THR A 1 347 ? 11.319 0.079 27.574 1.00 92.88 347 THR A N 1
ATOM 2723 C CA . THR A 1 347 ? 10.252 -0.512 26.751 1.00 92.88 347 THR A CA 1
ATOM 2724 C C . THR A 1 347 ? 9.215 -1.236 27.600 1.00 92.88 347 THR A C 1
ATOM 2726 O O . THR A 1 347 ? 8.026 -0.982 27.428 1.00 92.88 347 THR A O 1
ATOM 2729 N N . GLU A 1 348 ? 9.627 -2.056 28.569 1.00 93.62 348 GLU A N 1
ATOM 2730 C CA . GLU A 1 348 ? 8.712 -2.717 29.508 1.00 93.62 348 GLU A CA 1
ATOM 2731 C C . GLU A 1 348 ? 7.902 -1.703 30.326 1.00 93.62 348 GLU A C 1
ATOM 2733 O O . GLU A 1 348 ? 6.683 -1.831 30.452 1.00 93.62 348 GLU A O 1
ATOM 2738 N N . ARG A 1 349 ? 8.540 -0.647 30.850 1.00 93.94 349 ARG A N 1
ATOM 2739 C CA . ARG A 1 349 ? 7.844 0.418 31.596 1.00 93.94 349 ARG A CA 1
ATOM 2740 C C . ARG A 1 349 ? 6.813 1.146 30.730 1.00 93.94 349 ARG A C 1
ATOM 2742 O O . ARG A 1 349 ? 5.701 1.420 31.187 1.00 93.94 349 ARG A O 1
ATOM 2749 N N . ARG A 1 350 ? 7.166 1.446 29.480 1.00 94.00 350 ARG A N 1
ATOM 2750 C CA . ARG A 1 350 ? 6.298 2.100 28.491 1.00 94.00 350 ARG A CA 1
ATOM 2751 C C . ARG A 1 350 ? 5.117 1.207 28.113 1.00 94.00 350 ARG A C 1
ATOM 2753 O O . ARG A 1 350 ? 3.977 1.658 28.178 1.00 94.00 350 ARG A O 1
ATOM 2760 N N . ILE A 1 351 ? 5.362 -0.072 27.844 1.00 95.62 351 ILE A N 1
ATOM 2761 C CA . ILE A 1 351 ? 4.316 -1.077 27.610 1.00 95.62 351 ILE A CA 1
ATOM 2762 C C . ILE A 1 351 ? 3.359 -1.160 28.800 1.00 95.62 351 ILE A C 1
ATOM 2764 O O . ILE A 1 351 ? 2.148 -1.049 28.620 1.00 95.62 351 ILE A O 1
ATOM 2768 N N . ASN A 1 352 ? 3.886 -1.254 30.022 1.00 95.19 352 ASN A N 1
ATOM 2769 C CA . ASN A 1 352 ? 3.074 -1.281 31.239 1.00 95.19 352 ASN A CA 1
ATOM 2770 C C . ASN A 1 352 ? 2.246 -0.001 31.426 1.00 95.19 352 ASN A C 1
ATOM 2772 O O . ASN A 1 352 ? 1.131 -0.068 31.937 1.00 95.19 352 ASN A O 1
ATOM 2776 N N . SER A 1 353 ? 2.755 1.152 30.983 1.00 94.94 353 SER A N 1
ATOM 2777 C CA . SER A 1 353 ? 2.006 2.416 30.998 1.00 94.94 353 SER A CA 1
ATOM 2778 C C . SER A 1 353 ? 0.870 2.432 29.972 1.00 94.94 353 SER A C 1
ATOM 2780 O O . SER A 1 353 ? -0.191 2.976 30.259 1.00 94.94 353 SER A O 1
ATOM 2782 N N . LEU A 1 354 ? 1.065 1.820 28.798 1.00 95.62 354 LEU A N 1
ATOM 2783 C CA . LEU A 1 354 ? 0.060 1.729 27.731 1.00 95.62 354 LEU A CA 1
ATOM 2784 C C . LEU A 1 354 ? -0.985 0.626 27.992 1.00 95.62 354 LEU A C 1
ATOM 2786 O O . LEU A 1 354 ? -2.133 0.727 27.560 1.00 95.62 354 LEU A O 1
ATOM 2790 N N . GLN A 1 355 ? -0.627 -0.414 28.746 1.00 96.94 355 GLN A N 1
ATOM 2791 C CA . GLN A 1 355 ? -1.474 -1.575 29.035 1.00 96.94 355 GLN A CA 1
ATOM 2792 C C . GLN A 1 355 ? -2.878 -1.226 29.584 1.00 96.94 355 GLN A C 1
ATOM 2794 O O . GLN A 1 355 ? -3.844 -1.850 29.141 1.00 96.94 355 GLN A O 1
ATOM 2799 N N . PRO A 1 356 ? -3.077 -0.243 30.488 1.00 96.94 356 PRO A N 1
ATOM 2800 C CA . PRO A 1 356 ? -4.407 0.183 30.929 1.00 96.94 356 PRO A CA 1
ATOM 2801 C C . PRO A 1 356 ? -5.320 0.665 29.794 1.00 96.94 356 PRO A C 1
ATOM 2803 O O . PRO A 1 356 ? -6.524 0.404 29.840 1.00 96.94 356 PRO A O 1
ATOM 2806 N N . VAL A 1 357 ? -4.766 1.321 28.767 1.00 95.88 357 VAL A N 1
ATOM 2807 C CA . VAL A 1 357 ? -5.514 1.765 27.579 1.00 95.88 357 VAL A CA 1
ATOM 2808 C C . VAL A 1 357 ? -6.040 0.547 26.822 1.00 95.88 357 VAL A C 1
ATOM 2810 O O . VAL A 1 357 ? -7.252 0.416 26.641 1.00 95.88 357 VAL A O 1
ATOM 2813 N N . ALA A 1 358 ? -5.159 -0.398 26.478 1.00 96.19 358 ALA A N 1
ATOM 2814 C CA . ALA A 1 358 ? -5.535 -1.634 25.787 1.00 96.19 358 ALA A CA 1
ATOM 2815 C C . ALA A 1 358 ? -6.524 -2.488 26.602 1.00 96.19 358 ALA A C 1
ATOM 2817 O O . ALA A 1 358 ? -7.498 -3.009 26.054 1.00 96.19 358 ALA A O 1
ATOM 2818 N N . SER A 1 359 ? -6.338 -2.578 27.923 1.00 97.06 359 SER A N 1
ATOM 2819 C CA . SER A 1 359 ? -7.256 -3.274 28.835 1.00 97.06 359 SER A CA 1
ATOM 2820 C C . SER A 1 359 ? -8.650 -2.642 28.844 1.00 97.06 359 SER A C 1
ATOM 2822 O O . SER A 1 359 ? -9.657 -3.356 28.800 1.00 97.06 359 SER A O 1
ATOM 2824 N N . LYS A 1 360 ? -8.735 -1.305 28.871 1.00 97.19 360 LYS A N 1
ATOM 2825 C CA . LYS A 1 360 ? -10.012 -0.581 28.845 1.00 97.19 360 LYS A CA 1
ATOM 2826 C C . LYS A 1 360 ? -10.727 -0.752 27.506 1.00 97.19 360 LYS A C 1
ATOM 2828 O O . LYS A 1 360 ? -11.921 -1.042 27.505 1.00 97.19 360 LYS A O 1
ATOM 2833 N N . ILE A 1 361 ? -9.999 -0.649 26.393 1.00 96.19 361 ILE A N 1
ATOM 2834 C CA . ILE A 1 361 ? -10.524 -0.913 25.044 1.00 96.19 361 ILE A CA 1
ATOM 2835 C C . ILE A 1 361 ? -11.065 -2.348 24.957 1.00 96.19 361 ILE A C 1
ATOM 2837 O O . ILE A 1 361 ? -12.221 -2.546 24.585 1.00 96.19 361 ILE A O 1
ATOM 2841 N N . SER A 1 362 ? -10.274 -3.339 25.381 1.00 96.56 362 SER A N 1
ATOM 2842 C CA . SER A 1 362 ? -10.672 -4.756 25.383 1.00 96.56 362 SER A CA 1
ATOM 2843 C C . SER A 1 362 ? -11.948 -4.988 26.197 1.00 96.56 362 SER A C 1
ATOM 2845 O O . SER A 1 362 ? -12.864 -5.677 25.755 1.00 96.56 362 SER A O 1
ATOM 2847 N N . THR A 1 363 ? -12.047 -4.352 27.368 1.00 96.44 363 THR A N 1
ATOM 2848 C CA . THR A 1 363 ? -13.228 -4.443 28.239 1.00 96.44 363 THR A CA 1
ATOM 2849 C C . THR A 1 363 ? -14.465 -3.858 27.562 1.00 96.44 363 THR A C 1
ATOM 2851 O O . THR A 1 363 ? -15.518 -4.494 27.541 1.00 96.44 363 THR A O 1
ATOM 2854 N N . LEU A 1 364 ? -14.344 -2.668 26.965 1.00 96.44 364 LEU A N 1
ATOM 2855 C CA . LEU A 1 364 ? -15.441 -2.020 26.243 1.00 96.44 364 LEU A CA 1
ATOM 2856 C C . LEU A 1 364 ? -15.920 -2.862 25.059 1.00 96.44 364 LEU A C 1
ATOM 2858 O O . LEU A 1 364 ? -17.125 -2.931 24.815 1.00 96.44 364 LEU A O 1
ATOM 2862 N N . LEU A 1 365 ? -15.005 -3.562 24.385 1.00 94.62 365 LEU A N 1
ATOM 2863 C CA . LEU A 1 365 ? -15.306 -4.485 23.291 1.00 94.62 365 LEU A CA 1
ATOM 2864 C C . LEU A 1 365 ? -15.777 -5.870 23.748 1.00 94.62 365 LEU A C 1
ATOM 2866 O O . LEU A 1 365 ? -16.258 -6.636 22.917 1.00 94.62 365 LEU A O 1
ATOM 2870 N N . ASN A 1 366 ? -15.798 -6.146 25.057 1.00 95.00 366 ASN A N 1
ATOM 2871 C CA . ASN A 1 366 ? -16.097 -7.466 25.616 1.00 95.00 366 ASN A CA 1
ATOM 2872 C C . ASN A 1 366 ? -15.174 -8.541 25.019 1.00 95.00 366 ASN A C 1
ATOM 2874 O O . ASN A 1 366 ? -15.630 -9.544 24.471 1.00 95.00 366 ASN A O 1
ATOM 2878 N N . LEU A 1 367 ? -13.869 -8.291 25.125 1.00 96.81 367 LEU A N 1
ATOM 2879 C CA . LEU A 1 367 ? -12.782 -9.183 24.732 1.00 96.81 367 LEU A CA 1
ATOM 2880 C C . LEU A 1 367 ? -11.976 -9.605 25.967 1.00 96.81 367 LEU A C 1
ATOM 2882 O O . LEU A 1 367 ? -12.015 -8.918 26.994 1.00 96.81 367 LEU A O 1
ATOM 2886 N N . PRO A 1 368 ? -11.202 -10.706 25.891 1.00 96.88 368 PRO A N 1
ATOM 2887 C CA . PRO A 1 368 ? -10.121 -10.942 26.842 1.00 96.88 368 PRO A CA 1
ATOM 2888 C C . PRO A 1 368 ? -9.191 -9.723 26.920 1.00 96.88 368 PRO A C 1
ATOM 2890 O O . PRO A 1 368 ? -9.117 -8.938 25.984 1.00 96.88 368 PRO A O 1
ATOM 2893 N N . VAL A 1 369 ? -8.457 -9.549 28.018 1.00 96.81 369 VAL A N 1
ATOM 2894 C CA . VAL A 1 369 ? -7.495 -8.439 28.113 1.00 96.81 369 VAL A CA 1
ATOM 2895 C C . VAL A 1 369 ? -6.372 -8.655 27.097 1.00 96.81 369 VAL A C 1
ATOM 2897 O O . VAL A 1 369 ? -5.602 -9.607 27.243 1.00 96.81 369 VAL A O 1
ATOM 2900 N N . ALA A 1 370 ? -6.280 -7.774 26.096 1.00 96.75 370 ALA A N 1
ATOM 2901 C CA . ALA A 1 370 ? -5.169 -7.759 25.150 1.00 96.75 370 ALA A CA 1
ATOM 2902 C C . ALA A 1 370 ? -3.857 -7.501 25.898 1.00 96.75 370 ALA A C 1
ATOM 2904 O O . ALA A 1 370 ? -3.757 -6.534 26.654 1.00 96.75 370 ALA A O 1
ATOM 2905 N N . ARG A 1 371 ? -2.856 -8.361 25.711 1.00 97.44 371 ARG A N 1
ATOM 2906 C CA . ARG A 1 371 ? -1.530 -8.202 26.324 1.00 97.44 371 ARG A CA 1
ATOM 2907 C C . ARG A 1 371 ? -0.620 -7.433 25.383 1.00 97.44 371 ARG A C 1
ATOM 2909 O O . ARG A 1 371 ? -0.526 -7.796 24.217 1.00 97.44 371 ARG A O 1
ATOM 2916 N N . LEU A 1 372 ? 0.044 -6.400 25.879 1.00 97.50 372 LEU A N 1
ATOM 2917 C CA . LEU A 1 372 ? 0.982 -5.629 25.076 1.00 97.50 372 LEU A CA 1
ATOM 2918 C C . LEU A 1 372 ? 2.411 -6.159 25.238 1.00 97.50 372 LEU A C 1
ATOM 2920 O O . LEU A 1 372 ? 2.833 -6.488 26.345 1.00 97.50 372 LEU A O 1
ATOM 2924 N N . GLU A 1 373 ? 3.154 -6.226 24.136 1.00 96.81 373 GLU A N 1
ATOM 2925 C CA . GLU A 1 373 ? 4.578 -6.589 24.096 1.00 96.81 373 GLU A CA 1
ATOM 2926 C C . GLU A 1 373 ? 5.337 -5.628 23.164 1.00 96.81 373 GLU A C 1
ATOM 2928 O O . GLU A 1 373 ? 4.720 -4.898 22.392 1.00 96.81 373 GLU A O 1
ATOM 2933 N N . SER A 1 374 ? 6.671 -5.589 23.231 1.00 94.88 374 SER A N 1
ATOM 2934 C CA . SER A 1 374 ? 7.479 -4.794 22.288 1.00 94.88 374 SER A CA 1
ATOM 2935 C C . SER A 1 374 ? 7.970 -5.651 21.120 1.00 94.88 374 SER A C 1
ATOM 2937 O O . SER A 1 374 ? 8.213 -6.845 21.297 1.00 94.88 374 SER A O 1
ATOM 2939 N N . THR A 1 375 ? 8.137 -5.047 19.943 1.00 93.75 375 THR A N 1
ATOM 2940 C CA . THR A 1 375 ? 8.715 -5.701 18.757 1.00 93.75 375 THR A CA 1
ATOM 2941 C C . THR A 1 375 ? 9.713 -4.801 18.029 1.00 93.75 375 THR A C 1
ATOM 2943 O O . THR A 1 375 ? 9.652 -3.574 18.139 1.00 93.75 375 THR A O 1
ATOM 2946 N N . GLU A 1 376 ? 10.627 -5.431 17.294 1.00 87.06 376 GLU A N 1
ATOM 2947 C CA . GLU A 1 376 ? 11.547 -4.793 16.339 1.00 87.06 376 GLU A CA 1
ATOM 2948 C C . GLU A 1 376 ? 10.973 -4.725 14.919 1.00 87.06 376 GLU A C 1
ATOM 2950 O O . GLU A 1 376 ? 11.597 -4.159 14.024 1.00 87.06 376 GLU A O 1
ATOM 2955 N N . GLU A 1 377 ? 9.799 -5.314 14.688 1.00 83.69 377 GLU A N 1
ATOM 2956 C CA . GLU A 1 377 ? 9.158 -5.284 13.378 1.00 83.69 377 GLU A CA 1
ATOM 2957 C C . GLU A 1 377 ? 8.845 -3.849 12.928 1.00 83.69 377 GLU A C 1
ATOM 2959 O O . GLU A 1 377 ? 8.544 -2.959 13.729 1.00 83.69 377 GLU A O 1
ATOM 2964 N N . ASP A 1 378 ? 8.897 -3.622 11.613 1.00 83.88 378 ASP A N 1
ATOM 2965 C CA . ASP A 1 378 ? 8.689 -2.303 11.008 1.00 83.88 378 ASP A CA 1
ATOM 2966 C C . ASP A 1 378 ? 7.199 -1.941 10.861 1.00 83.88 378 ASP A C 1
ATOM 2968 O O . ASP A 1 378 ? 6.742 -1.449 9.833 1.00 83.88 378 ASP A O 1
ATOM 2972 N N . VAL A 1 379 ? 6.417 -2.209 11.905 1.00 86.25 379 VAL A N 1
ATOM 2973 C CA . VAL A 1 379 ? 4.981 -1.917 11.984 1.00 86.25 379 VAL A CA 1
ATOM 2974 C C . VAL A 1 379 ? 4.664 -1.313 13.341 1.00 86.25 379 VAL A C 1
ATOM 2976 O O . VAL A 1 379 ? 5.172 -1.773 14.357 1.00 86.25 379 VAL A O 1
ATOM 2979 N N . ASN A 1 380 ? 3.833 -0.265 13.377 1.00 92.44 380 ASN A N 1
ATOM 2980 C CA . ASN A 1 380 ? 3.529 0.469 14.616 1.00 92.44 380 ASN A CA 1
ATOM 2981 C C . ASN A 1 380 ? 2.941 -0.434 15.706 1.00 92.44 380 ASN A C 1
ATOM 2983 O O . ASN A 1 380 ? 3.286 -0.288 16.881 1.00 92.44 380 ASN A O 1
ATOM 2987 N N . ALA A 1 381 ? 2.076 -1.363 15.306 1.00 93.38 381 ALA A N 1
ATOM 2988 C CA . ALA A 1 381 ? 1.608 -2.458 16.131 1.00 93.38 381 ALA A CA 1
ATOM 2989 C C . ALA A 1 381 ? 1.343 -3.693 15.256 1.00 93.38 381 ALA A C 1
ATOM 2991 O O . ALA A 1 381 ? 1.150 -3.546 14.053 1.00 93.38 381 ALA A O 1
ATOM 2992 N N . ALA A 1 382 ? 1.350 -4.880 15.862 1.00 93.31 382 ALA A N 1
ATOM 2993 C CA . ALA A 1 382 ? 1.018 -6.141 15.206 1.00 93.31 382 ALA A CA 1
ATOM 2994 C C . ALA A 1 382 ? 0.311 -7.095 16.172 1.00 93.31 382 ALA A C 1
ATOM 2996 O O . ALA A 1 382 ? 0.792 -7.359 17.277 1.00 93.31 382 ALA A O 1
ATOM 2997 N N . TYR A 1 383 ? -0.823 -7.648 15.766 1.00 94.12 383 TYR A N 1
ATOM 2998 C CA . TYR A 1 383 ? -1.505 -8.695 16.500 1.00 94.12 383 TYR A CA 1
ATOM 2999 C C . TYR A 1 383 ? -0.870 -10.056 16.215 1.00 94.12 383 TYR A C 1
ATOM 3001 O O . TYR A 1 383 ? -0.791 -10.521 15.078 1.00 94.12 383 TYR A O 1
ATOM 3009 N N . LEU A 1 384 ? -0.475 -10.749 17.280 1.00 92.25 384 LEU A N 1
ATOM 3010 C CA . LEU A 1 384 ? -0.022 -12.128 17.190 1.00 92.25 384 LEU A CA 1
ATOM 3011 C C . LEU A 1 384 ? -1.241 -13.059 17.188 1.00 92.25 384 LEU A C 1
ATOM 3013 O O . LEU A 1 384 ? -1.817 -13.348 18.245 1.00 92.25 384 LEU A O 1
ATOM 3017 N N . ILE A 1 385 ? -1.609 -13.534 15.996 1.00 90.69 385 ILE A N 1
ATOM 3018 C CA . ILE A 1 385 ? -2.784 -14.381 15.734 1.00 90.69 385 ILE A CA 1
ATOM 3019 C C . ILE A 1 385 ? -2.899 -15.522 16.753 1.00 90.69 385 ILE A C 1
ATOM 3021 O O . ILE A 1 385 ? -1.956 -16.274 16.998 1.00 90.69 385 ILE A O 1
ATOM 3025 N N . GLY A 1 386 ? -4.080 -15.654 17.354 1.00 91.25 386 GLY A N 1
ATOM 3026 C CA . GLY A 1 386 ? -4.418 -16.699 18.312 1.00 91.25 386 GLY A CA 1
ATOM 3027 C C . GLY A 1 386 ? -3.774 -16.545 19.689 1.00 91.25 386 GLY A C 1
ATOM 3028 O O . GLY A 1 386 ? -3.961 -17.425 20.524 1.00 91.25 386 GLY A O 1
ATOM 3029 N N . SER A 1 387 ? -3.029 -15.471 19.967 1.00 94.69 387 SER A N 1
ATOM 3030 C CA . SER A 1 387 ? -2.311 -15.317 21.244 1.00 94.69 387 SER A CA 1
ATOM 3031 C C . SER A 1 387 ? -2.933 -14.312 22.217 1.00 94.69 387 SER A C 1
ATOM 3033 O O . SER A 1 387 ? -2.584 -14.291 23.398 1.00 94.69 387 SER A O 1
ATOM 3035 N N . GLY A 1 388 ? -3.827 -13.446 21.728 1.00 95.38 388 GLY A N 1
ATOM 3036 C CA . GLY A 1 388 ? -4.347 -12.321 22.512 1.00 95.38 388 GLY A CA 1
ATOM 3037 C C . GLY A 1 388 ? -3.298 -11.251 22.833 1.00 95.38 388 GLY A C 1
ATOM 3038 O O . GLY A 1 388 ? -3.494 -10.471 23.768 1.00 95.38 388 GLY A O 1
ATOM 3039 N N . LYS A 1 389 ? -2.173 -11.242 22.108 1.00 97.44 389 LYS A N 1
ATOM 3040 C CA . LYS A 1 389 ? -1.078 -10.290 22.284 1.00 97.44 389 LYS A CA 1
ATOM 3041 C C . LYS A 1 389 ? -1.013 -9.314 21.117 1.00 97.44 389 LYS A C 1
ATOM 3043 O O . LYS A 1 389 ? -1.128 -9.723 19.965 1.00 97.44 389 LYS A O 1
ATOM 3048 N N . VAL A 1 390 ? -0.778 -8.046 21.427 1.00 96.88 390 VAL A N 1
ATOM 3049 C CA . VAL A 1 390 ? -0.483 -6.991 20.459 1.00 96.88 390 VAL A CA 1
ATOM 3050 C C . VAL A 1 390 ? 0.931 -6.500 20.727 1.00 96.88 390 VAL A C 1
ATOM 3052 O O . VAL A 1 390 ? 1.241 -6.006 21.811 1.00 96.88 390 VAL A O 1
ATOM 3055 N N . GLN A 1 391 ? 1.802 -6.657 19.747 1.00 97.00 391 GLN A N 1
ATOM 3056 C CA . GLN A 1 391 ? 3.142 -6.108 19.779 1.00 97.00 391 GLN A CA 1
ATOM 3057 C C . GLN A 1 391 ? 3.114 -4.647 19.337 1.00 97.00 391 GLN A C 1
ATOM 3059 O O . GLN A 1 391 ? 2.358 -4.294 18.442 1.00 97.00 391 GLN A O 1
ATOM 3064 N N . VAL A 1 392 ? 3.925 -3.797 19.960 1.00 96.44 392 VAL A N 1
ATOM 3065 C CA . VAL A 1 392 ? 4.073 -2.374 19.630 1.00 96.44 392 VAL A CA 1
ATOM 3066 C C . VAL A 1 392 ? 5.524 -2.109 19.255 1.00 96.44 392 VAL A C 1
ATOM 3068 O O . VAL A 1 392 ? 6.440 -2.582 19.939 1.00 96.44 392 VAL A O 1
ATOM 3071 N N . LYS A 1 393 ? 5.743 -1.344 18.180 1.00 94.69 393 LYS A N 1
ATOM 3072 C CA . LYS A 1 393 ? 7.090 -1.022 17.693 1.00 94.69 393 LYS A CA 1
ATOM 3073 C C . LYS A 1 393 ? 7.928 -0.403 18.797 1.00 94.69 393 LYS A C 1
ATOM 3075 O O . LYS A 1 393 ? 7.521 0.581 19.419 1.00 94.69 393 LYS A O 1
ATOM 3080 N N . ARG A 1 394 ? 9.144 -0.908 18.987 1.00 91.25 394 ARG A N 1
ATOM 3081 C CA . ARG A 1 394 ? 10.064 -0.390 20.001 1.00 91.25 394 ARG A CA 1
ATOM 3082 C C . ARG A 1 394 ? 10.312 1.109 19.850 1.00 91.25 394 ARG A C 1
ATOM 3084 O O . ARG A 1 394 ? 10.268 1.830 20.839 1.00 91.25 394 ARG A O 1
ATOM 3091 N N . GLN A 1 395 ? 10.482 1.584 18.618 1.00 89.56 395 GLN A N 1
ATOM 3092 C CA . GLN A 1 395 ? 10.675 3.005 18.327 1.00 89.56 395 GLN A CA 1
ATOM 3093 C C . GLN A 1 395 ? 9.524 3.880 18.843 1.00 89.56 395 GLN A C 1
ATOM 3095 O O . GLN A 1 395 ? 9.793 4.910 19.449 1.00 89.56 395 GLN A O 1
ATOM 3100 N N . VAL A 1 396 ? 8.269 3.449 18.677 1.00 90.62 396 VAL A N 1
ATOM 3101 C CA . VAL A 1 396 ? 7.082 4.180 19.158 1.00 90.62 396 VAL A CA 1
ATOM 3102 C C . VAL A 1 396 ? 7.102 4.320 20.680 1.00 90.62 396 VAL A C 1
ATOM 3104 O O . VAL A 1 396 ? 6.741 5.361 21.220 1.00 90.62 396 VAL A O 1
ATOM 3107 N N . LEU A 1 397 ? 7.560 3.284 21.387 1.00 91.56 397 LEU A N 1
ATOM 3108 C CA . LEU A 1 397 ? 7.680 3.301 22.847 1.00 91.56 397 LEU A CA 1
ATOM 3109 C C . LEU A 1 397 ? 8.791 4.243 23.337 1.00 91.56 397 LEU A C 1
ATOM 3111 O O . LEU A 1 397 ? 8.755 4.672 24.489 1.00 91.56 397 LEU A O 1
ATOM 3115 N N . MET A 1 398 ? 9.779 4.543 22.489 1.00 88.88 398 MET A N 1
ATOM 3116 C CA . MET A 1 398 ? 10.880 5.464 22.798 1.00 88.88 398 MET A CA 1
ATOM 3117 C C . MET A 1 398 ? 10.538 6.929 22.506 1.00 88.88 398 MET A C 1
ATOM 3119 O O . MET A 1 398 ? 11.340 7.809 22.806 1.00 88.88 398 MET A O 1
ATOM 3123 N N . GLU A 1 399 ? 9.380 7.215 21.913 1.00 87.75 399 GLU A N 1
ATOM 3124 C CA . GLU A 1 399 ? 8.952 8.589 21.671 1.00 87.75 399 GLU A CA 1
ATOM 3125 C C . GLU A 1 399 ? 8.413 9.227 22.956 1.00 87.75 399 GLU A C 1
ATOM 3127 O O . GLU A 1 399 ? 7.640 8.623 23.696 1.00 87.75 399 GLU A O 1
ATOM 3132 N N . ASP A 1 400 ? 8.765 10.492 23.188 1.00 86.19 400 ASP A N 1
ATOM 3133 C CA . ASP A 1 400 ? 8.199 11.295 24.285 1.00 86.19 400 ASP A CA 1
ATOM 3134 C C . ASP A 1 400 ? 6.930 12.053 23.881 1.00 86.19 400 ASP A C 1
ATOM 3136 O O . ASP A 1 400 ? 6.275 12.702 24.697 1.00 86.19 400 ASP A O 1
ATOM 3140 N N . LYS A 1 401 ? 6.547 11.953 22.608 1.00 87.19 401 LYS A N 1
ATOM 3141 C CA . LYS A 1 401 ? 5.327 12.562 22.082 1.00 87.19 401 LYS A CA 1
ATOM 3142 C C . LYS A 1 401 ? 4.110 11.701 22.448 1.00 87.19 401 LYS A C 1
ATOM 3144 O O . LYS A 1 401 ? 4.235 10.480 22.530 1.00 87.19 401 LYS A O 1
ATOM 3149 N N . PRO A 1 402 ? 2.915 12.299 22.622 1.00 86.88 402 PRO A N 1
ATOM 3150 C CA . PRO A 1 402 ? 1.671 11.532 22.693 1.00 86.88 402 PRO A CA 1
ATOM 3151 C C . PRO A 1 402 ? 1.541 10.590 21.488 1.00 86.88 402 PRO A C 1
ATOM 3153 O O . PRO A 1 402 ? 2.004 10.943 20.401 1.00 86.88 402 PRO A O 1
ATOM 3156 N N . LEU A 1 403 ? 0.870 9.441 21.658 1.00 89.81 403 LEU A N 1
ATOM 3157 C CA . LEU A 1 403 ? 0.710 8.422 20.601 1.00 89.81 403 LEU A CA 1
ATOM 3158 C C . LEU A 1 403 ? 0.312 9.074 19.280 1.00 89.81 403 LEU A C 1
ATOM 3160 O O . LEU A 1 403 ? -0.631 9.851 19.267 1.00 89.81 403 LEU A O 1
ATOM 3164 N N . SER A 1 404 ? 0.993 8.804 18.172 1.00 89.50 404 SER A N 1
ATOM 3165 C CA . SER A 1 404 ? 0.606 9.389 16.884 1.00 89.50 404 SER A CA 1
ATOM 3166 C C . SER A 1 404 ? -0.772 8.890 16.411 1.00 89.50 404 SER A C 1
ATOM 3168 O O . SER A 1 404 ? -1.330 7.935 16.958 1.00 89.50 404 SER A O 1
ATOM 3170 N N . GLU A 1 405 ? -1.338 9.542 15.389 1.00 87.00 405 GLU A N 1
ATOM 3171 C CA . GLU A 1 405 ? -2.595 9.097 14.761 1.00 87.00 405 GLU A CA 1
ATOM 3172 C C . GLU A 1 405 ? -2.476 7.660 14.245 1.00 87.00 405 GLU A C 1
ATOM 3174 O O . GLU A 1 405 ? -3.337 6.825 14.524 1.00 87.00 405 GLU A O 1
ATOM 3179 N N . ASP A 1 406 ? -1.346 7.355 13.609 1.00 87.06 406 ASP A N 1
ATOM 3180 C CA . ASP A 1 406 ? -1.049 6.036 13.059 1.00 87.06 406 ASP A CA 1
ATOM 3181 C C . ASP A 1 406 ? -0.894 4.971 14.144 1.00 87.06 406 ASP A C 1
ATOM 3183 O O . ASP A 1 406 ? -1.355 3.847 13.967 1.00 87.06 406 ASP A O 1
ATOM 3187 N N . VAL A 1 407 ? -0.283 5.304 15.286 1.00 90.62 407 VAL A N 1
ATOM 3188 C CA . VAL A 1 407 ? -0.123 4.361 16.405 1.00 90.62 407 VAL A CA 1
ATOM 3189 C C . VAL A 1 407 ? -1.468 4.048 17.051 1.00 90.62 407 VAL A C 1
ATOM 3191 O O . VAL A 1 407 ? -1.754 2.888 17.342 1.00 90.62 407 VAL A O 1
ATOM 3194 N N . MET A 1 408 ? -2.321 5.057 17.251 1.00 90.69 408 MET A N 1
ATOM 3195 C CA . MET A 1 408 ? -3.674 4.836 17.771 1.00 90.69 408 MET A CA 1
ATOM 3196 C C . MET A 1 408 ? -4.520 4.004 16.804 1.00 90.69 408 MET A C 1
ATOM 3198 O O . MET A 1 408 ? -5.238 3.104 17.242 1.00 90.69 408 MET A O 1
ATOM 3202 N N . SER A 1 409 ? -4.412 4.291 15.502 1.00 88.56 409 SER A N 1
ATOM 3203 C CA . SER A 1 409 ? -5.082 3.527 14.452 1.00 88.56 409 SER A CA 1
ATOM 3204 C C . SER A 1 409 ? -4.615 2.078 14.423 1.00 88.56 409 SER A C 1
ATOM 3206 O O . SER A 1 409 ? -5.454 1.182 14.453 1.00 88.56 409 SER A O 1
ATOM 3208 N N . ALA A 1 410 ? -3.300 1.847 14.440 1.00 91.00 410 ALA A N 1
ATOM 3209 C CA . ALA A 1 410 ? -2.719 0.511 14.465 1.00 91.00 410 ALA A CA 1
ATOM 3210 C C . ALA A 1 410 ? -3.162 -0.262 15.714 1.00 91.00 410 ALA A C 1
ATOM 3212 O O . ALA A 1 410 ? -3.680 -1.363 15.598 1.00 91.00 410 ALA A O 1
ATOM 3213 N N . LEU A 1 411 ? -3.082 0.327 16.913 1.00 93.38 411 LEU A N 1
ATOM 3214 C CA . LEU A 1 411 ? -3.487 -0.359 18.145 1.00 93.38 411 LEU A CA 1
ATOM 3215 C C . LEU A 1 411 ? -4.955 -0.824 18.110 1.00 93.38 411 LEU A C 1
ATOM 3217 O O . LEU A 1 411 ? -5.258 -1.946 18.513 1.00 93.38 411 LEU A O 1
ATOM 3221 N N . LEU A 1 412 ? -5.874 0.023 17.634 1.00 93.31 412 LEU A N 1
ATOM 3222 C CA . LEU A 1 412 ? -7.290 -0.338 17.512 1.00 93.31 412 LEU A CA 1
ATOM 3223 C C . LEU A 1 412 ? -7.544 -1.355 16.391 1.00 93.31 412 LEU A C 1
ATOM 3225 O O . LEU A 1 412 ? -8.401 -2.223 16.559 1.00 93.31 412 LEU A O 1
ATOM 3229 N N . HIS A 1 413 ? -6.797 -1.272 15.290 1.00 91.25 413 HIS A N 1
ATOM 3230 C CA . HIS A 1 413 ? -6.814 -2.258 14.209 1.00 91.25 413 HIS A CA 1
ATOM 3231 C C . HIS A 1 413 ? -6.394 -3.645 14.711 1.00 91.25 413 HIS A C 1
ATOM 3233 O O . HIS A 1 413 ? -7.145 -4.605 14.552 1.00 91.25 413 HIS A O 1
ATOM 3239 N N . GLU A 1 414 ? -5.272 -3.734 15.430 1.00 93.06 414 GLU A N 1
ATOM 3240 C CA . GLU A 1 414 ? -4.766 -4.995 15.984 1.00 93.06 414 GLU A CA 1
ATOM 3241 C C . GLU A 1 414 ? -5.705 -5.600 17.040 1.00 93.06 414 GLU A C 1
ATOM 3243 O O . GLU A 1 414 ? -5.892 -6.816 17.112 1.00 93.06 414 GLU A O 1
ATOM 3248 N N . ILE A 1 415 ? -6.370 -4.769 17.850 1.00 94.81 415 ILE A N 1
ATOM 3249 C CA . ILE A 1 415 ? -7.421 -5.251 18.762 1.00 94.81 415 ILE A CA 1
ATOM 3250 C C . ILE A 1 415 ? -8.656 -5.736 17.978 1.00 94.81 415 ILE A C 1
ATOM 3252 O O . ILE A 1 415 ? -9.329 -6.674 18.409 1.00 94.81 415 ILE A O 1
ATOM 3256 N N . GLY A 1 416 ? -8.941 -5.148 16.814 1.00 93.19 416 GLY A N 1
ATOM 3257 C CA . GLY A 1 416 ? -9.936 -5.656 15.868 1.00 93.19 416 GLY A CA 1
ATOM 3258 C C . GLY A 1 416 ? -9.610 -7.073 15.388 1.00 93.19 416 GLY A C 1
ATOM 3259 O O . GLY A 1 416 ? -10.486 -7.936 15.410 1.00 93.19 416 GLY A O 1
ATOM 3260 N N . HIS A 1 417 ? -8.345 -7.356 15.069 1.00 92.88 417 HIS A N 1
ATOM 3261 C CA . HIS A 1 417 ? -7.903 -8.716 14.743 1.00 92.88 417 HIS A CA 1
ATOM 3262 C C . HIS A 1 417 ? -8.097 -9.706 15.887 1.00 92.88 417 HIS A C 1
ATOM 3264 O O . HIS A 1 417 ? -8.575 -10.825 15.682 1.00 92.88 417 HIS A O 1
ATOM 3270 N N . MET A 1 418 ? -7.826 -9.273 17.116 1.00 95.00 418 MET A N 1
ATOM 3271 C CA . MET A 1 418 ? -8.122 -10.081 18.291 1.00 95.00 418 MET A CA 1
ATOM 3272 C C . MET A 1 418 ? -9.619 -10.396 18.429 1.00 95.00 418 MET A C 1
ATOM 3274 O O . MET A 1 418 ? -9.974 -11.514 18.800 1.00 95.00 418 MET A O 1
ATOM 3278 N N . GLU A 1 419 ? -10.508 -9.447 18.134 1.00 95.19 419 GLU A N 1
ATOM 3279 C CA . GLU A 1 419 ? -11.959 -9.667 18.168 1.00 95.19 419 GLU A CA 1
ATOM 3280 C C . GLU A 1 419 ? -12.419 -10.714 17.150 1.00 95.19 419 GLU A C 1
ATOM 3282 O O . GLU A 1 419 ? -13.240 -11.579 17.472 1.00 95.19 419 GLU A O 1
ATOM 3287 N N . GLN A 1 420 ? -11.835 -10.693 15.957 1.00 93.88 420 GLN A N 1
ATOM 3288 C CA . GLN A 1 420 ? -12.126 -11.670 14.916 1.00 93.88 420 GLN A CA 1
ATOM 3289 C C . GLN A 1 420 ? -11.688 -13.084 15.329 1.00 93.88 420 GLN A C 1
ATOM 3291 O O . GLN A 1 420 ? -12.459 -14.037 15.178 1.00 93.88 420 GLN A O 1
ATOM 3296 N N . ASP A 1 421 ? -10.502 -13.229 15.928 1.00 94.25 421 ASP A N 1
ATOM 3297 C CA . ASP A 1 421 ? -10.013 -14.513 16.447 1.00 94.25 421 ASP A CA 1
ATOM 3298 C C . ASP A 1 421 ? -10.887 -15.041 17.596 1.00 94.25 421 ASP A C 1
ATOM 3300 O O . ASP A 1 421 ? -11.233 -16.226 17.627 1.00 94.25 421 ASP A O 1
ATOM 3304 N N . VAL A 1 422 ? -11.322 -14.163 18.511 1.00 95.88 422 VAL A N 1
ATOM 3305 C CA . VAL A 1 422 ? -12.291 -14.506 19.570 1.00 95.88 422 VAL A CA 1
ATOM 3306 C C . VAL A 1 422 ? -13.563 -15.091 18.956 1.00 95.88 422 VAL A C 1
ATOM 3308 O O . VAL A 1 422 ? -14.083 -16.098 19.447 1.00 95.88 422 VAL A O 1
ATOM 3311 N N . LEU A 1 423 ? -14.067 -14.485 17.881 1.00 95.44 423 LEU A N 1
ATOM 3312 C CA . LEU A 1 423 ? -15.294 -14.911 17.223 1.00 95.44 423 LEU A CA 1
ATOM 3313 C C . LEU A 1 423 ? -15.145 -16.286 16.551 1.00 95.44 423 LEU A C 1
ATOM 3315 O O . LEU A 1 423 ? -16.006 -17.153 16.728 1.00 95.44 423 LEU A O 1
ATOM 3319 N N . VAL A 1 424 ? -14.030 -16.518 15.854 1.00 95.38 424 VAL A N 1
ATOM 3320 C CA . VAL A 1 424 ? -13.705 -17.815 15.237 1.00 95.38 424 VAL A CA 1
ATOM 3321 C C . VAL A 1 424 ? -13.566 -18.912 16.296 1.00 95.38 424 VAL A C 1
ATOM 3323 O O . VAL A 1 424 ? -14.156 -19.984 16.152 1.00 95.38 424 VAL A O 1
ATOM 3326 N N . ILE A 1 425 ? -12.852 -18.650 17.395 1.00 95.75 425 ILE A N 1
ATOM 3327 C CA . ILE A 1 425 ? -12.709 -19.607 18.503 1.00 95.75 425 ILE A CA 1
ATOM 3328 C C . ILE A 1 425 ? -14.081 -19.968 19.087 1.00 95.75 425 ILE A C 1
ATOM 3330 O O . ILE A 1 425 ? -14.369 -21.148 19.299 1.00 95.75 425 ILE A O 1
ATOM 3334 N N . ARG A 1 426 ? -14.948 -18.974 19.330 1.00 96.25 426 ARG A N 1
ATOM 3335 C CA . ARG A 1 426 ? -16.307 -19.207 19.850 1.00 96.25 426 ARG A CA 1
ATOM 3336 C C . ARG A 1 426 ? -17.143 -20.055 18.890 1.00 96.25 426 ARG A C 1
ATOM 3338 O O . ARG A 1 426 ? -17.835 -20.957 19.350 1.00 96.25 426 ARG A O 1
ATOM 3345 N N . MET A 1 427 ? -17.045 -19.811 17.583 1.00 96.56 427 MET A N 1
ATOM 3346 C CA . MET A 1 427 ? -17.747 -20.596 16.564 1.00 96.56 427 MET A CA 1
ATOM 3347 C C . MET A 1 427 ? -17.317 -22.063 16.588 1.00 96.56 427 MET A C 1
ATOM 3349 O O . MET A 1 427 ? -18.173 -22.941 16.672 1.00 96.56 427 MET A O 1
ATOM 3353 N N . ILE A 1 428 ? -16.009 -22.339 16.570 1.00 95.50 428 ILE A N 1
ATOM 3354 C CA . ILE A 1 428 ? -15.504 -23.718 16.615 1.00 95.50 428 ILE A CA 1
ATOM 3355 C C . ILE A 1 428 ? -15.937 -24.394 17.924 1.00 95.50 428 ILE A C 1
ATOM 3357 O O . ILE A 1 428 ? -16.356 -25.551 17.905 1.00 95.50 428 ILE A O 1
ATOM 3361 N N . ALA A 1 429 ? -15.899 -23.672 19.052 1.00 94.38 429 ALA A N 1
ATOM 3362 C CA . ALA A 1 429 ? -16.354 -24.179 20.346 1.00 94.38 429 ALA A CA 1
ATOM 3363 C C . ALA A 1 429 ? -17.854 -24.538 20.353 1.00 94.38 429 ALA A C 1
ATOM 3365 O O . ALA A 1 429 ? -18.233 -25.559 20.930 1.00 94.38 429 ALA A O 1
ATOM 3366 N N . ASP A 1 430 ? -18.702 -23.736 19.701 1.00 94.75 430 ASP A N 1
ATOM 3367 C CA . ASP A 1 430 ? -20.127 -24.036 19.522 1.00 94.75 430 ASP A CA 1
ATOM 3368 C C . ASP A 1 430 ? -20.341 -25.276 18.638 1.00 94.75 430 ASP A C 1
ATOM 3370 O O . ASP A 1 430 ? -21.170 -26.124 18.966 1.00 94.75 430 ASP A O 1
ATOM 3374 N N . GLU A 1 431 ? -19.580 -25.421 17.549 1.00 94.44 431 GLU A N 1
ATOM 3375 C CA . GLU A 1 431 ? -19.686 -26.558 16.624 1.00 94.44 431 GLU A CA 1
ATOM 3376 C C . GLU A 1 431 ? -19.315 -27.899 17.257 1.00 94.44 431 GLU A C 1
ATOM 3378 O O . GLU A 1 431 ? -19.952 -28.913 16.971 1.00 94.44 431 GLU A O 1
ATOM 3383 N N . ILE A 1 432 ? -18.289 -27.920 18.110 1.00 93.25 432 ILE A N 1
ATOM 3384 C CA . ILE A 1 432 ? -17.873 -29.136 18.827 1.00 93.25 432 ILE A CA 1
ATOM 3385 C C . ILE A 1 432 ? -18.675 -29.360 20.119 1.00 93.25 432 ILE A C 1
ATOM 3387 O O . ILE A 1 432 ? -18.458 -30.352 20.815 1.00 93.25 432 ILE A O 1
ATOM 3391 N N . GLY A 1 433 ? -19.585 -28.441 20.464 1.00 91.38 433 GLY A N 1
ATOM 3392 C CA . GLY A 1 433 ? -20.392 -28.513 21.681 1.00 91.38 433 GLY A CA 1
ATOM 3393 C C . GLY A 1 433 ? -19.578 -28.393 22.974 1.00 91.38 433 GLY A C 1
ATOM 3394 O O . GLY A 1 433 ? -19.986 -28.943 23.997 1.00 91.38 433 GLY A O 1
ATOM 3395 N N . LEU A 1 434 ? -18.434 -27.701 22.938 1.00 89.44 434 LEU A N 1
ATOM 3396 C CA . LEU A 1 434 ? -17.561 -27.523 24.098 1.00 89.44 434 LEU A CA 1
ATOM 3397 C C . LEU A 1 434 ? -18.242 -26.620 25.130 1.00 89.44 434 LEU A C 1
ATOM 3399 O O . LEU A 1 434 ? -18.651 -25.502 24.802 1.00 89.44 434 LEU A O 1
ATOM 3403 N N . LYS A 1 435 ? -18.315 -27.081 26.381 1.00 84.88 435 LYS A N 1
ATOM 3404 C CA . LYS A 1 435 ? -18.759 -26.286 27.534 1.00 84.88 435 LYS A CA 1
ATOM 3405 C C . LYS A 1 435 ? -17.597 -25.946 28.464 1.00 84.88 435 LYS A C 1
ATOM 3407 O O . LYS A 1 435 ? -16.595 -26.662 28.532 1.00 84.88 435 LYS A O 1
ATOM 3412 N N . PHE A 1 436 ? -17.733 -24.858 29.204 1.00 74.75 436 PHE A N 1
ATOM 3413 C CA . PHE A 1 436 ? -16.782 -24.418 30.202 1.00 74.75 436 PHE A CA 1
ATOM 3414 C C . PHE A 1 436 ? -16.675 -25.482 31.300 1.00 74.75 436 PHE A C 1
ATOM 3416 O O . PHE A 1 436 ? -17.677 -25.960 31.827 1.00 74.75 436 PHE A O 1
ATOM 3423 N N . GLY A 1 437 ? -15.447 -25.890 31.628 1.00 70.25 437 GLY A N 1
ATOM 3424 C CA . GLY A 1 437 ? -15.215 -26.972 32.590 1.00 70.25 437 GLY A CA 1
ATOM 3425 C C . GLY A 1 437 ? -15.114 -28.384 31.989 1.00 70.25 437 GLY A C 1
ATOM 3426 O O . GLY A 1 437 ? -15.033 -29.354 32.736 1.00 70.25 437 GLY A O 1
ATOM 3427 N N . GLN A 1 438 ? -15.117 -28.546 30.660 1.00 70.44 438 GLN A N 1
ATOM 3428 C CA . GLN A 1 438 ? -14.815 -29.828 30.001 1.00 70.44 438 GLN A CA 1
ATOM 3429 C C . GLN A 1 438 ? -13.336 -29.840 29.555 1.00 70.44 438 GLN A C 1
ATOM 3431 O O . GLN A 1 438 ? -12.894 -28.932 28.856 1.00 70.44 438 GLN A O 1
ATOM 3436 N N . HIS A 1 439 ? -12.528 -30.796 30.047 1.00 65.25 439 HIS A N 1
ATOM 3437 C CA . HIS A 1 439 ? -11.149 -30.460 30.460 1.00 65.25 439 HIS A CA 1
ATOM 3438 C C . HIS A 1 439 ? -9.930 -31.016 29.691 1.00 65.25 439 HIS A C 1
ATOM 3440 O O . HIS A 1 439 ? -8.824 -30.627 30.051 1.00 65.25 439 HIS A O 1
ATOM 3446 N N . SER A 1 440 ? -10.025 -31.819 28.625 1.00 65.75 440 SER A N 1
ATOM 3447 C CA . SER A 1 440 ? -8.804 -32.089 27.821 1.00 65.75 440 SER A CA 1
ATOM 3448 C C . SER A 1 440 ? -9.063 -32.434 26.359 1.00 65.75 440 SER A C 1
ATOM 3450 O O . SER A 1 440 ? -8.687 -31.663 25.484 1.00 65.75 440 SER A O 1
ATOM 3452 N N . GLN A 1 441 ? -9.768 -33.532 26.082 1.00 68.88 441 GLN A N 1
ATOM 3453 C CA . GLN A 1 441 ? -9.944 -34.023 24.705 1.00 68.88 441 GLN A CA 1
ATOM 3454 C C . GLN A 1 441 ? -10.686 -33.035 23.791 1.00 68.88 441 GLN A C 1
ATOM 3456 O O . GLN A 1 441 ? -10.345 -32.883 22.624 1.00 68.88 441 GLN A O 1
ATOM 3461 N N . GLN A 1 442 ? -11.689 -32.320 24.307 1.00 77.19 442 GLN A N 1
ATOM 3462 C CA . GLN A 1 442 ? -12.421 -31.329 23.508 1.00 77.19 442 GLN A CA 1
ATOM 3463 C C . GLN A 1 442 ? -11.644 -30.011 23.330 1.00 77.19 442 GLN A C 1
ATOM 3465 O O . GLN A 1 442 ? -11.884 -29.294 22.360 1.00 77.19 442 GLN A O 1
ATOM 3470 N N . LEU A 1 443 ? -10.698 -29.693 24.226 1.00 83.75 443 LEU A N 1
ATOM 3471 C CA . LEU A 1 443 ? -9.792 -28.550 24.049 1.00 83.75 443 LEU A CA 1
ATOM 3472 C C . LEU A 1 443 ? -8.758 -28.836 22.957 1.00 83.75 443 LEU A C 1
ATOM 3474 O O . LEU A 1 443 ? -8.470 -27.952 22.157 1.00 83.75 443 LEU A O 1
ATOM 3478 N N . GLU A 1 444 ? -8.259 -30.071 22.886 1.00 87.44 444 GLU A N 1
ATOM 3479 C CA . GLU A 1 444 ? -7.379 -30.530 21.807 1.00 87.44 444 GLU A CA 1
ATOM 3480 C C . GLU A 1 444 ? -8.084 -30.444 20.444 1.00 87.44 444 GLU A C 1
ATOM 3482 O O . GLU A 1 444 ? -7.550 -29.849 19.515 1.00 87.44 444 GLU A O 1
ATOM 3487 N N . GLN A 1 445 ? -9.346 -30.880 20.349 1.00 90.56 445 GLN A N 1
ATOM 3488 C CA . GLN A 1 445 ? -10.137 -30.733 19.116 1.00 90.56 445 GLN A CA 1
ATOM 3489 C C . GLN A 1 445 ? -10.348 -29.269 18.697 1.00 90.56 445 GLN A C 1
ATOM 3491 O O . GLN A 1 445 ? -10.285 -28.950 17.507 1.00 90.56 445 GLN A O 1
ATOM 3496 N N . LEU A 1 446 ? -10.610 -28.369 19.652 1.00 91.56 446 LEU A N 1
ATOM 3497 C CA . LEU A 1 446 ? -10.719 -26.932 19.382 1.00 91.56 446 LEU A CA 1
ATOM 3498 C C . LEU A 1 446 ? -9.397 -26.377 18.837 1.00 91.56 446 LEU A C 1
ATOM 3500 O O . LEU A 1 446 ? -9.391 -25.663 17.833 1.00 91.56 446 LEU A O 1
ATOM 3504 N N . TYR A 1 447 ? -8.290 -26.739 19.484 1.00 91.94 447 TYR A N 1
ATOM 3505 C CA . TYR A 1 447 ? -6.940 -26.339 19.105 1.00 91.94 447 TYR A CA 1
ATOM 3506 C C . TYR A 1 447 ? -6.586 -26.809 17.688 1.00 91.94 447 TYR A C 1
ATOM 3508 O O . TYR A 1 447 ? -6.173 -26.002 16.856 1.00 91.94 447 TYR A O 1
ATOM 3516 N N . GLU A 1 448 ? -6.814 -28.087 17.382 1.00 92.50 448 GLU A N 1
ATOM 3517 C CA . GLU A 1 448 ? -6.540 -28.679 16.070 1.00 92.50 448 GLU A CA 1
ATOM 3518 C C . GLU A 1 448 ? -7.371 -28.034 14.957 1.00 92.50 448 GLU A C 1
ATOM 3520 O O . GLU A 1 448 ? -6.831 -27.683 13.906 1.00 92.50 448 GLU A O 1
ATOM 3525 N N . ARG A 1 449 ? -8.678 -27.826 15.176 1.00 92.69 449 ARG A N 1
ATOM 3526 C CA . ARG A 1 449 ? -9.554 -27.188 14.177 1.00 92.69 449 ARG A CA 1
ATOM 3527 C C . ARG A 1 449 ? -9.166 -25.742 13.898 1.00 92.69 449 ARG A C 1
ATOM 3529 O O . ARG A 1 449 ? -9.209 -25.312 12.740 1.00 92.69 449 ARG A O 1
ATOM 3536 N N . TYR A 1 450 ? -8.787 -25.001 14.938 1.00 93.44 450 TYR A N 1
ATOM 3537 C CA . TYR A 1 450 ? -8.286 -23.642 14.785 1.00 93.44 450 TYR A CA 1
ATOM 3538 C C . TYR A 1 450 ? -6.973 -23.642 13.993 1.00 93.44 450 TYR A C 1
ATOM 3540 O O . TYR A 1 450 ? -6.883 -22.994 12.952 1.00 93.44 450 TYR A O 1
ATOM 3548 N N . ALA A 1 451 ? -5.991 -24.448 14.407 1.00 92.12 451 ALA A N 1
ATOM 3549 C CA . ALA A 1 451 ? -4.688 -24.530 13.750 1.00 92.12 451 ALA A CA 1
ATOM 3550 C C . ALA A 1 451 ? -4.779 -24.991 12.287 1.00 92.12 451 ALA A C 1
ATOM 3552 O O . ALA A 1 451 ? -4.068 -24.475 11.422 1.00 92.12 451 ALA A O 1
ATOM 3553 N N . ALA A 1 452 ? -5.685 -25.919 11.972 1.00 89.38 452 ALA A N 1
ATOM 3554 C CA . ALA A 1 452 ? -5.903 -26.383 10.606 1.00 89.38 452 ALA A CA 1
ATOM 3555 C C . ALA A 1 452 ? -6.422 -25.264 9.684 1.00 89.38 452 ALA A C 1
ATOM 3557 O O . ALA A 1 452 ? -5.910 -25.107 8.564 1.00 89.38 452 ALA A O 1
ATOM 3558 N N . GLY A 1 453 ? -7.401 -24.488 10.165 1.00 86.56 453 GLY A N 1
ATOM 3559 C CA . GLY A 1 453 ? -8.043 -23.407 9.414 1.00 86.56 453 GLY A CA 1
ATOM 3560 C C . GLY A 1 453 ? -7.181 -22.152 9.300 1.00 86.56 453 GLY A C 1
ATOM 3561 O O . GLY A 1 453 ? -6.973 -21.659 8.194 1.00 86.56 453 GLY A O 1
ATOM 3562 N N . ILE A 1 454 ? -6.640 -21.687 10.427 1.00 86.62 454 ILE A N 1
ATOM 3563 C CA . ILE A 1 454 ? -5.882 -20.431 10.533 1.00 86.62 454 ILE A CA 1
ATOM 3564 C C . ILE A 1 454 ? -4.405 -20.617 10.152 1.00 86.62 454 ILE A C 1
ATOM 3566 O O . ILE A 1 454 ? -3.773 -19.708 9.627 1.00 86.62 454 ILE A O 1
ATOM 3570 N N . GLY A 1 455 ? -3.844 -21.812 10.364 1.00 84.69 455 GLY A N 1
ATOM 3571 C CA . GLY A 1 455 ? -2.430 -22.115 10.113 1.00 84.69 455 GLY A CA 1
ATOM 3572 C C . GLY A 1 455 ? -1.512 -21.934 11.324 1.00 84.69 455 GLY A C 1
ATOM 3573 O O . GLY A 1 455 ? -0.339 -22.289 11.231 1.00 84.69 455 GLY A O 1
ATOM 3574 N N . TYR A 1 456 ? -2.044 -21.452 12.450 1.00 84.25 456 TYR A N 1
ATOM 3575 C CA . TYR A 1 456 ? -1.313 -21.239 13.698 1.00 84.25 456 TYR A CA 1
ATOM 3576 C C . TYR A 1 456 ? -2.076 -21.818 14.880 1.00 84.25 456 TYR A C 1
ATOM 3578 O O . TYR A 1 456 ? -3.303 -21.769 14.938 1.00 84.25 456 TYR A O 1
ATOM 3586 N N . ALA A 1 457 ? -1.331 -22.349 15.838 1.00 87.38 457 ALA A N 1
ATOM 3587 C CA . ALA A 1 457 ? -1.873 -22.787 17.107 1.00 87.38 457 ALA A CA 1
ATOM 3588 C C . ALA A 1 457 ? -2.251 -21.590 17.996 1.00 87.38 457 ALA A C 1
ATOM 3590 O O . ALA A 1 457 ? -1.429 -20.682 18.139 1.00 87.38 457 ALA A O 1
ATOM 3591 N N . PRO A 1 458 ? -3.432 -21.592 18.640 1.00 91.31 458 PRO A N 1
ATOM 3592 C CA . PRO A 1 458 ? -3.767 -20.557 19.604 1.00 91.31 458 PRO A CA 1
ATOM 3593 C C . PRO A 1 458 ? -2.974 -20.751 20.907 1.00 91.31 458 PRO A C 1
ATOM 3595 O O . PRO A 1 458 ? -2.690 -21.878 21.320 1.00 91.31 458 PRO A O 1
ATOM 3598 N N . ASP A 1 459 ? -2.658 -19.654 21.594 1.00 93.56 459 ASP A N 1
ATOM 3599 C CA . ASP A 1 459 ? -2.111 -19.685 22.948 1.00 93.56 459 ASP A CA 1
ATOM 3600 C C . ASP A 1 459 ? -3.153 -20.246 23.924 1.00 93.56 459 ASP A C 1
ATOM 3602 O O . ASP A 1 459 ? -4.314 -19.823 23.951 1.00 93.56 459 ASP A O 1
ATOM 3606 N N . SER A 1 460 ? -2.737 -21.189 24.768 1.00 91.12 460 SER A N 1
ATOM 3607 C CA . SER A 1 460 ? -3.638 -21.874 25.696 1.00 91.12 460 SER A CA 1
ATOM 3608 C C . SER A 1 460 ? -4.291 -20.924 26.704 1.00 91.12 460 SER A C 1
ATOM 3610 O O . SER A 1 460 ? -5.453 -21.116 27.066 1.00 91.12 460 SER A O 1
ATOM 3612 N N . MET A 1 461 ? -3.582 -19.889 27.168 1.00 91.50 461 MET A N 1
ATOM 3613 C CA . MET A 1 461 ? -4.138 -18.926 28.123 1.00 91.50 461 MET A CA 1
ATOM 3614 C C . MET A 1 461 ? -5.154 -18.010 27.453 1.00 91.50 461 MET A C 1
ATOM 3616 O O . MET A 1 461 ? -6.198 -17.729 28.049 1.00 91.50 461 MET A O 1
ATOM 3620 N N . PHE A 1 462 ? -4.882 -17.582 26.221 1.00 94.69 462 PHE A N 1
ATOM 3621 C CA . PHE A 1 462 ? -5.844 -16.832 25.421 1.00 94.69 462 PHE A CA 1
ATOM 3622 C C . PHE A 1 462 ? -7.103 -17.651 25.146 1.00 94.69 462 PHE A C 1
ATOM 3624 O O . PHE A 1 462 ? -8.203 -17.194 25.454 1.00 94.69 462 PHE A O 1
ATOM 3631 N N . LEU A 1 463 ? -6.949 -18.894 24.682 1.00 92.62 463 LEU A N 1
ATOM 3632 C CA . LEU A 1 463 ? -8.055 -19.814 24.421 1.00 92.62 463 LEU A CA 1
ATOM 3633 C C . LEU A 1 463 ? -8.961 -19.971 25.650 1.00 92.62 463 LEU A C 1
ATOM 3635 O O . LEU A 1 463 ? -10.181 -19.817 25.568 1.00 92.62 463 LEU A O 1
ATOM 3639 N N . LEU A 1 464 ? -8.366 -20.213 26.821 1.00 91.19 464 LEU A N 1
ATOM 3640 C CA . LEU A 1 464 ? -9.107 -20.323 28.077 1.00 91.19 464 LEU A CA 1
ATOM 3641 C C . LEU A 1 464 ? -9.800 -19.011 28.463 1.00 91.19 464 LEU A C 1
ATOM 3643 O O . LEU A 1 464 ? -10.917 -19.048 28.980 1.00 91.19 464 LEU A O 1
ATOM 3647 N N . ALA A 1 465 ? -9.175 -17.858 28.221 1.00 94.25 465 ALA A N 1
ATOM 3648 C CA . ALA A 1 465 ? -9.792 -16.560 28.476 1.00 94.25 465 ALA A CA 1
ATOM 3649 C C . ALA A 1 465 ? -11.011 -16.321 27.569 1.00 94.25 465 ALA A C 1
ATOM 3651 O O . ALA A 1 465 ? -12.044 -15.860 28.057 1.00 94.25 465 ALA A O 1
ATOM 3652 N N . VAL A 1 466 ? -10.937 -16.713 26.291 1.00 95.19 466 VAL A N 1
ATOM 3653 C CA . VAL A 1 466 ? -12.076 -16.668 25.360 1.00 95.19 466 VAL A CA 1
ATOM 3654 C C . VAL A 1 466 ? -13.224 -17.546 25.849 1.00 95.19 466 VAL A C 1
ATOM 3656 O O . VAL A 1 466 ? -14.367 -17.093 25.905 1.00 95.19 466 VAL A O 1
ATOM 3659 N N . LEU A 1 467 ? -12.938 -18.784 26.260 1.00 92.94 467 LEU A N 1
ATOM 3660 C CA . LEU A 1 467 ? -13.966 -19.707 26.752 1.00 92.94 467 LEU A CA 1
ATOM 3661 C C . LEU A 1 467 ? -14.617 -19.222 28.055 1.00 92.94 467 LEU A C 1
ATOM 3663 O O . LEU A 1 467 ? -15.834 -19.338 28.209 1.00 92.94 467 LEU A O 1
ATOM 3667 N N . ARG A 1 468 ? -13.836 -18.624 28.966 1.00 92.44 468 ARG A N 1
ATOM 3668 C CA . ARG A 1 468 ? -14.360 -17.977 30.182 1.00 92.44 468 ARG A CA 1
ATOM 3669 C C . ARG A 1 468 ? -15.310 -16.835 29.843 1.00 92.44 468 ARG A C 1
ATOM 3671 O O . ARG A 1 468 ? -16.379 -16.740 30.435 1.00 92.44 468 ARG A O 1
ATOM 3678 N N . LEU A 1 469 ? -14.930 -15.991 28.886 1.00 92.94 469 LEU A N 1
ATOM 3679 C CA . LEU A 1 469 ? -15.730 -14.843 28.470 1.00 92.94 469 LEU A CA 1
ATOM 3680 C C . LEU A 1 469 ? -17.012 -15.258 27.738 1.00 92.94 469 LEU A C 1
ATOM 3682 O O . LEU A 1 469 ? -18.066 -14.661 27.953 1.00 92.94 469 LEU A O 1
ATOM 3686 N N . ARG A 1 470 ? -16.936 -16.313 26.914 1.00 92.00 470 ARG A N 1
ATOM 3687 C CA . ARG A 1 470 ? -18.095 -16.941 26.261 1.00 92.00 470 ARG A CA 1
ATOM 3688 C C . ARG A 1 470 ? -19.130 -17.397 27.289 1.00 92.00 470 ARG A C 1
ATOM 3690 O O . ARG A 1 470 ? -20.322 -17.239 27.036 1.00 92.00 470 ARG A O 1
ATOM 3697 N N . ASN A 1 471 ? -18.684 -17.943 28.426 1.00 90.75 471 ASN A N 1
ATOM 3698 C CA . ASN A 1 471 ? -19.541 -18.427 29.514 1.00 90.75 471 ASN A CA 1
ATOM 3699 C C . ASN A 1 471 ? -20.689 -19.323 29.000 1.00 90.75 471 ASN A C 1
ATOM 3701 O O . ASN A 1 471 ? -21.859 -19.098 29.310 1.00 90.75 471 ASN A O 1
ATOM 3705 N N . ASP A 1 472 ? -20.348 -20.263 28.114 1.00 89.44 472 ASP A N 1
ATOM 3706 C CA . ASP A 1 472 ? -21.259 -21.205 27.442 1.00 89.44 472 ASP A CA 1
ATOM 3707 C C . ASP A 1 472 ? -22.434 -20.600 26.665 1.00 89.44 472 ASP A C 1
ATOM 3709 O O . ASP A 1 472 ? -23.344 -21.318 26.246 1.00 89.44 472 ASP A O 1
ATOM 3713 N N . LYS A 1 473 ? -22.410 -19.290 26.409 1.00 92.88 473 LYS A N 1
ATOM 3714 C CA . LYS A 1 473 ? -23.389 -18.642 25.541 1.00 92.88 473 LYS A CA 1
ATOM 3715 C C . LYS A 1 473 ? -23.007 -18.877 24.078 1.00 92.88 473 LYS A C 1
ATOM 3717 O O . LYS A 1 473 ? -21.906 -18.474 23.682 1.00 92.88 473 LYS A O 1
ATOM 3722 N N . PRO A 1 474 ? -23.897 -19.481 23.270 1.00 93.94 474 PRO A N 1
ATOM 3723 C CA . PRO A 1 474 ? -23.638 -19.649 21.849 1.00 93.94 474 PRO A CA 1
ATOM 3724 C C . PRO A 1 474 ? -23.572 -18.291 21.146 1.00 93.94 474 PRO A C 1
ATOM 3726 O O . PRO A 1 474 ? -24.114 -17.293 21.636 1.00 93.94 474 PRO A O 1
ATOM 3729 N N . LEU A 1 475 ? -22.920 -18.259 19.988 1.00 95.44 475 LEU A N 1
ATOM 3730 C CA . LEU A 1 475 ? -22.976 -17.125 19.076 1.00 95.44 475 LEU A CA 1
ATOM 3731 C C . LEU A 1 475 ? -24.418 -16.859 18.637 1.00 95.44 475 LEU A C 1
ATOM 3733 O O . LEU A 1 475 ? -25.194 -17.777 18.356 1.00 95.44 475 LEU A O 1
ATOM 3737 N N . THR A 1 476 ? -24.768 -15.580 18.530 1.00 94.81 476 THR A N 1
ATOM 3738 C CA . THR A 1 476 ? -25.995 -15.159 17.849 1.00 94.81 476 THR A CA 1
ATOM 3739 C C . THR A 1 476 ? -25.945 -15.548 16.363 1.00 94.81 476 THR A C 1
ATOM 3741 O O . THR A 1 476 ? -24.860 -15.750 15.811 1.00 94.81 476 THR A O 1
ATOM 3744 N N . PRO A 1 477 ? -27.092 -15.631 15.660 1.00 94.00 477 PRO A N 1
ATOM 3745 C CA . PRO A 1 477 ? -27.097 -15.964 14.235 1.00 94.00 477 PRO A CA 1
ATOM 3746 C C . PRO A 1 477 ? -26.205 -15.049 13.380 1.00 94.00 477 PRO A C 1
ATOM 3748 O O . PRO A 1 477 ? -25.478 -15.546 12.524 1.00 94.00 477 PRO A O 1
ATOM 3751 N N . ALA A 1 478 ? -26.208 -13.738 13.647 1.00 90.69 478 ALA A N 1
ATOM 3752 C CA . ALA A 1 478 ? -25.378 -12.768 12.929 1.00 90.69 478 ALA A CA 1
ATOM 3753 C C . ALA A 1 478 ? -23.879 -12.959 13.218 1.00 90.69 478 ALA A C 1
ATOM 3755 O O . ALA A 1 478 ? -23.074 -13.025 12.291 1.00 90.69 478 ALA A O 1
ATOM 3756 N N . GLU A 1 479 ? -23.510 -13.131 14.493 1.00 94.19 479 GLU A N 1
ATOM 3757 C CA . GLU A 1 479 ? -22.136 -13.455 14.891 1.00 94.19 479 GLU A CA 1
ATOM 3758 C C . GLU A 1 479 ? -21.646 -14.750 14.233 1.00 94.19 479 GLU A C 1
ATOM 3760 O O . GLU A 1 479 ? -20.506 -14.815 13.789 1.00 94.19 479 GLU A O 1
ATOM 3765 N N . LYS A 1 480 ? -22.502 -15.774 14.138 1.00 94.88 480 LYS A N 1
ATOM 3766 C CA . LYS A 1 480 ? -22.146 -17.062 13.539 1.00 94.88 480 LYS A CA 1
ATOM 3767 C C . LYS A 1 480 ? -21.852 -16.937 12.041 1.00 94.88 480 LYS A C 1
ATOM 3769 O O . LYS A 1 480 ? -20.874 -17.511 11.575 1.00 94.88 480 LYS A O 1
ATOM 3774 N N . VAL A 1 481 ? -22.669 -16.186 11.295 1.00 92.81 481 VAL A N 1
ATOM 3775 C CA . VAL A 1 481 ? -22.435 -15.918 9.860 1.00 92.81 481 VAL A CA 1
ATOM 3776 C C . VAL A 1 481 ? -21.104 -15.194 9.664 1.00 92.81 481 VAL A C 1
ATOM 3778 O O . VAL A 1 481 ? -20.270 -15.646 8.877 1.00 92.81 481 VAL A O 1
ATOM 3781 N N . ARG A 1 482 ? -20.864 -14.141 10.453 1.00 92.56 482 ARG A N 1
ATOM 3782 C CA . ARG A 1 482 ? -19.603 -13.397 10.432 1.00 92.56 482 ARG A CA 1
ATOM 3783 C C . ARG A 1 482 ? -18.408 -14.297 10.767 1.00 92.56 482 ARG A C 1
ATOM 3785 O O . ARG A 1 482 ? -17.425 -14.296 10.033 1.00 92.56 482 ARG A O 1
ATOM 3792 N N . ALA A 1 483 ? -18.508 -15.125 11.808 1.00 94.31 483 ALA A N 1
ATOM 3793 C CA . ALA A 1 483 ? -17.458 -16.067 12.201 1.00 94.31 483 ALA A CA 1
ATOM 3794 C C . ALA A 1 483 ? -17.097 -17.053 11.078 1.00 94.31 483 ALA A C 1
ATOM 3796 O O . ALA A 1 483 ? -15.917 -17.277 10.812 1.00 94.31 483 ALA A O 1
ATOM 3797 N N . MET A 1 484 ? -18.101 -17.606 10.386 1.00 92.75 484 MET A N 1
ATOM 3798 C CA . MET A 1 484 ? -17.882 -18.518 9.257 1.00 92.75 484 MET A CA 1
ATOM 3799 C C . MET A 1 484 ? -17.191 -17.817 8.089 1.00 92.75 484 MET A C 1
ATOM 3801 O O . MET A 1 484 ? -16.283 -18.388 7.486 1.00 92.75 484 MET A O 1
ATOM 3805 N N . ARG A 1 485 ? -17.593 -16.577 7.774 1.00 91.00 485 ARG A N 1
ATOM 3806 C CA . ARG A 1 485 ? -16.944 -15.770 6.733 1.00 91.00 485 ARG A CA 1
ATOM 3807 C C . ARG A 1 485 ? -15.477 -15.511 7.077 1.00 91.00 485 ARG A C 1
ATOM 3809 O O . ARG A 1 485 ? -14.620 -15.700 6.216 1.00 91.00 485 ARG A O 1
ATOM 3816 N N . LEU A 1 486 ? -15.185 -15.136 8.324 1.00 90.88 486 LEU A N 1
ATOM 3817 C CA . LEU A 1 486 ? -13.817 -14.919 8.808 1.00 90.88 486 LEU A CA 1
ATOM 3818 C C . LEU A 1 486 ? -12.984 -16.208 8.738 1.00 90.88 486 LEU A C 1
ATOM 3820 O O . LEU A 1 486 ? -11.873 -16.191 8.212 1.00 90.88 486 LEU A O 1
ATOM 3824 N N . TYR A 1 487 ? -13.537 -17.344 9.176 1.00 91.19 487 TYR A N 1
ATOM 3825 C CA . TYR A 1 487 ? -12.861 -18.643 9.101 1.00 91.19 487 TYR A CA 1
ATOM 3826 C C . TYR A 1 487 ? -12.573 -19.073 7.651 1.00 91.19 487 TYR A C 1
ATOM 3828 O O . TYR A 1 487 ? -11.468 -19.520 7.337 1.00 91.19 487 TYR A O 1
ATOM 3836 N N . GLY A 1 488 ? -13.533 -18.884 6.738 1.00 89.44 488 GLY A N 1
ATOM 3837 C CA . GLY A 1 488 ? -13.350 -19.151 5.309 1.00 89.44 488 GLY A CA 1
ATOM 3838 C C . GLY A 1 488 ? -12.286 -18.255 4.667 1.00 89.44 488 GLY A C 1
ATOM 3839 O O . GLY A 1 488 ? -11.444 -18.740 3.909 1.00 89.44 488 GLY A O 1
ATOM 3840 N N . ALA A 1 489 ? -12.270 -16.965 5.019 1.00 85.50 489 ALA A N 1
ATOM 3841 C CA . ALA A 1 489 ? -11.242 -16.027 4.573 1.00 85.50 489 ALA A CA 1
ATOM 3842 C C . ALA A 1 489 ? -9.843 -16.421 5.078 1.00 85.50 489 ALA A C 1
ATOM 3844 O O . ALA A 1 489 ? -8.883 -16.347 4.312 1.00 85.50 489 ALA A O 1
ATOM 3845 N N . ALA A 1 490 ? -9.727 -16.911 6.317 1.00 84.31 490 ALA A N 1
ATOM 3846 C CA . ALA A 1 490 ? -8.471 -17.427 6.875 1.00 84.31 490 ALA A CA 1
ATOM 3847 C C . ALA A 1 490 ? -7.895 -18.567 6.043 1.00 84.31 490 ALA A C 1
ATOM 3849 O O . ALA A 1 490 ? -6.716 -18.580 5.679 1.00 84.31 490 ALA A O 1
ATOM 3850 N N . HIS A 1 491 ? -8.766 -19.514 5.699 1.00 83.25 491 HIS A N 1
ATOM 3851 C CA . HIS A 1 491 ? -8.377 -20.672 4.923 1.00 83.25 491 HIS A CA 1
ATOM 3852 C C . HIS A 1 491 ? -7.887 -20.269 3.525 1.00 83.25 491 HIS A C 1
ATOM 3854 O O . HIS A 1 491 ? -6.851 -20.752 3.061 1.00 83.25 491 HIS A O 1
ATOM 3860 N N . GLN A 1 492 ? -8.579 -19.326 2.878 1.00 83.88 492 GLN A N 1
ATOM 3861 C CA . GLN A 1 492 ? -8.159 -18.786 1.587 1.00 83.88 492 GLN A CA 1
ATOM 3862 C C . GLN A 1 492 ? -6.835 -18.013 1.686 1.00 83.88 492 GLN A C 1
ATOM 3864 O O . GLN A 1 492 ? -5.971 -18.169 0.824 1.00 83.88 492 GLN A O 1
ATOM 3869 N N . ALA A 1 493 ? -6.630 -17.234 2.749 1.00 81.44 493 ALA A N 1
ATOM 3870 C CA . ALA A 1 493 ? -5.391 -16.498 2.978 1.00 81.44 493 ALA A CA 1
ATOM 3871 C C . ALA A 1 493 ? -4.182 -17.432 3.112 1.00 81.44 493 ALA A C 1
ATOM 3873 O O . ALA A 1 493 ? -3.133 -17.168 2.530 1.00 81.44 493 ALA A O 1
ATOM 3874 N N . LYS A 1 494 ? -4.336 -18.579 3.785 1.00 81.50 494 LYS A N 1
ATOM 3875 C CA . LYS A 1 494 ? -3.301 -19.625 3.845 1.00 81.50 494 LYS A CA 1
ATOM 3876 C C . LYS A 1 494 ? -2.935 -20.160 2.455 1.00 81.50 494 LYS A C 1
ATOM 3878 O O . LYS A 1 494 ? -1.756 -20.369 2.161 1.00 81.50 494 LYS A O 1
ATOM 3883 N N . ILE A 1 495 ? -3.924 -20.363 1.581 1.00 83.75 495 ILE A N 1
ATOM 3884 C CA . ILE A 1 495 ? -3.695 -20.763 0.182 1.00 83.75 495 ILE A CA 1
ATOM 3885 C C . ILE A 1 495 ? -2.952 -19.650 -0.572 1.00 83.75 495 ILE A C 1
ATOM 3887 O O . ILE A 1 495 ? -1.959 -19.922 -1.253 1.00 83.75 495 ILE A O 1
ATOM 3891 N N . ASN A 1 496 ? -3.380 -18.398 -0.405 1.00 84.50 496 ASN A N 1
ATOM 3892 C CA . ASN A 1 496 ? -2.772 -17.230 -1.039 1.00 84.50 496 ASN A CA 1
ATOM 3893 C C . ASN A 1 496 ? -1.328 -17.008 -0.565 1.00 84.50 496 ASN A C 1
ATOM 3895 O O . ASN A 1 496 ? -0.455 -16.763 -1.391 1.00 84.50 496 ASN A O 1
ATOM 3899 N N . ALA A 1 497 ? -1.022 -17.195 0.721 1.00 83.31 497 ALA A N 1
ATOM 3900 C CA . ALA A 1 497 ? 0.333 -17.098 1.265 1.00 83.31 497 ALA A CA 1
ATOM 3901 C C . ALA A 1 497 ? 1.296 -18.096 0.599 1.00 83.31 497 ALA A C 1
ATOM 3903 O O . ALA A 1 497 ? 2.443 -17.763 0.297 1.00 83.31 497 ALA A O 1
ATOM 3904 N N . ASN A 1 498 ? 0.832 -19.313 0.298 1.00 83.69 498 ASN A N 1
ATOM 3905 C CA . ASN A 1 498 ? 1.625 -20.288 -0.456 1.00 83.69 498 ASN A CA 1
ATOM 3906 C C . ASN A 1 498 ? 1.894 -19.820 -1.891 1.00 83.69 498 ASN A C 1
ATOM 3908 O O . ASN A 1 498 ? 3.029 -19.905 -2.359 1.00 83.69 498 ASN A O 1
ATOM 3912 N N . GLN A 1 499 ? 0.877 -19.287 -2.573 1.00 86.88 499 GLN A N 1
ATOM 3913 C CA . GLN A 1 499 ? 1.045 -18.718 -3.913 1.00 86.88 499 GLN A CA 1
ATOM 3914 C C . GLN A 1 499 ? 1.985 -17.504 -3.903 1.00 86.88 499 GLN A C 1
ATOM 3916 O O . GLN A 1 499 ? 2.837 -17.384 -4.782 1.00 86.88 499 GLN A O 1
ATOM 3921 N N . GLY A 1 500 ? 1.879 -16.641 -2.891 1.00 87.50 500 GLY A N 1
ATOM 3922 C CA . GLY A 1 500 ? 2.738 -15.476 -2.699 1.00 87.50 500 GLY A CA 1
ATOM 3923 C C . GLY A 1 500 ? 4.201 -15.875 -2.526 1.00 87.50 500 GLY A C 1
ATOM 3924 O O . GLY A 1 500 ? 5.058 -15.341 -3.221 1.00 87.50 500 GLY A O 1
ATOM 3925 N N . ARG A 1 501 ? 4.489 -16.895 -1.703 1.00 88.31 501 ARG A N 1
ATOM 3926 C CA . ARG A 1 501 ? 5.850 -17.450 -1.557 1.00 88.31 501 ARG A CA 1
ATOM 3927 C C . ARG A 1 501 ? 6.430 -17.960 -2.878 1.00 88.31 501 ARG A C 1
ATOM 3929 O O . ARG A 1 501 ? 7.608 -17.745 -3.145 1.00 88.31 501 ARG A O 1
ATOM 3936 N N . MET A 1 502 ? 5.617 -18.596 -3.725 1.00 86.44 502 MET A N 1
ATOM 3937 C CA . MET A 1 502 ? 6.067 -19.037 -5.052 1.00 86.44 502 MET A CA 1
ATOM 3938 C C . MET A 1 502 ? 6.407 -17.860 -5.974 1.00 86.44 502 MET A C 1
ATOM 3940 O O . MET A 1 502 ? 7.399 -17.916 -6.697 1.00 86.44 502 MET A O 1
ATOM 3944 N N . VAL A 1 503 ? 5.590 -16.803 -5.960 1.00 87.62 503 VAL A N 1
ATOM 3945 C CA . VAL A 1 503 ? 5.833 -15.599 -6.767 1.00 87.62 503 VAL A CA 1
ATOM 3946 C C . VAL A 1 503 ? 7.059 -14.833 -6.261 1.00 87.62 503 VAL A C 1
ATOM 3948 O O . VAL A 1 503 ? 7.887 -14.445 -7.081 1.00 87.62 503 VAL A O 1
ATOM 3951 N N . GLN A 1 504 ? 7.226 -14.684 -4.942 1.00 90.00 504 GLN A N 1
ATOM 3952 C CA . GLN A 1 504 ? 8.420 -14.075 -4.344 1.00 90.00 504 GLN A CA 1
ATOM 3953 C C . GLN A 1 504 ? 9.687 -14.839 -4.740 1.00 90.00 504 GLN A C 1
ATOM 3955 O O . GLN A 1 504 ? 10.617 -14.240 -5.265 1.00 90.00 504 GLN A O 1
ATOM 3960 N N . GLY A 1 505 ? 9.689 -16.171 -4.616 1.00 88.75 505 GLY A N 1
ATOM 3961 C CA . GLY A 1 505 ? 10.846 -16.977 -5.017 1.00 88.75 505 GLY A CA 1
ATOM 3962 C C . GLY A 1 505 ? 11.213 -16.827 -6.500 1.00 88.75 505 GLY A C 1
ATOM 3963 O O . GLY A 1 505 ? 12.380 -16.954 -6.861 1.00 88.75 505 GLY A O 1
ATOM 3964 N N . ARG A 1 506 ? 10.245 -16.517 -7.376 1.00 88.00 506 ARG A N 1
ATOM 3965 C CA . ARG A 1 506 ? 10.516 -16.177 -8.782 1.00 88.00 506 ARG A CA 1
ATOM 3966 C C . ARG A 1 506 ? 11.084 -14.762 -8.943 1.00 88.00 506 ARG A C 1
ATOM 3968 O O . ARG A 1 506 ? 11.956 -14.574 -9.785 1.00 88.00 506 ARG A O 1
ATOM 3975 N N . LEU A 1 507 ? 10.605 -13.783 -8.177 1.00 89.00 507 LEU A N 1
ATOM 3976 C CA . LEU A 1 507 ? 11.168 -12.429 -8.179 1.00 89.00 507 LEU A CA 1
ATOM 3977 C C . LEU A 1 507 ? 12.632 -12.429 -7.744 1.00 89.00 507 LEU A C 1
ATOM 3979 O O . LEU A 1 507 ? 13.455 -11.823 -8.426 1.00 89.00 507 LEU A O 1
ATOM 3983 N N . ASP A 1 508 ? 12.957 -13.167 -6.683 1.00 88.00 508 ASP A N 1
ATOM 3984 C CA . ASP A 1 508 ? 14.328 -13.300 -6.187 1.00 88.00 508 ASP A CA 1
ATOM 3985 C C . ASP A 1 508 ? 15.249 -13.848 -7.292 1.00 88.00 508 ASP A C 1
ATOM 3987 O O . ASP A 1 508 ? 16.283 -13.257 -7.593 1.00 88.00 508 ASP A O 1
ATOM 3991 N N . GLN A 1 509 ? 14.811 -14.892 -8.010 1.00 85.56 509 GLN A N 1
ATOM 3992 C CA . GLN A 1 509 ? 15.543 -15.448 -9.161 1.00 85.56 509 GLN A CA 1
ATOM 3993 C C . GLN A 1 509 ? 15.752 -14.441 -10.303 1.00 85.56 509 GLN A C 1
ATOM 3995 O O . GLN A 1 509 ? 16.801 -14.441 -10.954 1.00 85.56 509 GLN A O 1
ATOM 4000 N N . ILE A 1 510 ? 14.749 -13.608 -10.599 1.00 87.69 510 ILE A N 1
ATOM 4001 C CA . ILE A 1 510 ? 14.850 -12.588 -11.650 1.00 87.69 510 ILE A CA 1
ATOM 4002 C C . ILE A 1 510 ? 15.843 -11.499 -11.243 1.00 87.69 510 ILE A C 1
ATOM 4004 O O . ILE A 1 510 ? 16.669 -11.106 -12.065 1.00 87.69 510 ILE A O 1
ATOM 4008 N N . ASN A 1 511 ? 15.787 -11.036 -9.995 1.00 87.62 511 ASN A N 1
ATOM 4009 C CA . ASN A 1 511 ? 16.691 -10.009 -9.485 1.00 87.62 511 ASN A CA 1
ATOM 4010 C C . ASN A 1 511 ? 18.142 -10.508 -9.485 1.00 87.62 511 ASN A C 1
ATOM 4012 O O . ASN A 1 511 ? 19.007 -9.840 -10.047 1.00 87.62 511 ASN A O 1
ATOM 4016 N N . GLU A 1 512 ? 18.383 -11.737 -9.014 1.00 87.00 512 GLU A N 1
ATOM 4017 C CA . GLU A 1 512 ? 19.696 -12.391 -9.119 1.00 87.00 512 GLU A CA 1
ATOM 4018 C C . GLU A 1 512 ? 20.193 -12.452 -10.576 1.00 87.00 512 GLU A C 1
ATOM 4020 O O . GLU A 1 512 ? 21.366 -12.200 -10.855 1.00 87.00 512 GLU A O 1
ATOM 4025 N N . SER A 1 513 ? 19.298 -12.745 -11.527 1.00 85.06 513 SER A N 1
ATOM 4026 C CA . SER A 1 513 ? 19.630 -12.791 -12.958 1.00 85.06 513 SER A CA 1
ATOM 4027 C C . SER A 1 513 ? 19.956 -11.406 -13.532 1.00 85.06 513 SER A C 1
ATOM 4029 O O . SER A 1 513 ? 20.863 -11.280 -14.355 1.00 85.06 513 SER A O 1
ATOM 4031 N N . ILE A 1 514 ? 19.245 -10.357 -13.108 1.00 87.75 514 ILE A N 1
ATOM 4032 C CA . ILE A 1 514 ? 19.516 -8.970 -13.516 1.00 87.75 514 ILE A CA 1
ATOM 4033 C C . ILE A 1 514 ? 20.890 -8.525 -13.012 1.00 87.75 514 ILE A C 1
ATOM 4035 O O . ILE A 1 514 ? 21.659 -7.958 -13.793 1.00 87.75 514 ILE A O 1
ATOM 4039 N N . ASP A 1 515 ? 21.211 -8.801 -11.750 1.00 86.44 515 ASP A N 1
ATOM 4040 C CA . ASP A 1 515 ? 22.494 -8.436 -11.143 1.00 86.44 515 ASP A CA 1
ATOM 4041 C C . ASP A 1 515 ? 23.650 -9.178 -11.825 1.00 86.44 515 ASP A C 1
ATOM 4043 O O . ASP A 1 515 ? 24.646 -8.571 -12.229 1.00 86.44 515 ASP A O 1
ATOM 4047 N N . ALA A 1 516 ? 23.468 -10.480 -12.063 1.00 83.94 516 ALA A N 1
ATOM 4048 C CA . ALA A 1 516 ? 24.395 -11.323 -12.809 1.00 83.94 516 ALA A CA 1
ATOM 4049 C C . ALA A 1 516 ? 24.685 -10.775 -14.217 1.00 83.94 516 ALA A C 1
ATOM 4051 O O . ALA A 1 516 ? 25.849 -10.630 -14.600 1.00 83.94 516 ALA A O 1
ATOM 4052 N N . LEU A 1 517 ? 23.638 -10.444 -14.981 1.00 85.94 517 LEU A N 1
ATOM 4053 C CA . LEU A 1 517 ? 23.773 -9.885 -16.326 1.00 85.94 517 LEU A CA 1
ATOM 4054 C C . LEU A 1 517 ? 24.441 -8.510 -16.300 1.00 85.94 517 LEU A C 1
ATOM 4056 O O . LEU A 1 517 ? 25.314 -8.244 -17.121 1.00 85.94 517 LEU A O 1
ATOM 4060 N N . SER A 1 518 ? 24.066 -7.648 -15.354 1.00 84.94 518 SER A N 1
ATOM 4061 C CA . SER A 1 518 ? 24.588 -6.280 -15.250 1.00 84.94 518 SER A CA 1
ATOM 4062 C C . SER A 1 518 ? 26.081 -6.244 -14.908 1.00 84.94 518 SER A C 1
ATOM 4064 O O . SER A 1 518 ? 26.775 -5.329 -15.344 1.00 84.94 518 SER A O 1
ATOM 4066 N N . GLY A 1 519 ? 26.590 -7.257 -14.199 1.00 82.62 519 GLY A N 1
ATOM 4067 C CA . GLY A 1 519 ? 28.008 -7.386 -13.857 1.00 82.62 519 GLY A CA 1
ATOM 4068 C C . GLY A 1 519 ? 28.933 -7.833 -14.999 1.00 82.62 519 GLY A C 1
ATOM 4069 O O . GLY A 1 519 ? 30.138 -7.900 -14.788 1.00 82.62 519 GLY A O 1
ATOM 4070 N N . GLY A 1 520 ? 28.414 -8.184 -16.185 1.00 79.25 520 GLY A N 1
ATOM 4071 C CA . GLY A 1 520 ? 29.224 -8.620 -17.342 1.00 79.25 520 GLY A CA 1
ATOM 4072 C C . GLY A 1 520 ? 29.879 -10.005 -17.205 1.00 79.25 520 GLY A C 1
ATOM 4073 O O . GLY A 1 520 ? 30.510 -10.501 -18.137 1.00 79.25 520 GLY A O 1
ATOM 4074 N N . ASN A 1 521 ? 29.675 -10.683 -16.073 1.00 78.44 521 ASN A N 1
ATOM 4075 C CA . ASN A 1 521 ? 30.273 -11.985 -15.758 1.00 78.44 521 ASN A CA 1
ATOM 4076 C C . ASN A 1 521 ? 29.802 -13.137 -16.668 1.00 78.44 521 ASN A C 1
ATOM 4078 O O . ASN A 1 521 ? 30.355 -14.230 -16.591 1.00 78.44 521 ASN A O 1
ATOM 4082 N N . TYR A 1 522 ? 28.794 -12.899 -17.514 1.00 82.44 522 TYR A N 1
ATOM 4083 C CA . TYR A 1 522 ? 28.146 -13.904 -18.366 1.00 82.44 522 TYR A CA 1
ATOM 4084 C C . TYR A 1 522 ? 28.177 -13.548 -19.854 1.00 82.44 522 TYR A C 1
ATOM 4086 O O . TYR A 1 522 ? 27.440 -14.120 -20.656 1.00 82.44 522 TYR A O 1
ATOM 4094 N N . ASP A 1 523 ? 29.021 -12.596 -20.252 1.00 85.88 523 ASP A N 1
ATOM 4095 C CA . ASP A 1 523 ? 29.099 -12.116 -21.633 1.00 85.88 523 ASP A CA 1
ATOM 4096 C C . ASP A 1 523 ? 29.447 -13.254 -22.627 1.00 85.88 523 ASP A C 1
ATOM 4098 O O . ASP A 1 523 ? 28.950 -13.297 -23.755 1.00 85.88 523 ASP A O 1
ATOM 4102 N N . VAL A 1 524 ? 30.212 -14.258 -22.186 1.00 84.50 524 VAL A N 1
ATOM 4103 C CA . VAL A 1 524 ? 30.563 -15.454 -22.974 1.00 84.50 524 VAL A CA 1
ATOM 4104 C C . VAL A 1 524 ? 29.390 -16.428 -23.101 1.00 84.50 524 VAL A C 1
ATOM 4106 O O . VAL A 1 524 ? 29.165 -17.021 -24.160 1.00 84.50 524 VAL A O 1
ATOM 4109 N N . GLU A 1 525 ? 28.640 -16.626 -22.024 1.00 82.94 525 GLU A N 1
ATOM 4110 C CA . GLU A 1 525 ? 27.435 -17.449 -21.971 1.00 82.94 525 GLU A CA 1
ATOM 4111 C C . GLU A 1 525 ? 26.325 -16.845 -22.836 1.00 82.94 525 GLU A C 1
ATOM 4113 O O . GLU A 1 525 ? 25.643 -17.578 -23.556 1.00 82.94 525 GLU A O 1
ATOM 4118 N N . LEU A 1 526 ? 26.212 -15.516 -22.858 1.00 84.81 526 LEU A N 1
ATOM 4119 C CA . LEU A 1 526 ? 25.310 -14.781 -23.742 1.00 84.81 526 LEU A CA 1
ATOM 4120 C C . LEU A 1 526 ? 25.621 -15.030 -25.222 1.00 84.81 526 LEU A C 1
ATOM 4122 O O . LEU A 1 526 ? 24.702 -15.286 -26.002 1.00 84.81 526 LEU A O 1
ATOM 4126 N N . LEU A 1 527 ? 26.901 -15.058 -25.611 1.00 85.50 527 LEU A N 1
ATOM 4127 C CA . LEU A 1 527 ? 27.291 -15.463 -26.968 1.00 85.50 527 LEU A CA 1
ATOM 4128 C C . LEU A 1 527 ? 26.858 -16.902 -27.280 1.00 85.50 527 LEU A C 1
ATOM 4130 O O . LEU A 1 527 ? 26.388 -17.181 -28.383 1.00 85.50 527 LEU A O 1
ATOM 4134 N N . ASN A 1 528 ? 26.968 -17.825 -26.318 1.00 84.44 528 ASN A N 1
ATOM 4135 C CA . ASN A 1 528 ? 26.525 -19.209 -26.515 1.00 84.44 528 ASN A CA 1
ATOM 4136 C C . ASN A 1 528 ? 25.001 -19.312 -26.706 1.00 84.44 528 ASN A C 1
ATOM 4138 O O . ASN A 1 528 ? 24.554 -20.180 -27.457 1.00 84.44 528 ASN A O 1
ATOM 4142 N N . CYS A 1 529 ? 24.211 -18.417 -26.103 1.00 83.94 529 CYS A N 1
ATOM 4143 C CA . CYS A 1 529 ? 22.756 -18.376 -26.287 1.00 83.94 529 CYS A CA 1
ATOM 4144 C C . CYS A 1 529 ? 22.357 -18.061 -27.737 1.00 83.94 529 CYS A C 1
ATOM 4146 O O . CYS A 1 529 ? 21.307 -18.494 -28.199 1.00 83.94 529 CYS A O 1
ATOM 4148 N N . LEU A 1 530 ? 23.218 -17.396 -28.511 1.00 85.12 530 LEU A N 1
ATOM 4149 C CA . LEU A 1 530 ? 22.970 -17.140 -29.934 1.00 85.12 530 LEU A CA 1
ATOM 4150 C C . LEU A 1 530 ? 23.094 -18.396 -30.812 1.00 85.12 530 LEU A C 1
ATOM 4152 O O . LEU A 1 530 ? 22.678 -18.370 -31.968 1.00 85.12 530 LEU A O 1
ATOM 4156 N N . ARG A 1 531 ? 23.615 -19.515 -30.279 1.00 83.38 531 ARG A N 1
ATOM 4157 C CA . ARG A 1 531 ? 23.559 -20.822 -30.960 1.00 83.38 531 ARG A CA 1
ATOM 4158 C C . ARG A 1 531 ? 22.171 -21.450 -30.914 1.00 83.38 531 ARG A C 1
ATOM 4160 O O . ARG A 1 531 ? 21.808 -22.179 -31.831 1.00 83.38 531 ARG A O 1
ATOM 4167 N N . SER A 1 532 ? 21.452 -21.261 -29.810 1.00 78.50 532 SER A N 1
ATOM 4168 C CA . SER A 1 532 ? 20.190 -21.943 -29.540 1.00 78.50 532 SER A CA 1
ATOM 4169 C C . SER A 1 532 ? 19.359 -21.155 -28.540 1.00 78.50 532 SER A C 1
ATOM 4171 O O . SER A 1 532 ? 19.813 -20.874 -27.431 1.00 78.50 532 SER A O 1
ATOM 4173 N N . GLN A 1 533 ? 18.104 -20.893 -28.910 1.00 71.31 533 GLN A N 1
ATOM 4174 C CA . GLN A 1 533 ? 17.118 -20.232 -28.051 1.00 71.31 533 GLN A CA 1
ATOM 4175 C C . GLN A 1 533 ? 16.902 -20.986 -26.731 1.00 71.31 533 GLN A C 1
ATOM 4177 O O . GLN A 1 533 ? 16.661 -20.347 -25.713 1.00 71.31 533 GLN A O 1
ATOM 4182 N N . HIS A 1 534 ? 17.111 -22.311 -26.721 1.00 74.44 534 HIS A N 1
ATOM 4183 C CA . HIS A 1 534 ? 16.980 -23.150 -25.525 1.00 74.44 534 HIS A CA 1
ATOM 4184 C C . HIS A 1 534 ? 17.890 -22.737 -24.372 1.00 74.44 534 HIS A C 1
ATOM 4186 O O . HIS A 1 534 ? 17.566 -22.995 -23.217 1.00 74.44 534 HIS A O 1
ATOM 4192 N N . GLY A 1 535 ? 19.006 -22.063 -24.672 1.00 70.19 535 GLY A N 1
ATOM 4193 C CA . GLY A 1 535 ? 19.870 -21.507 -23.640 1.00 70.19 535 GLY A CA 1
ATOM 4194 C C . GLY A 1 535 ? 19.161 -20.473 -22.768 1.00 70.19 535 GLY A C 1
ATOM 4195 O O . GLY A 1 535 ? 19.613 -20.239 -21.667 1.00 70.19 535 GLY A O 1
ATOM 4196 N N . LEU A 1 536 ? 18.051 -19.873 -23.206 1.00 76.06 536 LEU A N 1
ATOM 4197 C CA . LEU A 1 536 ? 17.335 -18.845 -22.445 1.00 76.06 536 LEU A CA 1
ATOM 4198 C C . LEU A 1 536 ? 16.009 -19.333 -21.854 1.00 76.06 536 LEU A C 1
ATOM 4200 O O . LEU A 1 536 ? 15.408 -18.603 -21.070 1.00 76.06 536 LEU A O 1
ATOM 4204 N N . ASP A 1 537 ? 15.555 -20.549 -22.176 1.00 74.25 537 ASP A N 1
ATOM 4205 C CA . ASP A 1 537 ? 14.257 -21.078 -21.734 1.00 74.25 537 ASP A CA 1
ATOM 4206 C C . ASP A 1 537 ? 14.125 -21.008 -20.203 1.00 74.25 537 ASP A C 1
ATOM 4208 O O . ASP A 1 537 ? 13.111 -20.574 -19.661 1.00 74.25 537 ASP A O 1
ATOM 4212 N N . SER A 1 538 ? 15.192 -21.346 -19.483 1.00 71.44 538 SER A N 1
ATOM 4213 C CA . SER A 1 538 ? 15.222 -21.352 -18.020 1.00 71.44 538 SER A CA 1
ATOM 4214 C C . SER A 1 538 ? 15.088 -19.974 -17.372 1.00 71.44 538 SER A C 1
ATOM 4216 O O . SER A 1 538 ? 14.765 -19.883 -16.187 1.00 71.44 538 SER A O 1
ATOM 4218 N N . LEU A 1 539 ? 15.352 -18.902 -18.126 1.00 73.62 539 LEU A N 1
ATOM 4219 C CA . LEU A 1 539 ? 15.186 -17.530 -17.653 1.00 73.62 539 LEU A CA 1
ATOM 4220 C C . LEU A 1 539 ? 13.733 -17.074 -17.702 1.00 73.62 539 LEU A C 1
ATOM 4222 O O . LEU A 1 539 ? 13.428 -16.078 -17.057 1.00 73.62 539 LEU A O 1
ATOM 4226 N N . PHE A 1 540 ? 12.839 -17.782 -18.395 1.00 75.56 540 PHE A N 1
ATOM 4227 C CA . PHE A 1 540 ? 11.449 -17.372 -18.582 1.00 75.56 540 PHE A CA 1
ATOM 4228 C C . PHE A 1 540 ? 10.468 -18.396 -18.021 1.00 75.56 540 PHE A C 1
ATOM 4230 O O . PHE A 1 540 ? 10.681 -19.611 -18.059 1.00 75.56 540 PHE A O 1
ATOM 4237 N N . GLN A 1 541 ? 9.333 -17.910 -17.515 1.00 68.38 541 GLN A N 1
ATOM 4238 C CA . GLN A 1 541 ? 8.269 -18.801 -17.063 1.00 68.38 541 GLN A CA 1
ATOM 4239 C C . GLN A 1 541 ? 7.838 -19.733 -18.199 1.00 68.38 541 GLN A C 1
ATOM 4241 O O . GLN A 1 541 ? 7.521 -19.291 -19.301 1.00 68.38 541 GLN A O 1
ATOM 4246 N N . ARG A 1 542 ? 7.781 -21.037 -17.896 1.00 71.25 542 ARG A N 1
ATOM 4247 C CA . ARG A 1 542 ? 7.379 -22.109 -18.828 1.00 71.25 542 ARG A CA 1
ATOM 4248 C C . ARG A 1 542 ? 8.343 -22.351 -19.995 1.00 71.25 542 ARG A C 1
ATOM 4250 O O . ARG A 1 542 ? 7.951 -23.031 -20.940 1.00 71.25 542 ARG A O 1
ATOM 4257 N N . GLY A 1 543 ? 9.571 -21.834 -19.949 1.00 69.75 543 GLY A N 1
ATOM 4258 C CA . GLY A 1 543 ? 10.539 -22.087 -21.014 1.00 69.75 543 GLY A CA 1
ATOM 4259 C C . GLY A 1 543 ? 10.275 -21.310 -22.303 1.00 69.75 543 GLY A C 1
ATOM 4260 O O . GLY A 1 543 ? 10.725 -21.738 -23.356 1.00 69.75 543 GLY A O 1
ATOM 4261 N N . GLN A 1 544 ? 9.483 -20.232 -22.266 1.00 74.00 544 GLN A N 1
ATOM 4262 C CA . GLN A 1 544 ? 9.112 -19.483 -23.470 1.00 74.00 544 GLN A CA 1
ATOM 4263 C C . GLN A 1 544 ? 9.870 -18.160 -23.555 1.00 74.00 544 GLN A C 1
ATOM 4265 O O . GLN A 1 544 ? 9.550 -17.201 -22.857 1.00 74.00 544 GLN A O 1
ATOM 4270 N N . VAL A 1 545 ? 10.848 -18.107 -24.458 1.00 76.12 545 VAL A N 1
ATOM 4271 C CA . VAL A 1 545 ? 11.589 -16.885 -24.786 1.00 76.12 545 VAL A CA 1
ATOM 4272 C C . VAL A 1 545 ? 10.668 -15.901 -25.530 1.00 76.12 545 VAL A C 1
ATOM 4274 O O . VAL A 1 545 ? 10.043 -16.291 -26.523 1.00 76.12 545 VAL A O 1
ATOM 4277 N N . PRO A 1 546 ? 10.570 -14.625 -25.109 1.00 78.81 546 PRO A N 1
ATOM 4278 C CA . PRO A 1 546 ? 9.762 -13.625 -25.805 1.00 78.81 546 PRO A CA 1
ATOM 4279 C C . PRO A 1 546 ? 10.153 -13.465 -27.281 1.00 78.81 546 PRO A C 1
ATOM 4281 O O . PRO A 1 546 ? 11.333 -13.410 -27.622 1.00 78.81 546 PRO A O 1
ATOM 4284 N N . ALA A 1 547 ? 9.165 -13.318 -28.170 1.00 78.00 547 ALA A N 1
ATOM 4285 C CA . ALA A 1 547 ? 9.398 -13.225 -29.619 1.00 78.00 547 ALA A CA 1
ATOM 4286 C C . ALA A 1 547 ? 10.324 -12.059 -30.018 1.00 78.00 547 ALA A C 1
ATOM 4288 O O . ALA A 1 547 ? 11.110 -12.182 -30.954 1.00 78.00 547 ALA A O 1
ATOM 4289 N N . VAL A 1 548 ? 10.265 -10.951 -29.275 1.00 75.12 548 VAL A N 1
ATOM 4290 C CA . VAL A 1 548 ? 11.136 -9.775 -29.443 1.00 75.12 548 VAL A CA 1
ATOM 4291 C C . VAL A 1 548 ? 12.598 -10.141 -29.227 1.00 75.12 548 VAL A C 1
ATOM 4293 O O . VAL A 1 548 ? 13.461 -9.775 -30.018 1.00 75.12 548 VAL A O 1
ATOM 4296 N N . LEU A 1 549 ? 12.867 -10.915 -28.176 1.00 82.31 549 LEU A N 1
ATOM 4297 C CA . LEU A 1 549 ? 14.201 -11.400 -27.860 1.00 82.31 549 LEU A CA 1
ATOM 4298 C C . LEU A 1 549 ? 14.687 -12.386 -28.912 1.00 82.31 549 LEU A C 1
ATOM 4300 O O . LEU A 1 549 ? 15.828 -12.289 -29.336 1.00 82.31 549 LEU A O 1
ATOM 4304 N N . VAL A 1 550 ? 13.817 -13.270 -29.398 1.00 83.75 550 VAL A N 1
ATOM 4305 C CA . VAL A 1 550 ? 14.146 -14.172 -30.509 1.00 83.75 550 VAL A CA 1
ATOM 4306 C C . VAL A 1 550 ? 14.528 -13.395 -31.775 1.00 83.75 550 VAL A C 1
ATOM 4308 O O . VAL A 1 550 ? 15.540 -13.706 -32.405 1.00 83.75 550 VAL A O 1
ATOM 4311 N N . ALA A 1 551 ? 13.745 -12.380 -32.150 1.00 80.38 551 ALA A N 1
ATOM 4312 C CA . ALA A 1 551 ? 14.035 -11.539 -33.309 1.00 80.38 551 ALA A CA 1
ATOM 4313 C C . ALA A 1 551 ? 15.374 -10.803 -33.147 1.00 80.38 551 ALA A C 1
ATOM 4315 O O . ALA A 1 551 ? 16.200 -10.816 -34.062 1.00 80.38 551 ALA A O 1
ATOM 4316 N N . GLU A 1 552 ? 15.621 -10.239 -31.965 1.00 84.25 552 GLU A N 1
ATOM 4317 C CA . GLU A 1 552 ? 16.866 -9.536 -31.674 1.00 84.25 552 GLU A CA 1
ATOM 4318 C C . GLU A 1 552 ? 18.069 -10.482 -31.631 1.00 84.25 552 GLU A C 1
ATOM 4320 O O . GLU A 1 552 ? 19.116 -10.172 -32.184 1.00 84.25 552 GLU A O 1
ATOM 4325 N N . MET A 1 553 ? 17.930 -11.675 -31.053 1.00 85.62 553 MET A N 1
ATOM 4326 C CA . MET A 1 553 ? 18.974 -12.700 -31.078 1.00 85.62 553 MET A CA 1
ATOM 4327 C C . MET A 1 553 ? 19.343 -13.087 -32.507 1.00 85.62 553 MET A C 1
ATOM 4329 O O . MET A 1 553 ? 20.524 -13.221 -32.815 1.00 85.62 553 MET A O 1
ATOM 4333 N N . ASN A 1 554 ? 18.357 -13.229 -33.396 1.00 86.12 554 ASN A N 1
ATOM 4334 C CA . ASN A 1 554 ? 18.618 -13.505 -34.806 1.00 86.12 554 ASN A CA 1
ATOM 4335 C C . ASN A 1 554 ? 19.372 -12.343 -35.475 1.00 86.12 554 ASN A C 1
ATOM 4337 O O . ASN A 1 554 ? 20.308 -12.592 -36.235 1.00 86.12 554 ASN A O 1
ATOM 4341 N N . SER A 1 555 ? 19.021 -11.089 -35.162 1.00 86.69 555 SER A N 1
ATOM 4342 C CA . SER A 1 555 ? 19.762 -9.906 -35.627 1.00 86.69 555 SER A CA 1
ATOM 4343 C C . SER A 1 555 ? 21.201 -9.904 -35.103 1.00 86.69 555 SER A C 1
ATOM 4345 O O . SER A 1 555 ? 22.142 -9.812 -35.887 1.00 86.69 555 SER A O 1
ATOM 4347 N N . CYS A 1 556 ? 21.389 -10.098 -33.797 1.00 88.25 556 CYS A N 1
ATOM 4348 C CA . CYS A 1 556 ? 22.698 -10.188 -33.154 1.00 88.25 556 CYS A CA 1
ATOM 4349 C C . CYS A 1 556 ? 23.550 -11.320 -33.744 1.00 88.25 556 CYS A C 1
ATOM 4351 O O . CYS A 1 556 ? 24.745 -11.139 -33.961 1.00 88.25 556 CYS A O 1
ATOM 4353 N N . ALA A 1 557 ? 22.955 -12.476 -34.050 1.00 88.38 557 ALA A N 1
ATOM 4354 C CA . ALA A 1 557 ? 23.647 -13.586 -34.700 1.00 88.38 557 ALA A CA 1
ATOM 4355 C C . ALA A 1 557 ? 24.118 -13.219 -36.120 1.00 88.38 557 ALA A C 1
ATOM 4357 O O . ALA A 1 557 ? 25.223 -13.593 -36.517 1.00 88.38 557 ALA A O 1
ATOM 4358 N N . GLN A 1 558 ? 23.325 -12.449 -36.874 1.00 88.69 558 GLN A N 1
ATOM 4359 C CA . GLN A 1 558 ? 23.720 -11.925 -38.187 1.00 88.69 558 GLN A CA 1
ATOM 4360 C C . GLN A 1 558 ? 24.805 -10.843 -38.089 1.00 88.69 558 GLN A C 1
ATOM 4362 O O . GLN A 1 558 ? 25.696 -10.793 -38.941 1.00 88.69 558 GLN A O 1
ATOM 4367 N N . ASP A 1 559 ? 24.747 -9.977 -37.076 1.00 89.06 559 ASP A N 1
ATOM 4368 C CA . ASP A 1 559 ? 25.789 -8.982 -36.793 1.00 89.06 559 ASP A CA 1
ATOM 4369 C C . ASP A 1 559 ? 27.112 -9.680 -36.454 1.00 89.06 559 ASP A C 1
ATOM 4371 O O . ASP A 1 559 ? 28.144 -9.398 -37.064 1.00 89.06 559 ASP A O 1
ATOM 4375 N N . LEU A 1 560 ? 27.068 -10.676 -35.567 1.00 90.31 560 LEU A N 1
ATOM 4376 C CA . LEU A 1 560 ? 28.208 -11.526 -35.224 1.00 90.31 560 LEU A CA 1
ATOM 4377 C C . LEU A 1 560 ? 28.776 -12.258 -36.432 1.00 90.31 560 LEU A C 1
ATOM 4379 O O . LEU A 1 560 ? 29.991 -12.284 -36.606 1.00 90.31 560 LEU A O 1
ATOM 4383 N N . TYR A 1 561 ? 27.920 -12.819 -37.287 1.00 89.81 561 TYR A N 1
ATOM 4384 C CA . TYR A 1 561 ? 28.360 -13.448 -38.528 1.00 89.81 561 TYR A CA 1
ATOM 4385 C C . TYR A 1 561 ? 29.145 -12.466 -39.403 1.00 89.81 561 TYR A C 1
ATOM 4387 O O . TYR A 1 561 ? 30.223 -12.808 -39.884 1.00 89.81 561 TYR A O 1
ATOM 4395 N N . ARG A 1 562 ? 28.651 -11.230 -39.568 1.00 89.31 562 ARG A N 1
ATOM 4396 C CA . ARG A 1 562 ? 29.345 -10.178 -40.328 1.00 89.31 562 ARG A CA 1
ATOM 4397 C C . ARG A 1 562 ? 30.688 -9.811 -39.697 1.00 89.31 562 ARG A C 1
ATOM 4399 O O . ARG A 1 562 ? 31.689 -9.774 -40.408 1.00 89.31 562 ARG A O 1
ATOM 4406 N N . ILE A 1 563 ? 30.725 -9.600 -38.381 1.00 90.06 563 ILE A N 1
ATOM 4407 C CA . ILE A 1 563 ? 31.951 -9.276 -37.635 1.00 90.06 563 ILE A CA 1
ATOM 4408 C C . ILE A 1 563 ? 32.993 -10.389 -37.803 1.00 90.06 563 ILE A C 1
ATOM 4410 O O . ILE A 1 563 ? 34.124 -10.124 -38.207 1.00 90.06 563 ILE A O 1
ATOM 4414 N N . VAL A 1 564 ? 32.602 -11.643 -37.564 1.00 89.44 564 VAL A N 1
ATOM 4415 C CA . VAL A 1 564 ? 33.486 -12.813 -37.656 1.00 89.44 564 VAL A CA 1
ATOM 4416 C C . VAL A 1 564 ? 33.951 -13.051 -39.095 1.00 89.44 564 VAL A C 1
ATOM 4418 O O . VAL A 1 564 ? 35.137 -13.294 -39.318 1.00 89.44 564 VAL A O 1
ATOM 4421 N N . ASN A 1 565 ? 33.056 -12.945 -40.083 1.00 87.94 565 ASN A N 1
ATOM 4422 C CA . ASN A 1 565 ? 33.403 -13.096 -41.498 1.00 87.94 565 ASN A CA 1
ATOM 4423 C C . ASN A 1 565 ? 34.404 -12.028 -41.954 1.00 87.94 565 ASN A C 1
ATOM 4425 O O . ASN A 1 565 ? 35.322 -12.355 -42.700 1.00 87.94 565 ASN A O 1
ATOM 4429 N N . ASN A 1 566 ? 34.262 -10.787 -41.482 1.00 87.38 566 ASN A N 1
ATOM 4430 C CA . ASN A 1 566 ? 35.195 -9.704 -41.792 1.00 87.38 566 ASN A CA 1
ATOM 4431 C C . ASN A 1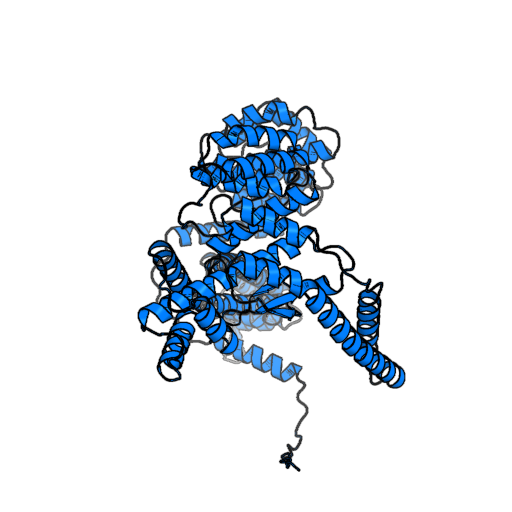 566 ? 36.545 -9.896 -41.089 1.00 87.38 566 ASN A C 1
ATOM 4433 O O . ASN A 1 566 ? 37.586 -9.690 -41.706 1.00 87.38 566 ASN A O 1
ATOM 4437 N N . HIS A 1 567 ? 36.535 -10.327 -39.825 1.00 88.12 567 HIS A N 1
ATOM 4438 C CA . HIS A 1 567 ? 37.751 -10.506 -39.031 1.00 88.12 567 HIS A CA 1
ATOM 4439 C C . HIS A 1 567 ? 38.610 -11.684 -39.522 1.00 88.12 567 HIS A C 1
ATOM 4441 O O . HIS A 1 567 ? 39.827 -11.564 -39.621 1.00 88.12 567 HIS A O 1
ATOM 4447 N N . TYR A 1 568 ? 37.982 -12.811 -39.878 1.00 87.56 568 TYR A N 1
ATOM 4448 C CA . TYR A 1 568 ? 38.673 -14.027 -40.334 1.00 87.56 568 TYR A CA 1
ATOM 4449 C C . TYR A 1 568 ? 38.644 -14.239 -41.858 1.00 87.56 568 TYR A C 1
ATOM 4451 O O . TYR A 1 568 ? 39.142 -15.259 -42.329 1.00 87.56 568 TYR A O 1
ATOM 4459 N N . GLN A 1 569 ? 38.065 -13.308 -42.628 1.00 86.31 569 GLN A N 1
ATOM 4460 C CA . GLN A 1 569 ? 37.938 -13.376 -44.094 1.00 86.31 569 GLN A CA 1
ATOM 4461 C C . GLN A 1 569 ? 37.313 -14.693 -44.589 1.00 86.31 569 GLN A C 1
ATOM 4463 O O . GLN A 1 569 ? 37.824 -15.356 -45.492 1.00 86.31 569 GLN A O 1
ATOM 4468 N N . LEU A 1 570 ? 36.186 -15.095 -43.992 1.00 79.44 570 LEU A N 1
ATOM 4469 C CA . LEU A 1 570 ? 35.575 -16.410 -44.244 1.00 79.44 570 LEU A CA 1
ATOM 4470 C C . LEU A 1 570 ? 34.931 -16.554 -45.638 1.00 79.44 570 LEU A C 1
ATOM 4472 O O . LEU A 1 570 ? 34.513 -17.655 -45.993 1.00 79.44 570 LEU A O 1
ATOM 4476 N N . ASN A 1 571 ? 34.844 -15.481 -46.435 1.00 80.75 571 ASN A N 1
ATOM 4477 C CA . ASN A 1 571 ? 34.252 -15.464 -47.782 1.00 80.75 571 ASN A CA 1
ATOM 4478 C C . ASN A 1 571 ? 32.850 -16.105 -47.853 1.00 80.75 571 ASN A C 1
ATOM 4480 O O . ASN A 1 571 ? 32.505 -16.768 -48.830 1.00 80.75 571 ASN A O 1
ATOM 4484 N N . GLY A 1 572 ? 32.041 -15.934 -46.804 1.00 73.06 572 GLY A N 1
ATOM 4485 C CA . GLY A 1 572 ? 30.690 -16.493 -46.730 1.00 73.06 572 GLY A CA 1
ATOM 4486 C C . GLY A 1 572 ? 30.595 -17.899 -46.118 1.00 73.06 572 GLY A C 1
ATOM 4487 O O . GLY A 1 572 ? 29.491 -18.423 -45.957 1.00 73.06 572 GLY A O 1
ATOM 4488 N N . ALA A 1 573 ? 31.708 -18.527 -45.727 1.00 77.19 573 ALA A N 1
ATOM 4489 C CA . ALA A 1 573 ? 31.675 -19.823 -45.051 1.00 77.19 573 ALA A CA 1
ATOM 4490 C C . ALA A 1 573 ? 31.142 -19.695 -43.602 1.00 77.19 573 ALA A C 1
ATOM 4492 O O . ALA A 1 573 ? 31.574 -18.808 -42.866 1.00 77.19 573 ALA A O 1
ATOM 4493 N N . PRO A 1 574 ? 30.247 -20.592 -43.134 1.00 76.44 574 PRO A N 1
ATOM 4494 C CA . PRO A 1 574 ? 29.689 -20.537 -41.776 1.00 76.44 574 PRO A CA 1
ATOM 4495 C C . PRO A 1 574 ? 30.630 -21.085 -40.686 1.00 76.44 574 PRO A C 1
ATOM 4497 O O . PRO A 1 574 ? 30.225 -21.227 -39.532 1.00 76.44 574 PRO A O 1
ATOM 4500 N N . TYR A 1 575 ? 31.867 -21.442 -41.039 1.00 81.19 575 TYR A N 1
ATOM 4501 C CA . TYR A 1 575 ? 32.876 -21.972 -40.125 1.00 81.19 575 TYR A CA 1
ATOM 4502 C C . TYR A 1 575 ? 34.293 -21.714 -40.647 1.00 81.19 575 TYR A C 1
ATOM 4504 O O . TYR A 1 575 ? 34.511 -21.621 -41.855 1.00 81.19 575 TYR A O 1
ATOM 4512 N N . LEU A 1 576 ? 35.269 -21.701 -39.737 1.00 85.94 576 LEU A N 1
ATOM 4513 C CA . LEU A 1 576 ? 36.699 -21.731 -40.057 1.00 85.94 576 LEU A CA 1
ATOM 4514 C C . LEU A 1 576 ? 37.252 -23.139 -39.808 1.00 85.94 576 LEU A C 1
ATOM 4516 O O . LEU A 1 576 ? 36.974 -23.737 -38.769 1.00 85.94 576 LEU A O 1
ATOM 4520 N N . VAL A 1 577 ? 38.054 -23.679 -40.730 1.00 82.12 577 VAL A N 1
ATOM 4521 C CA . VAL A 1 577 ? 38.801 -24.926 -40.487 1.00 82.12 577 VAL A CA 1
ATOM 4522 C C . VAL A 1 577 ? 40.190 -24.567 -39.975 1.00 82.12 577 VAL A C 1
ATOM 4524 O O . VAL A 1 577 ? 41.029 -24.098 -40.738 1.00 82.12 577 VAL A O 1
ATOM 4527 N N . ARG A 1 578 ? 40.450 -24.806 -38.687 1.00 84.00 578 ARG A N 1
ATOM 4528 C CA . ARG A 1 578 ? 41.766 -24.604 -38.062 1.00 84.00 578 ARG A CA 1
ATOM 4529 C C . ARG A 1 578 ? 42.192 -25.910 -37.395 1.00 84.00 578 ARG A C 1
ATOM 4531 O O . ARG A 1 578 ? 41.432 -26.491 -36.624 1.00 84.00 578 ARG A O 1
ATOM 4538 N N . ASN A 1 579 ? 43.387 -26.408 -37.723 1.00 82.50 579 ASN A N 1
ATOM 4539 C CA . ASN A 1 579 ? 43.932 -27.671 -37.195 1.00 82.50 579 ASN A CA 1
ATOM 4540 C C . ASN A 1 579 ? 42.989 -28.882 -37.372 1.00 82.50 579 ASN A C 1
ATOM 4542 O O . ASN A 1 579 ? 42.825 -29.696 -36.466 1.00 82.50 579 ASN A O 1
ATOM 4546 N N . GLY A 1 580 ? 42.308 -28.971 -38.521 1.00 79.75 580 GLY A N 1
ATOM 4547 C CA . GLY A 1 580 ? 41.373 -30.062 -38.827 1.00 79.75 580 GLY A CA 1
ATOM 4548 C C . GLY A 1 580 ? 40.026 -30.004 -38.090 1.00 79.75 580 GLY A C 1
ATOM 4549 O O . GLY A 1 580 ? 39.197 -30.888 -38.292 1.00 79.75 580 GLY A O 1
ATOM 4550 N N . LYS A 1 581 ? 39.766 -28.973 -37.272 1.00 86.06 581 LYS A N 1
ATOM 4551 C CA . LYS A 1 581 ? 38.480 -28.763 -36.586 1.00 86.06 581 LYS A CA 1
ATOM 4552 C C . LYS A 1 581 ? 37.697 -27.623 -37.237 1.00 86.06 581 LYS A C 1
ATOM 4554 O O . LYS A 1 581 ? 38.270 -26.582 -37.553 1.00 86.06 581 LYS A O 1
ATOM 4559 N N . LYS A 1 582 ? 36.386 -27.818 -37.419 1.00 86.88 582 LYS A N 1
ATOM 4560 C CA . LYS A 1 582 ? 35.451 -26.756 -37.823 1.00 86.88 582 LYS A CA 1
ATOM 4561 C C . LYS A 1 582 ? 35.067 -25.942 -36.589 1.00 86.88 582 LYS A C 1
ATOM 4563 O O . LYS A 1 582 ? 34.448 -26.483 -35.677 1.00 86.88 582 LYS A O 1
ATOM 4568 N N . LEU A 1 583 ? 35.446 -24.670 -36.564 1.00 87.69 583 LEU A N 1
ATOM 4569 C CA . LEU A 1 583 ? 35.053 -23.709 -35.537 1.00 87.69 583 LEU A CA 1
ATOM 4570 C C . LEU A 1 583 ? 33.847 -22.925 -36.048 1.00 87.69 583 LEU A C 1
ATOM 4572 O O . LEU A 1 583 ? 33.906 -22.342 -37.131 1.00 87.69 583 LEU A O 1
ATOM 4576 N N . ASP A 1 584 ? 32.753 -22.943 -35.290 1.00 90.00 584 ASP A N 1
ATOM 4577 C CA . ASP A 1 584 ? 31.551 -22.182 -35.629 1.00 90.00 584 ASP A CA 1
ATOM 4578 C C . ASP A 1 584 ? 31.712 -20.679 -35.329 1.00 90.00 584 ASP A C 1
ATOM 4580 O O . ASP A 1 584 ? 32.632 -20.258 -34.621 1.00 90.00 584 ASP A O 1
ATOM 4584 N N . ILE A 1 585 ? 30.788 -19.870 -35.858 1.00 88.69 585 ILE A N 1
ATOM 4585 C CA . ILE A 1 585 ? 30.765 -18.404 -35.700 1.00 88.69 585 ILE A CA 1
ATOM 4586 C C . ILE A 1 585 ? 30.857 -17.985 -34.228 1.00 88.69 585 ILE A C 1
ATOM 4588 O O . ILE A 1 585 ? 31.573 -17.046 -33.899 1.00 88.69 585 ILE A O 1
ATOM 4592 N N . ILE A 1 586 ? 30.173 -18.694 -33.328 1.00 89.06 586 ILE A N 1
ATOM 4593 C CA . ILE A 1 586 ? 30.137 -18.350 -31.903 1.00 89.06 586 ILE A CA 1
ATOM 4594 C C . ILE A 1 586 ? 31.465 -18.668 -31.209 1.00 89.06 586 ILE A C 1
ATOM 4596 O O . ILE A 1 586 ? 31.917 -17.898 -30.366 1.00 89.06 586 ILE A O 1
ATOM 4600 N N . THR A 1 587 ? 32.136 -19.759 -31.581 1.00 89.81 587 THR A N 1
ATOM 4601 C CA . THR A 1 587 ? 33.476 -20.086 -31.067 1.00 89.81 587 THR A CA 1
ATOM 4602 C C . THR A 1 587 ? 34.478 -19.026 -31.504 1.00 89.81 587 THR A C 1
ATOM 4604 O O . THR A 1 587 ? 35.256 -18.550 -30.684 1.00 89.81 587 THR A O 1
ATOM 4607 N N . LEU A 1 588 ? 34.414 -18.609 -32.770 1.00 90.56 588 LEU A N 1
ATOM 4608 C CA . LEU A 1 588 ? 35.276 -17.558 -33.313 1.00 90.56 588 LEU A CA 1
ATOM 4609 C C . LEU A 1 588 ? 34.983 -16.193 -32.679 1.00 90.56 588 LEU A C 1
ATOM 4611 O O . LEU A 1 588 ? 35.904 -15.462 -32.338 1.00 90.56 588 LEU A O 1
ATOM 4615 N N . ALA A 1 589 ? 33.716 -15.861 -32.440 1.00 89.31 589 ALA A N 1
ATOM 4616 C CA . ALA A 1 589 ? 33.343 -14.642 -31.730 1.00 89.31 589 ALA A CA 1
ATOM 4617 C C . ALA A 1 589 ? 33.856 -14.613 -30.285 1.00 89.31 589 ALA A C 1
ATOM 4619 O O . ALA A 1 589 ? 34.261 -13.560 -29.801 1.00 89.31 589 ALA A O 1
ATOM 4620 N N . ARG A 1 590 ? 33.880 -15.766 -29.604 1.00 91.06 590 ARG A N 1
ATOM 4621 C CA . ARG A 1 590 ? 34.495 -15.896 -28.276 1.00 91.06 590 ARG A CA 1
ATOM 4622 C C . ARG A 1 590 ? 36.005 -15.683 -28.323 1.00 91.06 590 ARG A C 1
ATOM 4624 O O . ARG A 1 590 ? 36.532 -15.062 -27.410 1.00 91.06 590 ARG A O 1
ATOM 4631 N N . GLU A 1 591 ? 36.687 -16.172 -29.360 1.00 90.56 591 GLU A N 1
ATOM 4632 C CA . GLU A 1 591 ? 38.116 -15.889 -29.563 1.00 90.56 591 GLU A CA 1
ATOM 4633 C C . GLU A 1 591 ? 38.360 -14.384 -29.742 1.00 90.56 591 GLU A C 1
ATOM 4635 O O . GLU A 1 591 ? 39.232 -13.841 -29.071 1.00 90.56 591 GLU A O 1
ATOM 4640 N N . ILE A 1 592 ? 37.554 -13.703 -30.569 1.00 88.81 592 ILE A N 1
ATOM 4641 C CA . ILE A 1 592 ? 37.642 -12.244 -30.762 1.00 88.81 592 ILE A CA 1
ATOM 4642 C C . ILE A 1 592 ? 37.388 -11.508 -29.441 1.00 88.81 592 ILE A C 1
ATOM 4644 O O . ILE A 1 592 ? 38.161 -10.626 -29.076 1.00 88.81 592 ILE A O 1
ATOM 4648 N N . TYR A 1 593 ? 36.348 -11.897 -28.700 1.00 89.00 593 TYR A N 1
ATOM 4649 C CA . TYR A 1 593 ? 35.986 -11.272 -27.427 1.00 89.00 593 TYR A CA 1
ATOM 4650 C C . TYR A 1 593 ? 37.072 -11.423 -26.350 1.00 89.00 593 TYR A C 1
ATOM 4652 O O . TYR A 1 593 ? 37.279 -10.518 -25.553 1.00 89.00 593 TYR A O 1
ATOM 4660 N N . MET A 1 594 ? 37.786 -12.552 -26.344 1.00 87.38 594 MET A N 1
ATOM 4661 C CA . MET A 1 594 ? 38.898 -12.822 -25.420 1.00 87.38 594 MET A CA 1
ATOM 4662 C C . MET A 1 594 ? 40.239 -12.235 -25.886 1.00 87.38 594 MET A C 1
ATOM 4664 O O . MET A 1 594 ? 41.253 -12.418 -25.215 1.00 87.38 594 MET A O 1
ATOM 4668 N N . SER A 1 595 ? 40.262 -11.577 -27.045 1.00 89.31 595 SER A N 1
ATOM 4669 C CA . SER A 1 595 ? 41.454 -10.961 -27.628 1.00 89.31 595 SER A CA 1
ATOM 4670 C C . SER A 1 595 ? 41.458 -9.442 -27.438 1.00 89.31 595 SER A C 1
ATOM 4672 O O . SER A 1 595 ? 40.497 -8.853 -26.948 1.00 89.31 595 SER A O 1
ATOM 4674 N N . GLU A 1 596 ? 42.516 -8.785 -27.911 1.00 82.06 596 GLU A N 1
ATOM 4675 C CA . GLU A 1 596 ? 42.601 -7.318 -27.967 1.00 82.06 596 GLU A CA 1
ATOM 4676 C C . GLU A 1 596 ? 41.534 -6.683 -28.885 1.00 82.06 596 GLU A C 1
ATOM 4678 O O . GLU A 1 596 ? 41.296 -5.484 -28.814 1.00 82.06 596 GLU A O 1
ATOM 4683 N N . ALA A 1 597 ? 40.846 -7.475 -29.718 1.00 86.75 597 ALA A N 1
ATOM 4684 C CA . ALA A 1 597 ? 39.767 -7.021 -30.598 1.00 86.75 597 ALA A CA 1
ATOM 4685 C C . ALA A 1 597 ? 38.364 -7.104 -29.957 1.00 86.75 597 ALA A C 1
ATOM 4687 O O . ALA A 1 597 ? 37.361 -7.204 -30.672 1.00 86.75 597 ALA A O 1
ATOM 4688 N N . ILE A 1 598 ? 38.275 -7.057 -28.622 1.00 85.44 598 ILE A N 1
ATOM 4689 C CA . ILE A 1 598 ? 37.016 -7.121 -27.861 1.00 85.44 598 ILE A CA 1
ATOM 4690 C C . ILE A 1 598 ? 35.967 -6.113 -28.355 1.00 85.44 598 ILE A C 1
ATOM 4692 O O . ILE A 1 598 ? 34.785 -6.455 -28.466 1.00 85.44 598 ILE A O 1
ATOM 4696 N N . ASP A 1 599 ? 36.408 -4.917 -28.754 1.00 87.19 599 ASP A N 1
ATOM 4697 C CA . ASP A 1 599 ? 35.563 -3.812 -29.223 1.00 87.19 599 ASP A CA 1
ATOM 4698 C C . ASP A 1 599 ? 34.721 -4.168 -30.455 1.00 87.19 599 ASP A C 1
ATOM 4700 O O . ASP A 1 599 ? 33.670 -3.571 -30.686 1.00 87.19 599 ASP A O 1
ATOM 4704 N N . ALA A 1 600 ? 35.133 -5.172 -31.235 1.00 85.69 600 ALA A N 1
ATOM 4705 C CA . ALA A 1 600 ? 34.371 -5.626 -32.391 1.00 85.69 600 ALA A CA 1
ATOM 4706 C C . ALA A 1 600 ? 33.102 -6.402 -31.993 1.00 85.69 600 ALA A C 1
ATOM 4708 O O . ALA A 1 600 ? 32.092 -6.324 -32.688 1.00 85.69 600 ALA A O 1
ATOM 4709 N N . VAL A 1 601 ? 33.139 -7.154 -30.886 1.00 88.75 601 VAL A N 1
ATOM 4710 C CA . VAL A 1 601 ? 32.044 -8.041 -30.438 1.00 88.75 601 VAL A CA 1
ATOM 4711 C C . VAL A 1 601 ? 31.268 -7.448 -29.257 1.00 88.75 601 VAL A C 1
ATOM 4713 O O . VAL A 1 601 ? 30.067 -7.700 -29.120 1.00 88.75 601 VAL A O 1
ATOM 4716 N N . ALA A 1 602 ? 31.915 -6.613 -28.440 1.00 87.56 602 ALA A N 1
ATOM 4717 C CA . ALA A 1 602 ? 31.320 -5.963 -27.274 1.00 87.56 602 ALA A CA 1
ATOM 4718 C C . ALA A 1 602 ? 29.983 -5.238 -27.553 1.00 87.56 602 ALA A C 1
ATOM 4720 O O . ALA A 1 602 ? 29.084 -5.347 -26.709 1.00 87.56 602 ALA A O 1
ATOM 4721 N N . PRO A 1 603 ? 29.762 -4.569 -28.707 1.00 88.62 603 PRO A N 1
ATOM 4722 C CA . PRO A 1 603 ? 28.476 -3.941 -29.012 1.00 88.62 603 PRO A CA 1
ATOM 4723 C C . PRO A 1 603 ? 27.317 -4.941 -29.098 1.00 88.62 603 PRO A C 1
ATOM 4725 O O . PRO A 1 603 ? 26.230 -4.664 -28.592 1.00 88.62 603 PRO A O 1
ATOM 4728 N N . VAL A 1 604 ? 27.548 -6.127 -29.676 1.00 88.62 604 VAL A N 1
ATOM 4729 C CA . VAL A 1 604 ? 26.515 -7.166 -29.830 1.00 88.62 604 VAL A CA 1
ATOM 4730 C C . VAL A 1 604 ? 26.125 -7.744 -28.471 1.00 88.62 604 VAL A C 1
ATOM 4732 O O . VAL A 1 604 ? 24.941 -7.876 -28.159 1.00 88.62 604 VAL A O 1
ATOM 4735 N N . ILE A 1 605 ? 27.117 -8.023 -27.623 1.00 87.50 605 ILE A N 1
ATOM 4736 C CA . ILE A 1 605 ? 26.889 -8.507 -26.255 1.00 87.50 605 ILE A CA 1
ATOM 4737 C C . ILE A 1 605 ? 26.171 -7.443 -25.425 1.00 87.50 605 ILE A C 1
ATOM 4739 O O . ILE A 1 605 ? 25.184 -7.740 -24.757 1.00 87.50 605 ILE A O 1
ATOM 4743 N N . THR A 1 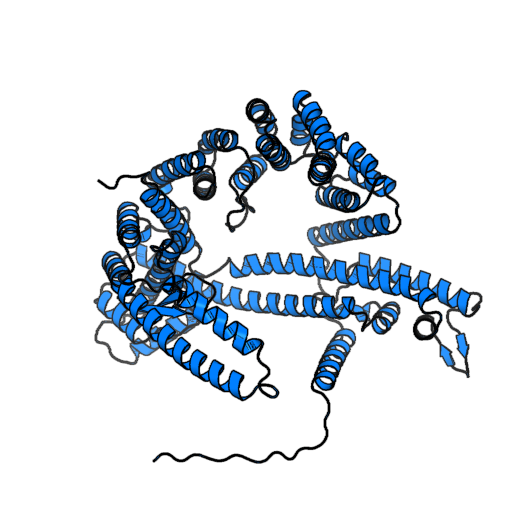606 ? 26.614 -6.187 -25.513 1.00 86.94 606 THR A N 1
ATOM 4744 C CA . THR A 1 606 ? 25.996 -5.063 -24.798 1.00 86.94 606 THR A CA 1
ATOM 4745 C C . THR A 1 606 ? 24.535 -4.883 -25.200 1.00 86.94 606 THR A C 1
ATOM 4747 O O . THR A 1 606 ? 23.685 -4.655 -24.336 1.00 86.94 606 THR A O 1
ATOM 4750 N N . LYS A 1 607 ? 24.222 -5.032 -26.494 1.00 84.88 607 LYS A N 1
ATOM 4751 C CA . LYS A 1 607 ? 22.852 -4.990 -27.015 1.00 84.88 607 LYS A CA 1
ATOM 4752 C C . LYS A 1 607 ? 21.998 -6.121 -26.436 1.00 84.88 607 LYS A C 1
ATOM 4754 O O . LYS A 1 607 ? 20.945 -5.847 -25.863 1.00 84.88 607 LYS A O 1
ATOM 4759 N N . LEU A 1 608 ? 22.479 -7.366 -26.508 1.00 85.69 608 LEU A N 1
ATOM 4760 C CA . LEU A 1 608 ? 21.764 -8.545 -26.006 1.00 85.69 608 LEU A CA 1
ATOM 4761 C C . LEU A 1 608 ? 21.542 -8.486 -24.487 1.00 85.69 608 LEU A C 1
ATOM 4763 O O . LEU A 1 608 ? 20.433 -8.725 -24.012 1.00 85.69 608 LEU A O 1
ATOM 4767 N N . ARG A 1 609 ? 22.574 -8.103 -23.728 1.00 88.19 609 ARG A N 1
ATOM 4768 C CA . ARG A 1 609 ? 22.509 -7.894 -22.277 1.00 88.19 609 ARG A CA 1
ATOM 4769 C C . ARG A 1 609 ? 21.468 -6.843 -21.914 1.00 88.19 609 ARG A C 1
ATOM 4771 O O . ARG A 1 609 ? 20.620 -7.092 -21.063 1.00 88.19 609 ARG A O 1
ATOM 4778 N N . ALA A 1 610 ? 21.514 -5.678 -22.561 1.00 83.50 610 ALA A N 1
ATOM 4779 C CA . ALA A 1 610 ? 20.568 -4.603 -22.289 1.00 83.50 610 ALA A CA 1
ATOM 4780 C C . ALA A 1 610 ? 19.121 -5.036 -22.557 1.00 83.50 610 ALA A C 1
ATOM 4782 O O . ALA A 1 610 ? 18.235 -4.706 -21.770 1.00 83.50 610 ALA A O 1
ATOM 4783 N N . LEU A 1 611 ? 18.890 -5.801 -23.628 1.00 83.81 611 LEU A N 1
ATOM 4784 C CA . LEU A 1 611 ? 17.568 -6.333 -23.933 1.00 83.81 611 LEU A CA 1
ATOM 4785 C C . LEU A 1 611 ? 17.086 -7.335 -22.877 1.00 83.81 611 LEU A C 1
ATOM 4787 O O . LEU A 1 611 ? 15.967 -7.215 -22.387 1.00 83.81 611 LEU A O 1
ATOM 4791 N N . LEU A 1 612 ? 17.926 -8.301 -22.502 1.00 85.75 612 LEU A N 1
ATOM 4792 C CA . LEU A 1 612 ? 17.585 -9.300 -21.486 1.00 85.75 612 LEU A CA 1
ATOM 4793 C C . LEU A 1 612 ? 17.255 -8.652 -20.142 1.00 85.75 612 LEU A C 1
ATOM 4795 O O . LEU A 1 612 ? 16.230 -8.972 -19.545 1.00 85.75 612 LEU A O 1
ATOM 4799 N N . VAL A 1 613 ? 18.076 -7.695 -19.703 1.00 86.31 613 VAL A N 1
ATOM 4800 C CA . VAL A 1 613 ? 17.824 -6.933 -18.474 1.00 86.31 613 VAL A CA 1
ATOM 4801 C C . VAL A 1 613 ? 16.492 -6.187 -18.559 1.00 86.31 613 VAL A C 1
ATOM 4803 O O . VAL A 1 613 ? 15.726 -6.204 -17.599 1.00 86.31 613 VAL A O 1
ATOM 4806 N N . GLN A 1 614 ? 16.178 -5.565 -19.699 1.00 83.62 614 GLN A N 1
ATOM 4807 C CA . GLN A 1 614 ? 14.906 -4.866 -19.884 1.00 83.62 614 GLN A CA 1
ATOM 4808 C C . GLN A 1 614 ? 13.706 -5.818 -19.784 1.00 83.62 614 GLN A C 1
ATOM 4810 O O . GLN A 1 614 ? 12.746 -5.522 -19.076 1.00 83.62 614 GLN A O 1
ATOM 4815 N N . ILE A 1 615 ? 13.768 -6.979 -20.439 1.00 85.12 615 ILE A N 1
ATOM 4816 C CA . ILE A 1 615 ? 12.687 -7.973 -20.410 1.00 85.12 615 ILE A CA 1
ATOM 4817 C C . ILE A 1 615 ? 12.487 -8.526 -18.994 1.00 85.12 615 ILE A C 1
ATOM 4819 O O . ILE A 1 615 ? 11.353 -8.624 -18.527 1.00 85.12 615 ILE A O 1
ATOM 4823 N N . LEU A 1 616 ? 13.576 -8.849 -18.291 1.00 85.31 616 LEU A N 1
ATOM 4824 C CA . LEU A 1 616 ? 13.525 -9.337 -16.912 1.00 85.31 616 LEU A CA 1
ATOM 4825 C C . LEU A 1 616 ? 12.944 -8.290 -15.953 1.00 85.31 616 LEU A C 1
ATOM 4827 O O . LEU A 1 616 ? 12.147 -8.633 -15.081 1.00 85.31 616 LEU A O 1
ATOM 4831 N N . ARG A 1 617 ? 13.273 -7.005 -16.136 1.00 86.12 617 ARG A N 1
ATOM 4832 C CA . ARG A 1 617 ? 12.669 -5.904 -15.363 1.00 86.12 617 ARG A CA 1
ATOM 4833 C C . ARG A 1 617 ? 11.165 -5.798 -15.588 1.00 86.12 617 ARG A C 1
ATOM 4835 O O . ARG A 1 617 ? 10.424 -5.555 -14.640 1.00 86.12 617 ARG A O 1
ATOM 4842 N N . GLU A 1 618 ? 10.705 -6.003 -16.815 1.00 81.94 618 GLU A N 1
ATOM 4843 C CA . GLU A 1 618 ? 9.276 -5.981 -17.125 1.00 81.94 618 GLU A CA 1
ATOM 4844 C C . GLU A 1 618 ? 8.534 -7.192 -16.536 1.00 81.94 618 GLU A C 1
ATOM 4846 O O . GLU A 1 618 ? 7.465 -7.013 -15.952 1.00 81.94 618 GLU A O 1
ATOM 4851 N N . GLU A 1 619 ? 9.108 -8.402 -16.593 1.00 83.12 619 GLU A N 1
ATOM 4852 C CA . GLU A 1 619 ? 8.547 -9.566 -15.883 1.00 83.12 619 GLU A CA 1
ATOM 4853 C C . GLU A 1 619 ? 8.505 -9.316 -14.368 1.00 83.12 619 GLU A C 1
ATOM 4855 O O . GLU A 1 619 ? 7.481 -9.571 -13.729 1.00 83.12 619 GLU A O 1
ATOM 4860 N N . SER A 1 620 ? 9.585 -8.764 -13.802 1.00 85.62 620 SER A N 1
ATOM 4861 C CA . SER A 1 620 ? 9.662 -8.395 -12.387 1.00 85.62 620 SER A CA 1
ATOM 4862 C C . SER A 1 620 ? 8.542 -7.427 -11.998 1.00 85.62 620 SER A C 1
ATOM 4864 O O . SER A 1 620 ? 7.858 -7.662 -11.004 1.00 85.62 620 SER A O 1
ATOM 4866 N N . ALA A 1 621 ? 8.268 -6.396 -12.803 1.00 79.06 621 ALA A N 1
ATOM 4867 C CA . ALA A 1 621 ? 7.183 -5.448 -12.542 1.00 79.06 621 ALA A CA 1
ATOM 4868 C C . ALA A 1 621 ? 5.792 -6.118 -12.541 1.00 79.06 621 ALA A C 1
ATOM 4870 O O . ALA A 1 621 ? 4.967 -5.852 -11.663 1.00 79.06 621 ALA A O 1
ATOM 4871 N N . VAL A 1 622 ? 5.532 -7.029 -13.487 1.00 80.62 622 VAL A N 1
ATOM 4872 C CA . VAL A 1 622 ? 4.271 -7.794 -13.548 1.00 80.62 622 VAL A CA 1
ATOM 4873 C C . VAL A 1 622 ? 4.117 -8.706 -12.330 1.00 80.62 622 VAL A C 1
ATOM 4875 O O . VAL A 1 622 ? 3.040 -8.776 -11.731 1.00 80.62 622 VAL A O 1
ATOM 4878 N N . LEU A 1 623 ? 5.187 -9.402 -11.947 1.00 83.94 623 LEU A N 1
ATOM 4879 C CA . LEU A 1 623 ? 5.184 -10.292 -10.792 1.00 83.94 623 LEU A CA 1
ATOM 4880 C C . LEU A 1 623 ? 5.039 -9.531 -9.475 1.00 83.94 623 LEU A C 1
ATOM 4882 O O . LEU A 1 623 ? 4.275 -9.987 -8.631 1.00 83.94 623 LEU A O 1
ATOM 4886 N N . HIS A 1 624 ? 5.676 -8.367 -9.322 1.00 82.56 624 HIS A N 1
ATOM 4887 C CA . HIS A 1 624 ? 5.460 -7.479 -8.178 1.00 82.56 624 HIS A CA 1
ATOM 4888 C C . HIS A 1 624 ? 3.984 -7.095 -8.065 1.00 82.56 624 HIS A C 1
ATOM 4890 O O . HIS A 1 624 ? 3.387 -7.297 -7.011 1.00 82.56 624 HIS A O 1
ATOM 4896 N N . LYS A 1 625 ? 3.352 -6.648 -9.161 1.00 78.75 625 LYS A N 1
ATOM 4897 C CA . LYS A 1 625 ? 1.916 -6.320 -9.168 1.00 78.75 625 LYS A CA 1
ATOM 4898 C C . LYS A 1 625 ? 1.059 -7.510 -8.728 1.00 78.75 625 LYS A C 1
ATOM 4900 O O . LYS A 1 625 ? 0.171 -7.358 -7.891 1.00 78.75 625 LYS A O 1
ATOM 4905 N N . ARG A 1 626 ? 1.337 -8.704 -9.262 1.00 80.44 626 ARG A N 1
ATOM 4906 C CA . ARG A 1 626 ? 0.630 -9.938 -8.887 1.00 80.44 626 ARG A CA 1
ATOM 4907 C C . ARG A 1 626 ? 0.848 -10.304 -7.420 1.00 80.44 626 ARG A C 1
ATOM 4909 O O . ARG A 1 626 ? -0.092 -10.715 -6.749 1.00 80.44 626 ARG A O 1
ATOM 4916 N N . LEU A 1 627 ? 2.071 -10.177 -6.926 1.00 81.75 627 LEU A N 1
ATOM 4917 C CA . LEU A 1 627 ? 2.422 -10.470 -5.543 1.00 81.75 627 LEU A CA 1
ATOM 4918 C C . LEU A 1 627 ? 1.706 -9.527 -4.577 1.00 81.75 627 LEU A C 1
ATOM 4920 O O . LEU A 1 627 ? 1.093 -9.988 -3.619 1.00 81.75 627 LEU A O 1
ATOM 4924 N N . THR A 1 628 ? 1.686 -8.230 -4.895 1.00 75.19 628 THR A N 1
ATOM 4925 C CA . THR A 1 628 ? 0.901 -7.227 -4.171 1.00 75.19 628 THR A CA 1
ATOM 4926 C C . THR A 1 628 ? -0.582 -7.596 -4.138 1.00 75.19 628 THR A C 1
ATOM 4928 O O . THR A 1 628 ? -1.200 -7.506 -3.082 1.00 75.19 628 THR A O 1
ATOM 4931 N N . GLN A 1 629 ? -1.159 -8.058 -5.253 1.00 76.06 629 GLN A N 1
ATOM 4932 C CA . GLN A 1 629 ? -2.550 -8.528 -5.282 1.00 76.06 629 GLN A CA 1
ATOM 4933 C C . GLN A 1 629 ? -2.766 -9.742 -4.366 1.00 76.06 629 GLN A C 1
ATOM 4935 O O . GLN A 1 629 ? -3.699 -9.734 -3.570 1.00 76.06 629 GLN A O 1
ATOM 4940 N N . ILE A 1 630 ? -1.894 -10.755 -4.437 1.00 78.12 630 ILE A N 1
ATOM 4941 C CA . ILE A 1 630 ? -1.997 -11.978 -3.624 1.00 78.12 630 ILE A CA 1
ATOM 4942 C C . ILE A 1 630 ? -1.912 -11.658 -2.128 1.00 78.12 630 ILE A C 1
ATOM 4944 O O . ILE A 1 630 ? -2.742 -12.133 -1.354 1.00 78.12 630 ILE A O 1
ATOM 4948 N N . TRP A 1 631 ? -0.933 -10.855 -1.713 1.00 70.31 631 TRP A N 1
ATOM 4949 C CA . TRP A 1 631 ? -0.744 -10.517 -0.301 1.00 70.31 631 TRP A CA 1
ATOM 4950 C C . TRP A 1 631 ? -1.857 -9.638 0.262 1.00 70.31 631 TRP A C 1
ATOM 4952 O O . TRP A 1 631 ? -2.187 -9.768 1.433 1.00 70.31 631 TRP A O 1
ATOM 4962 N N . ARG A 1 632 ? -2.491 -8.806 -0.570 1.00 65.12 632 ARG A N 1
ATOM 4963 C CA . ARG A 1 632 ? -3.650 -8.000 -0.160 1.00 65.12 632 ARG A CA 1
ATOM 4964 C C . ARG A 1 632 ? -4.961 -8.778 -0.152 1.00 65.12 632 ARG A C 1
ATOM 4966 O O . ARG A 1 632 ? -5.926 -8.350 0.472 1.00 65.12 632 ARG A O 1
ATOM 4973 N N . THR A 1 633 ? -5.013 -9.931 -0.816 1.00 64.56 633 THR A N 1
ATOM 4974 C CA . THR A 1 633 ? -6.088 -10.913 -0.627 1.00 64.56 633 THR A CA 1
ATOM 4975 C C . THR A 1 633 ? -5.786 -11.759 0.613 1.00 64.56 633 THR A C 1
ATOM 4977 O O . THR A 1 633 ? -5.405 -12.926 0.516 1.00 64.56 633 THR A O 1
ATOM 4980 N N . GLY A 1 634 ? -5.886 -11.129 1.783 1.00 56.66 634 GLY A N 1
ATOM 4981 C CA . GLY A 1 634 ? -5.493 -11.687 3.074 1.00 56.66 634 GLY A CA 1
ATOM 4982 C C . GLY A 1 634 ? -6.646 -11.812 4.069 1.00 56.66 634 GLY A C 1
ATOM 4983 O O . GLY A 1 634 ? -7.718 -11.231 3.906 1.00 56.66 634 GLY A O 1
ATOM 4984 N N . TYR A 1 635 ? -6.401 -12.623 5.095 1.00 52.84 635 TYR A N 1
ATOM 4985 C CA . TYR A 1 635 ? -7.240 -12.836 6.274 1.00 52.84 635 TYR A CA 1
ATOM 4986 C C . TYR A 1 635 ? -7.610 -11.484 6.903 1.00 52.84 635 TYR A C 1
ATOM 4988 O O . TYR A 1 635 ? -6.752 -10.619 6.985 1.00 52.84 635 TYR A O 1
ATOM 4996 N N . HIS A 1 636 ? -8.864 -11.295 7.335 1.00 62.66 636 HIS A N 1
ATOM 4997 C CA . HIS A 1 636 ? -9.334 -10.141 8.132 1.00 62.66 636 HIS A CA 1
ATOM 4998 C C . HIS A 1 636 ? -9.300 -8.727 7.529 1.00 62.66 636 HIS A C 1
ATOM 5000 O O . HIS A 1 636 ? -9.962 -7.829 8.058 1.00 62.66 636 HIS A O 1
ATOM 5006 N N . GLU A 1 637 ? -8.603 -8.530 6.415 1.00 70.75 637 GLU A N 1
ATOM 5007 C CA . GLU A 1 637 ? -8.255 -7.212 5.876 1.00 70.75 637 GLU A CA 1
ATOM 5008 C C . GLU A 1 637 ? -9.466 -6.318 5.574 1.00 70.75 637 GLU A C 1
ATOM 5010 O O . GLU A 1 637 ? -9.437 -5.129 5.857 1.00 70.75 637 GLU A O 1
ATOM 5015 N N . ALA A 1 638 ? -10.576 -6.851 5.051 1.00 78.56 638 ALA A N 1
ATOM 5016 C CA . ALA A 1 638 ? -11.721 -6.008 4.679 1.00 78.56 638 ALA A CA 1
ATOM 5017 C C . ALA A 1 638 ? -12.351 -5.286 5.884 1.00 78.56 638 ALA A C 1
ATOM 5019 O O . ALA A 1 638 ? -12.631 -4.090 5.818 1.00 78.56 638 ALA A O 1
ATOM 5020 N N . GLU A 1 639 ? -12.558 -5.997 6.996 1.00 86.62 639 GLU A N 1
ATOM 5021 C CA . GLU A 1 639 ? -13.048 -5.373 8.229 1.00 86.62 639 GLU A CA 1
ATOM 5022 C C . GLU A 1 639 ? -11.972 -4.501 8.868 1.00 86.62 639 GLU A C 1
ATOM 5024 O O . GLU A 1 639 ? -12.267 -3.398 9.320 1.00 86.62 639 GLU A O 1
ATOM 5029 N N . ALA A 1 640 ? -10.728 -4.976 8.878 1.00 82.75 640 ALA A N 1
ATOM 5030 C CA . ALA A 1 640 ? -9.622 -4.283 9.513 1.00 82.75 640 ALA A CA 1
ATOM 5031 C C . ALA A 1 640 ? -9.283 -2.960 8.794 1.00 82.75 640 ALA A C 1
ATOM 5033 O O . ALA A 1 640 ? -9.037 -1.953 9.456 1.00 82.75 640 ALA A O 1
ATOM 5034 N N . TYR A 1 641 ? -9.391 -2.900 7.461 1.00 82.25 641 TYR A N 1
ATOM 5035 C CA . TYR A 1 641 ? -9.287 -1.664 6.678 1.00 82.25 641 TYR A CA 1
ATOM 5036 C C . TYR A 1 641 ? -10.413 -0.690 6.994 1.00 82.25 641 TYR A C 1
ATOM 5038 O O . TYR A 1 641 ? -10.149 0.492 7.191 1.00 82.25 641 TYR A O 1
ATOM 5046 N N . VAL A 1 642 ? -11.659 -1.165 7.089 1.00 87.81 642 VAL A N 1
ATOM 5047 C CA . VAL A 1 642 ? -12.784 -0.303 7.483 1.00 87.81 642 VAL A CA 1
ATOM 5048 C C . VAL A 1 642 ? -12.553 0.276 8.877 1.00 87.81 642 VAL A C 1
ATOM 5050 O O . VAL A 1 642 ? -12.773 1.470 9.081 1.00 87.81 642 VAL A O 1
ATOM 5053 N N . ILE A 1 643 ? -12.096 -0.547 9.826 1.00 87.81 643 ILE A N 1
ATOM 5054 C CA . ILE A 1 643 ? -11.758 -0.096 11.178 1.00 87.81 643 ILE A CA 1
ATOM 5055 C C . ILE A 1 643 ? -10.642 0.949 11.112 1.00 87.81 643 ILE A C 1
ATOM 5057 O O . ILE A 1 643 ? -10.827 2.044 11.636 1.00 87.81 643 ILE A O 1
ATOM 5061 N N . SER A 1 644 ? -9.528 0.656 10.437 1.00 88.25 644 SER A N 1
ATOM 5062 C CA . SER A 1 644 ? -8.399 1.584 10.299 1.00 88.25 644 SER A CA 1
ATOM 5063 C C . SER A 1 644 ? -8.802 2.911 9.682 1.00 88.25 644 SER A C 1
ATOM 5065 O O . SER A 1 644 ? -8.435 3.961 10.198 1.00 88.25 644 SER A O 1
ATOM 5067 N N . ASP A 1 645 ? -9.586 2.891 8.607 1.00 89.31 645 ASP A N 1
ATOM 5068 C CA . ASP A 1 645 ? -9.999 4.115 7.932 1.00 89.31 645 ASP A CA 1
ATOM 5069 C C . ASP A 1 645 ? -10.919 4.952 8.826 1.00 89.31 645 ASP A C 1
ATOM 5071 O O . ASP A 1 645 ? -10.706 6.158 8.968 1.00 89.31 645 ASP A O 1
ATOM 5075 N N . ARG A 1 646 ? -11.886 4.325 9.510 1.00 91.94 646 ARG A N 1
ATOM 5076 C CA . ARG A 1 646 ? -12.751 5.036 10.463 1.00 91.94 646 ARG A CA 1
ATOM 5077 C C . ARG A 1 646 ? -11.966 5.593 11.646 1.00 91.94 646 ARG A C 1
ATOM 5079 O O . ARG A 1 646 ? -12.172 6.749 12.013 1.00 91.94 646 ARG A O 1
ATOM 5086 N N . VAL A 1 647 ? -11.070 4.800 12.231 1.00 91.12 647 VAL A N 1
ATOM 5087 C CA . VAL A 1 647 ? -10.246 5.219 13.371 1.00 91.12 647 VAL A CA 1
ATOM 5088 C C . VAL A 1 647 ? -9.330 6.369 12.974 1.00 91.12 647 VAL A C 1
ATOM 5090 O O . VAL A 1 647 ? -9.339 7.388 13.654 1.00 91.12 647 VAL A O 1
ATOM 5093 N N . SER A 1 648 ? -8.600 6.249 11.864 1.00 89.88 648 SER A N 1
ATOM 5094 C CA . SER A 1 648 ? -7.706 7.294 11.349 1.00 89.88 648 SER A CA 1
ATOM 5095 C C . SER A 1 648 ? -8.442 8.629 11.182 1.00 89.88 648 SER A C 1
ATOM 5097 O O . SER A 1 648 ? -7.999 9.653 11.704 1.00 89.88 648 SER A O 1
ATOM 5099 N N . VAL A 1 649 ? -9.626 8.609 10.558 1.00 92.50 649 VAL A N 1
ATOM 5100 C CA . VAL A 1 649 ? -10.463 9.803 10.367 1.00 92.50 649 VAL A CA 1
ATOM 5101 C C . VAL A 1 649 ? -10.928 10.390 11.700 1.00 92.50 649 VAL A C 1
ATOM 5103 O O . VAL A 1 649 ? -10.793 11.591 11.926 1.00 92.50 649 VAL A O 1
ATOM 5106 N N . ILE A 1 650 ? -11.469 9.562 12.598 1.00 93.31 650 ILE A N 1
ATOM 5107 C CA . ILE A 1 650 ? -12.012 10.013 13.889 1.00 93.31 650 ILE A CA 1
ATOM 5108 C C . ILE A 1 650 ? -10.909 10.574 14.787 1.00 93.31 650 ILE A C 1
ATOM 5110 O O . ILE A 1 650 ? -11.086 11.628 15.396 1.00 93.31 650 ILE A O 1
ATOM 5114 N N . VAL A 1 651 ? -9.763 9.900 14.855 1.00 89.56 651 VAL A N 1
ATOM 5115 C CA . VAL A 1 651 ? -8.603 10.332 15.637 1.00 89.56 651 VAL A CA 1
ATOM 5116 C C . VAL A 1 651 ? -8.106 11.695 15.159 1.00 89.56 651 VAL A C 1
ATOM 5118 O O . VAL A 1 651 ? -7.938 12.596 15.988 1.00 89.56 651 VAL A O 1
ATOM 5121 N N . LYS A 1 652 ? -7.942 11.876 13.841 1.00 89.31 652 LYS A N 1
ATOM 5122 C CA . LYS A 1 652 ? -7.581 13.173 13.249 1.00 89.31 652 LYS A CA 1
ATOM 5123 C C . LYS A 1 652 ? -8.603 14.245 13.621 1.00 89.31 652 LYS A C 1
ATOM 5125 O O . LYS A 1 652 ? -8.237 15.336 14.060 1.00 89.31 652 LYS A O 1
ATOM 5130 N N . ALA A 1 653 ? -9.892 13.920 13.527 1.00 91.88 653 ALA A N 1
ATOM 5131 C CA . ALA A 1 653 ? -10.970 14.850 13.839 1.00 91.88 653 ALA A CA 1
ATOM 5132 C C . ALA A 1 653 ? -10.990 15.285 15.315 1.00 91.88 653 ALA A C 1
ATOM 5134 O O . ALA A 1 653 ? -11.198 16.465 15.600 1.00 91.88 653 ALA A O 1
ATOM 5135 N N . ILE A 1 654 ? -10.738 14.359 16.246 1.00 90.19 654 ILE A N 1
ATOM 5136 C CA . ILE A 1 654 ? -10.602 14.653 17.679 1.00 90.19 654 ILE A CA 1
ATOM 5137 C C . ILE A 1 654 ? -9.395 15.568 17.910 1.00 90.19 654 ILE A C 1
ATOM 5139 O O . ILE A 1 654 ? -9.520 16.603 18.561 1.00 90.19 654 ILE A O 1
ATOM 5143 N N . ARG A 1 655 ? -8.232 15.243 17.334 1.00 87.25 655 ARG A N 1
ATOM 5144 C CA . ARG A 1 655 ? -6.995 16.023 17.521 1.00 87.25 655 ARG A CA 1
ATOM 5145 C C . ARG A 1 655 ? -7.068 17.434 16.970 1.00 87.25 655 ARG A C 1
ATOM 5147 O O . ARG A 1 655 ? -6.556 18.367 17.583 1.00 87.25 655 ARG A O 1
ATOM 5154 N N . LYS A 1 656 ? -7.711 17.591 15.818 1.00 90.44 656 LYS A N 1
ATOM 5155 C CA . LYS A 1 656 ? -7.932 18.890 15.182 1.00 90.44 656 LYS A CA 1
ATOM 5156 C C . LYS A 1 656 ? -9.106 19.661 15.800 1.00 90.44 656 LYS A C 1
ATOM 5158 O O . LYS A 1 656 ? -9.382 20.774 15.362 1.00 90.44 656 LYS A O 1
ATOM 5163 N N . ASN A 1 657 ? -9.774 19.107 16.820 1.00 90.38 657 ASN A N 1
ATOM 5164 C CA . ASN A 1 657 ? -10.972 19.666 17.454 1.00 90.38 657 ASN A CA 1
ATOM 5165 C C . ASN A 1 657 ? -12.120 19.938 16.460 1.00 90.38 657 ASN A C 1
ATOM 5167 O O . ASN A 1 657 ? -12.892 20.879 16.636 1.00 90.38 657 ASN A O 1
ATOM 5171 N N . TRP A 1 658 ? -12.238 19.125 15.407 1.00 91.62 658 TRP A N 1
ATOM 5172 C CA . TRP A 1 658 ? -13.313 19.232 14.413 1.00 91.62 658 TRP A CA 1
ATOM 5173 C C . TRP A 1 658 ? -14.651 18.708 14.938 1.00 91.62 658 TRP A C 1
ATOM 5175 O O . TRP A 1 658 ? -15.708 19.183 14.529 1.00 91.62 658 TRP A O 1
ATOM 5185 N N . PHE A 1 659 ? -14.611 17.763 15.879 1.00 84.88 659 PHE A N 1
ATOM 5186 C CA . PHE A 1 659 ? -15.775 17.317 16.633 1.00 84.88 659 PHE A CA 1
ATOM 5187 C C . PHE A 1 659 ? -15.515 17.525 18.118 1.00 84.88 659 PHE A C 1
ATOM 5189 O O . PHE A 1 659 ? -14.603 16.930 18.687 1.00 84.88 659 PHE A O 1
ATOM 5196 N N . GLN A 1 660 ? -16.336 18.359 18.753 1.00 67.00 660 GLN A N 1
ATOM 5197 C CA . GLN A 1 660 ? -16.387 18.425 20.206 1.00 67.00 660 GLN A CA 1
ATOM 5198 C C . GLN A 1 660 ? -17.255 17.266 20.691 1.00 67.00 660 GLN A C 1
ATOM 5200 O O . GLN A 1 660 ? -18.450 17.211 20.402 1.00 67.00 660 GLN A O 1
ATOM 5205 N N . THR A 1 661 ? -16.649 16.313 21.393 1.00 55.91 661 THR A N 1
ATOM 5206 C CA . THR A 1 661 ? -17.397 15.309 22.148 1.00 55.91 661 THR A CA 1
ATOM 5207 C C . THR A 1 661 ? -18.006 16.006 23.361 1.00 55.91 661 THR A C 1
ATOM 5209 O O . THR A 1 661 ? -17.286 16.318 24.309 1.00 55.91 661 THR A O 1
ATOM 5212 N N . SER A 1 662 ? -19.299 16.322 23.278 1.00 45.53 662 SER A N 1
ATOM 5213 C CA . SER A 1 662 ? -20.103 16.826 24.398 1.00 45.53 662 SER A CA 1
ATOM 5214 C C . SER A 1 662 ? -20.308 15.765 25.466 1.00 45.53 662 SER A C 1
ATOM 5216 O O . SER A 1 662 ? -20.649 14.629 25.054 1.00 45.53 662 SER A O 1
#

Secondary structure (DSSP, 8-state):
-----------------HHHHHHHHHHHHHHHHTTPPPPP-PPPPPHHHHHHHHHHHHHHHHHHHHHTT-HHHHHHHHHH---HHHHHHHHHHHTTSSTHHHHHHHHHHHSSSTHHHHHHHHHHHTTTHHHHHHHHHHHHHTTHHHHHHHTTSS-HHHHHHHHHHHHHTTS-HHHHHHHHHHHHHT---HHHHHHHHHHHHT-S-TTS-----------HHHHHHHHTTGGGS-HHHHHHHHHHHHT-SSHHHHHHHHHHHHHHHHSHHHHS-TT----GGG-HHHHHHHHHHHHT---SS--TTHHHHHHHHHHHHHHS-TTT-HHHHHHHHHHHHHHHHHHHHHHHHHHHHHHHHHHHHHHHHT---PEEEEE-SSSSEEEETTTTEEEEEHHHHT--S---HHHHHHHHHHHHHHHHHHHHHHHHHHHTT--TT--SHHHHHHHHHHHHHHSSPPPHHHHHHHHHHHTTPPPPHHHHHHHHHHHHHHHHHHHHHHHHHHHHHHHHHHHHHHHHHHTTTTHHHHHHHTT-GGGGGGGSGGG---HHHHHHHHHHHHHHHHHHHHHHT-TT-SEEEETTEEEEHHHHHHHHHTSTTHHHHHHHHHHHHHHHHHHHHHHHHHHHHHHHHHHHS-TTHHHHHHHHHHHHHHHHHHHTTSS---

Radius of gyration: 31.75 Å; chains: 1; bounding box: 72×66×86 Å

Sequence (662 aa):
MVVNPTDPMLANPGGISAGQLIMSAIGNKLKGFLGASPAPKAAAPTEEQRKNLALQSQRVHLNMLAREGRFNEIVQIAETTTEQDIAGCAVSVLGRSETDQLTALEHLARSHSHAAVLAMIALFNNTHHENGKRIFVTRLKNGELARLVSSGHANLFSILDILGWLQKYGDGSFVALNHFPELWQCLSDRTEQVKVLGQMYGDPDPLGMRYIHEPNVIPGTIKLHAMSMLPNFTPAEQERFLIYASRDDDDRVAHAATVSLVNTWRSEAGLVPPGLEYFRMLDLNLLFHLCQISSSFQWGEPVEHFYERYKAHYAELAETDPYNDTTRYEQLMAIAEELDRELVRITERRINSLQPVASKISTLLNLPVARLESTEEDVNAAYLIGSGKVQVKRQVLMEDKPLSEDVMSALLHEIGHMEQDVLVIRMIADEIGLKFGQHSQQLEQLYERYAAGIGYAPDSMFLLAVLRLRNDKPLTPAEKVRAMRLYGAAHQAKINANQGRMVQGRLDQINESIDALSGGNYDVELLNCLRSQHGLDSLFQRGQVPAVLVAEMNSCAQDLYRIVNNHYQLNGAPYLVRNGKKLDIITLAREIYMSEAIDAVAPVITKLRALLVQILREESAVLHKRLTQIWRTGYHEAEAYVISDRVSVIVKAIRKNWFQTS

Foldseek 3Di:
DDDDDDDDDDDDDDDDDPVNVVVVVVVVVLCCLLVDDAFPDDDDDDPVRVVVLVLLLLLLVLLVCLVVVVLVVLLVCLQPDPDLSSVLSSLVSLLPDDDPSLVSLLVLLQGLALNNLSSLVSCCVDPNVVSSVVSLVVCLVVCNVLVSLLVVSDQLLSNLLVLLVCVVVPRHPPSNPVSLVSSLVSPPDPVSLQCSLCVLLQQNCSPDDGDDRHAGSGDLVSNVVSLVVLVVDDLVSNLNSLLSQLVYPPVVSVLVSLVVNVVSCVDPCNLADPPDFDADLSPLVLLLVLLVLQQPDADPDALPCLVVVLVVLVVVLVVDDCVPCVPVNVVSVVVNVVSVVVLVVLQVSLQVSCQVSQQVNCVSRLAQRQREAEDCDPAQWAADQQESYIYGYSVQSNDNDRRDLRNSLRSQLNVVNRVLSLLLLLLLCVVLVPAPPPDPPVVVVSQVLCCVQQVDGHDPVRSNSSRVSCNSPHDDPSSNVSSVVLSNLSNLQVVLVVVLVVLVVLLVVLVVVLVCLVVCVCLLVLLVCLVDVSSCLSVDPSRDDSPSLVVLSPVLNVLLQVLLCVVVVCVPDQFDQDPNDTHGSSNSLVVCCPDPNVVSNVVSSVSSSVSSSSVSVVVSVVSVVVSVVSNCSHRPNVVSVVSSSSSSSSSVCVVVVSDDPD